Protein AF-A0A3M1TAV1-F1 (afdb_monomer)

Foldseek 3Di:
DDDDDPWDQDQDPDDDDDPPCPVVLVVLLVLLVVLVVLLCLQCPPQFLVQQLDFLDLVAGGVLLLLLLLLLLLCVQQPCRQPNHCVLHVVCCCQHPPVNDDRVCNSVSGDGVVVSVVSSVVSSVVSNVCVVSGDSLSSLVSSQSSLVSLQSSQLRLLSVAQATPHDADDFFDADDFFDWFWDAWDFDFFFDDPVCSNGALQSDDTDTDGGHIWIWGLWFQWQLNVVVVVVVVADAAPQADPVGWGGGNHHTDHDDRQAFDALDFLVSQQVSQVVVVFGFAALRRLLCCQQPPVNAQGSLHPDWQPPDPPDHGQAQEQCRRRAAHGMRSRVSRHHPSNRGQQAARAWAWHPDQRAGDVVGDHPSICPPRPVRNPRQKTWTAHHYSHGDTSCNTSSHTDIDGRRGRSHGYGHITMD

Mean predicted aligned error: 4.99 Å

Solvent-accessible surface area (backbone atoms only — not comparable to full-atom values): 21868 Å² total; per-residue (Å²): 134,85,84,78,80,88,69,81,60,72,75,78,79,87,78,87,79,75,100,75,52,72,67,61,49,53,51,53,50,52,50,48,54,52,50,52,54,50,50,54,46,55,56,40,90,61,50,58,72,68,24,32,43,58,72,43,95,91,48,71,14,46,42,38,48,55,35,23,43,30,31,50,41,21,41,48,64,30,22,63,66,68,69,44,45,88,68,21,62,86,45,28,64,53,36,31,87,87,62,21,55,72,94,47,35,43,77,58,43,70,58,56,69,60,36,52,51,50,37,50,54,40,50,54,56,46,68,76,48,48,90,77,49,61,66,50,59,54,34,52,46,53,50,48,43,34,53,44,50,27,48,41,41,36,46,26,32,63,62,64,14,67,39,65,54,78,60,48,85,64,53,72,45,47,97,64,76,62,65,35,82,43,84,44,44,80,39,73,45,50,34,53,88,89,42,57,66,58,56,31,74,25,19,45,52,42,81,43,82,40,74,64,36,33,35,38,22,34,58,45,27,34,42,62,49,45,55,41,31,77,72,72,46,78,78,42,66,29,56,45,99,87,59,28,35,56,22,27,48,22,72,40,78,66,55,48,54,25,54,34,40,14,38,20,45,65,55,42,46,51,53,20,50,74,69,78,36,32,48,31,42,59,65,57,49,32,42,66,28,21,45,95,80,56,28,52,24,38,59,28,82,74,65,57,63,49,57,92,95,48,76,41,30,38,40,33,58,33,47,47,36,40,68,44,27,40,54,42,33,70,81,22,23,21,96,83,62,39,32,60,59,29,10,42,36,20,26,42,30,70,29,64,36,61,74,41,85,82,47,58,74,51,86,36,52,82,78,55,60,77,50,54,70,74,61,20,29,26,28,36,19,27,18,13,46,33,38,81,84,54,35,22,37,52,44,78,44,72,43,47,45,79,56,26,77,48,60,22,22,37,40,44,20,88

Secondary structure (DSSP, 8-state):
-----S-PPPPPP--------HHHHHHHHHHHHHHHHHHHHHTTT--HHHHH--SSTTS--HHHHHHHHHHHHIIIIIIIHH---TTTGGGHHHH-TTTS-GGGHHHHSPPHHHHHHHHHHHHHHHHHHGGGS-HHHHHHHHHHHHHHHHHHHHHHHHTTS---PPPPPPPP-----SEEEEPPEEEEES--TT-TT--GGG-S-EEEEEPPEEEESSPPBHHHHHHHHHTTPPPPTTB-TTSPEEETTEEE---TTSBP-S--HHHHHHHHHHTT-BPPPHHHHHHHHHTTTT-SBTTBSS-TT-STTSPPSSS-TTTTSSPPPTT--GGG--TTS---SSSSSEEEEEEE--PPTT----S-TTTTGGG-SS--EEEES--TT--GGGGSTT--EEE-TT--SSSEE---B-

pLDDT: mean 93.1, std 13.6, range [26.05, 98.94]

Sequence (414 aa):
MERRSPGAARRPPSHRGRRGGGTAVTDLRARLEAARRRTLEILRGIDDEAAHRAPHPDFSPIAWHAGHIAYTEARWLLEYAQGQEDLSEPFAERFSQERSIKARRGELCPPMTEILEYMAQVRCRVLASLDRIEARLVWVVLQHEYQHCETVAVVAYLAGGILAVPKREAPRGRALSGFVSIEGGRARLGSDARAPWAYDNERPERCVDVAPFELARAPVTAGEWRAFVEAGGTAPRSWLPDGRILTPCGPIPFDPDLPVFGVSQAQAEAYARACGARLPTEEEWEWAARGAARRTYPWGEADPAGAPGSPPRCDYDLHYGGPAPVGAHPVGDTPEGVADLAGGVWEWTQSTFRPHPGFEPWPYRGYSVPYFDGKHAVLRGGSFATRGTIVRAAFRNWYPPAVREIFSGVRLAR

Nearest PDB structures (foldseek):
  4x8e-assembly2_B  TM=9.068E-01  e=1.075E-32  Mycolicibacterium thermoresistibile ATCC 19527
  8k5j-assembly1_A  TM=8.073E-01  e=1.403E-23  Variovorax paradoxus
  6o6m-assembly1_C  TM=7.526E-01  e=5.823E-25  Chloracidobacterium thermophilum B
  6o6m-assembly1_B  TM=7.605E-01  e=1.989E-24  Chloracidobacterium thermophilum B
  8ryz-assembly1_A  TM=7.809E-01  e=4.791E-23  Variovorax paradoxus

Radius of gyration: 20.97 Å; Cα contacts (8 Å, |Δi|>4): 837; chains: 1; bounding box: 54×51×55 Å

Structure (mmCIF, N/CA/C/O backbone):
data_AF-A0A3M1TAV1-F1
#
_entry.id   AF-A0A3M1TAV1-F1
#
loop_
_atom_site.group_PDB
_atom_site.id
_atom_site.type_symbol
_atom_site.label_atom_id
_atom_site.label_alt_id
_atom_site.label_comp_id
_atom_site.label_asym_id
_atom_site.label_entity_id
_atom_site.label_seq_id
_atom_site.pdbx_PDB_ins_code
_atom_site.Cartn_x
_atom_site.Cartn_y
_atom_site.Cartn_z
_atom_site.occupancy
_atom_site.B_iso_or_equiv
_atom_site.auth_seq_id
_atom_site.auth_comp_id
_atom_site.auth_asym_id
_atom_site.auth_atom_id
_atom_site.pdbx_PDB_model_num
ATOM 1 N N . MET A 1 1 ? -30.309 29.227 4.312 1.00 33.62 1 MET A N 1
ATOM 2 C CA . MET A 1 1 ? -30.223 28.094 3.366 1.00 33.62 1 MET A CA 1
ATOM 3 C C . MET A 1 1 ? -29.194 27.127 3.937 1.00 33.62 1 MET A C 1
ATOM 5 O O . MET A 1 1 ? -27.998 27.363 3.820 1.00 33.62 1 MET A O 1
ATOM 9 N N . GLU A 1 2 ? -29.664 26.165 4.729 1.00 26.73 2 GLU A N 1
ATOM 10 C CA . GLU A 1 2 ? -28.834 25.273 5.550 1.00 26.73 2 GLU A CA 1
ATOM 11 C C . GLU A 1 2 ? -27.960 24.367 4.677 1.00 26.73 2 GLU A C 1
ATOM 13 O O . GLU A 1 2 ? -28.457 23.621 3.831 1.00 26.73 2 GLU A O 1
ATOM 18 N N . ARG A 1 3 ? -26.641 24.422 4.889 1.00 26.05 3 ARG A N 1
ATOM 19 C CA . ARG A 1 3 ? -25.697 23.465 4.309 1.00 26.05 3 ARG A CA 1
ATOM 20 C C . ARG A 1 3 ? -25.809 22.169 5.109 1.00 26.05 3 ARG A C 1
ATOM 22 O O . ARG A 1 3 ? -25.337 22.093 6.236 1.00 26.05 3 ARG A O 1
ATOM 29 N N . ARG A 1 4 ? -26.475 21.164 4.541 1.00 27.41 4 ARG A N 1
ATOM 30 C CA . ARG A 1 4 ? -26.526 19.807 5.100 1.00 27.41 4 ARG A CA 1
ATOM 31 C C . ARG A 1 4 ? -25.137 19.164 5.010 1.00 27.41 4 ARG A C 1
ATOM 33 O O . ARG A 1 4 ? -24.600 19.041 3.912 1.00 27.41 4 ARG A O 1
ATOM 40 N N . SER A 1 5 ? -24.589 18.743 6.151 1.00 29.69 5 SER A N 1
ATOM 41 C CA . SER A 1 5 ? -23.373 17.924 6.235 1.00 29.69 5 SER A CA 1
ATOM 42 C C . SER A 1 5 ? -23.525 16.625 5.432 1.00 29.69 5 SER A C 1
ATOM 44 O O . SER A 1 5 ? -24.556 15.952 5.559 1.00 29.69 5 SER A O 1
ATOM 46 N N . PRO A 1 6 ? -22.529 16.222 4.628 1.00 35.75 6 PRO A N 1
ATOM 47 C CA . PRO A 1 6 ? -22.572 14.947 3.937 1.00 35.75 6 PRO A CA 1
ATOM 48 C C . PRO A 1 6 ? -22.217 13.803 4.901 1.00 35.75 6 PRO A C 1
ATOM 50 O O . PRO A 1 6 ? -21.091 13.692 5.359 1.00 35.75 6 PRO A O 1
ATOM 53 N N . GLY A 1 7 ? -23.184 12.918 5.162 1.00 39.47 7 GLY A N 1
ATOM 54 C CA . GLY A 1 7 ? -22.921 11.498 5.428 1.00 39.47 7 GLY A CA 1
ATOM 55 C C . GLY A 1 7 ? -22.442 11.088 6.825 1.00 39.47 7 GLY A C 1
ATOM 56 O O . GLY A 1 7 ? -21.463 10.356 6.926 1.00 39.47 7 GLY A O 1
ATOM 57 N N . ALA A 1 8 ? -23.171 11.438 7.889 1.00 43.94 8 ALA A N 1
ATOM 58 C CA . ALA A 1 8 ? -22.985 10.773 9.182 1.00 43.94 8 ALA A CA 1
ATOM 59 C C . ALA A 1 8 ? -23.247 9.257 9.047 1.00 43.94 8 ALA A C 1
ATOM 61 O O . ALA A 1 8 ? -24.304 8.842 8.557 1.00 43.94 8 ALA A O 1
ATOM 62 N N . ALA A 1 9 ? -22.285 8.429 9.463 1.00 54.03 9 ALA A N 1
ATOM 63 C CA . ALA A 1 9 ? -22.435 6.977 9.501 1.00 54.03 9 ALA A CA 1
ATOM 64 C C . ALA A 1 9 ? -23.624 6.604 10.404 1.00 54.03 9 ALA A C 1
ATOM 66 O O . ALA A 1 9 ? -23.696 7.022 11.561 1.00 54.03 9 ALA A O 1
ATOM 67 N N . ARG A 1 10 ? -24.592 5.845 9.877 1.00 47.91 10 ARG A N 1
ATOM 68 C CA . ARG A 1 10 ? -25.734 5.373 10.671 1.00 47.91 10 ARG A CA 1
ATOM 69 C C . ARG A 1 10 ? -25.269 4.231 11.570 1.00 47.91 10 ARG A C 1
ATOM 71 O O . ARG A 1 10 ? -24.835 3.209 11.054 1.00 47.91 10 ARG A O 1
ATOM 78 N N . ARG A 1 11 ? -25.407 4.397 12.892 1.00 50.31 11 ARG A N 1
ATOM 79 C CA . ARG A 1 11 ? -25.162 3.337 13.888 1.00 50.31 11 ARG A CA 1
ATOM 80 C C . ARG A 1 11 ? -25.860 2.028 13.476 1.00 50.31 11 ARG A C 1
ATOM 82 O O . ARG A 1 11 ? -27.039 2.083 13.114 1.00 50.31 11 ARG A O 1
ATOM 89 N N . PRO A 1 12 ? -25.196 0.863 13.569 1.00 40.16 12 PRO A N 1
ATOM 90 C CA . PRO A 1 12 ? -25.869 -0.407 13.357 1.00 40.16 12 PRO A CA 1
ATOM 91 C C . PRO A 1 12 ? -26.831 -0.695 14.528 1.00 40.16 12 PRO A C 1
ATOM 93 O O . PRO A 1 12 ? -26.581 -0.252 15.654 1.00 40.16 12 PRO A O 1
ATOM 96 N N . PRO A 1 13 ? -27.946 -1.414 14.295 1.00 36.09 13 PRO A N 1
ATOM 97 C CA . PRO A 1 13 ? -28.847 -1.839 15.362 1.00 36.09 13 PRO A CA 1
ATOM 98 C C . PRO A 1 13 ? -28.126 -2.763 16.355 1.00 36.09 13 PRO A C 1
ATOM 100 O O . PRO A 1 13 ? -27.241 -3.535 15.987 1.00 36.09 13 PRO A O 1
ATOM 103 N N . SER A 1 14 ? -28.513 -2.695 17.631 1.00 37.44 14 SER A N 1
ATOM 104 C CA . SER A 1 14 ? -27.925 -3.496 18.706 1.00 37.44 14 SER A CA 1
ATOM 105 C C . SER A 1 14 ? -28.275 -4.982 18.554 1.00 37.44 14 SER A C 1
ATOM 107 O O . SER A 1 14 ? -29.284 -5.469 19.060 1.00 37.44 14 SER A O 1
ATOM 109 N N . HIS A 1 15 ? -27.420 -5.751 17.878 1.00 37.97 15 HIS A N 1
ATOM 110 C CA . HIS A 1 15 ? -27.542 -7.206 17.876 1.00 37.97 15 HIS A CA 1
ATOM 111 C C . HIS A 1 15 ? -27.076 -7.785 19.220 1.00 37.97 15 HIS A C 1
ATOM 113 O O . HIS A 1 15 ? -25.887 -7.952 19.483 1.00 37.97 15 HIS A O 1
ATOM 119 N N . ARG A 1 16 ? -28.037 -8.123 20.089 1.00 43.06 16 ARG A N 1
ATOM 120 C CA . ARG A 1 16 ? -27.809 -9.050 21.207 1.00 43.06 16 ARG A CA 1
ATOM 121 C C . ARG A 1 16 ? -27.833 -10.494 20.683 1.00 43.06 16 ARG A C 1
ATOM 123 O O . ARG A 1 16 ? -28.884 -10.988 20.295 1.00 43.06 16 ARG A O 1
ATOM 130 N N . GLY A 1 17 ? -26.681 -11.168 20.733 1.00 34.06 17 GLY A N 1
ATOM 131 C CA . GLY A 1 17 ? -26.491 -12.609 20.477 1.00 34.06 17 GLY A CA 1
ATOM 132 C C . GLY A 1 17 ? -25.276 -12.838 19.569 1.00 34.06 17 GLY A C 1
ATOM 133 O O . GLY A 1 17 ? -25.168 -12.184 18.547 1.00 34.06 17 GLY A O 1
ATOM 134 N N . ARG A 1 18 ? -24.288 -13.695 19.850 1.00 37.44 18 ARG A N 1
ATOM 135 C CA . ARG A 1 18 ? -24.227 -14.958 20.606 1.00 37.44 18 ARG A CA 1
ATOM 136 C C . ARG A 1 18 ? -22.804 -15.094 21.190 1.00 37.44 18 ARG A C 1
ATOM 138 O O . ARG A 1 18 ? -21.834 -14.745 20.522 1.00 37.44 18 ARG A O 1
ATOM 145 N N . ARG A 1 19 ? -22.663 -15.615 22.416 1.00 41.75 19 ARG A N 1
ATOM 146 C CA . ARG A 1 19 ? -21.364 -15.895 23.063 1.00 41.75 19 ARG A CA 1
ATOM 147 C C . ARG A 1 19 ? -20.631 -17.031 22.330 1.00 41.75 19 ARG A C 1
ATOM 149 O O . ARG A 1 19 ? -20.788 -18.191 22.682 1.00 41.75 19 ARG A O 1
ATOM 156 N N . GLY A 1 20 ? -19.854 -16.680 21.309 1.00 36.41 20 GLY A N 1
ATOM 157 C CA . GLY A 1 20 ? -18.855 -17.543 20.659 1.00 36.41 20 GLY A CA 1
ATOM 158 C C . GLY A 1 20 ? -17.484 -16.864 20.507 1.00 36.41 20 GLY A C 1
ATOM 159 O O . GLY A 1 20 ? -16.633 -17.358 19.783 1.00 36.41 20 GLY A O 1
ATOM 160 N N . GLY A 1 21 ? -17.282 -15.704 21.149 1.00 44.81 21 GLY A N 1
ATOM 161 C CA . GLY A 1 21 ? -16.259 -14.718 20.771 1.00 44.81 21 GLY A CA 1
ATOM 162 C C . GLY A 1 21 ? -14.917 -14.760 21.506 1.00 44.81 21 GLY A C 1
ATOM 163 O O . GLY A 1 21 ? -14.073 -13.924 21.211 1.00 44.81 21 GLY A O 1
ATOM 164 N N . GLY A 1 22 ? -14.683 -15.685 22.443 1.00 51.84 22 GLY A N 1
ATOM 165 C CA . GLY A 1 22 ? -13.461 -15.673 23.265 1.00 51.84 22 GLY A CA 1
ATOM 166 C C . GLY A 1 22 ? -12.165 -15.766 22.447 1.00 51.84 22 GLY A C 1
ATOM 167 O O . GLY A 1 22 ? -11.258 -14.964 22.632 1.00 51.84 22 GLY A O 1
ATOM 168 N N . THR A 1 23 ? -12.097 -16.693 21.489 1.00 56.69 23 THR A N 1
ATOM 169 C CA . THR A 1 23 ? -10.906 -16.919 20.651 1.00 56.69 23 THR A CA 1
ATOM 170 C C . THR A 1 23 ? -10.717 -15.841 19.579 1.00 56.69 23 THR A C 1
ATOM 172 O O . THR A 1 23 ? -9.597 -15.389 19.359 1.00 56.69 23 THR A O 1
ATOM 175 N N . ALA A 1 24 ? -11.805 -15.373 18.959 1.00 69.31 24 ALA A N 1
ATOM 176 C CA . ALA A 1 24 ? -11.772 -14.314 17.947 1.00 69.31 24 ALA A CA 1
ATOM 177 C C . ALA A 1 24 ? -11.380 -12.942 18.531 1.00 69.31 24 ALA A C 1
ATOM 179 O O . ALA A 1 24 ? -10.643 -12.188 17.898 1.00 69.31 24 ALA A O 1
ATOM 180 N N . VAL A 1 25 ? -11.829 -12.621 19.751 1.00 68.31 25 VAL A N 1
ATOM 181 C CA . VAL A 1 25 ? -11.440 -11.382 20.447 1.00 68.31 25 VAL A CA 1
ATOM 182 C C . VAL A 1 25 ? -9.971 -11.433 20.881 1.00 68.31 25 VAL A C 1
ATOM 184 O O . VAL A 1 25 ? -9.273 -10.426 20.763 1.00 68.31 25 VAL A O 1
ATOM 187 N N . THR A 1 26 ? -9.472 -12.592 21.330 1.00 71.31 26 THR A N 1
ATOM 188 C CA . THR A 1 26 ? -8.047 -12.767 21.666 1.00 71.31 26 THR A CA 1
ATOM 189 C C . THR A 1 26 ? -7.136 -12.599 20.444 1.00 71.31 26 THR A C 1
ATOM 191 O O . THR A 1 26 ? -6.109 -11.933 20.560 1.00 71.31 26 THR A O 1
ATOM 194 N N . ASP A 1 27 ? -7.523 -13.111 19.269 1.00 88.81 27 ASP A N 1
ATOM 195 C CA . ASP A 1 27 ? -6.767 -12.903 18.020 1.00 88.81 27 ASP A CA 1
ATOM 196 C C . ASP A 1 27 ? -6.729 -11.418 17.609 1.00 88.81 27 ASP A C 1
ATOM 198 O O . ASP A 1 27 ? -5.660 -10.856 17.372 1.00 88.81 27 ASP A O 1
ATOM 202 N N . LEU A 1 28 ? -7.878 -10.731 17.615 1.00 93.81 28 LEU A N 1
ATOM 203 C CA . LEU A 1 28 ? -7.947 -9.306 17.267 1.00 93.81 28 LEU A CA 1
ATOM 204 C C . LEU A 1 28 ? -7.162 -8.409 18.230 1.00 93.81 28 LEU A C 1
ATOM 206 O O . LEU A 1 28 ? -6.516 -7.458 17.785 1.00 93.81 28 LEU A O 1
ATOM 210 N N . ARG A 1 29 ? -7.170 -8.717 19.533 1.00 96.94 29 ARG A N 1
ATOM 211 C CA . ARG A 1 29 ? -6.328 -8.033 20.526 1.00 96.94 29 ARG A CA 1
ATOM 212 C C . ARG A 1 29 ? -4.853 -8.132 20.145 1.00 96.94 29 ARG A C 1
ATOM 214 O O . ARG A 1 29 ? -4.191 -7.102 20.037 1.00 96.94 29 ARG A O 1
ATOM 221 N N . ALA A 1 30 ? -4.367 -9.350 19.904 1.00 95.31 30 ALA A N 1
ATOM 222 C CA . ALA A 1 30 ? -2.969 -9.588 19.557 1.00 95.31 30 ALA A CA 1
ATOM 223 C C . ALA A 1 30 ? -2.580 -8.871 18.254 1.00 95.31 30 ALA A C 1
ATOM 225 O O . ALA A 1 30 ? -1.507 -8.273 18.171 1.00 95.31 30 ALA A O 1
ATOM 226 N N . ARG A 1 31 ? -3.473 -8.859 17.255 1.00 95.38 31 ARG A N 1
ATOM 227 C CA . ARG A 1 31 ? -3.258 -8.152 15.983 1.00 95.38 31 ARG A CA 1
ATOM 228 C C . ARG A 1 31 ? -3.194 -6.639 16.146 1.00 95.38 31 ARG A C 1
ATOM 230 O O . ARG A 1 31 ? -2.299 -6.024 15.571 1.00 95.38 31 ARG A O 1
ATOM 237 N N . LEU A 1 32 ? -4.086 -6.042 16.941 1.00 97.69 32 LEU A N 1
ATOM 238 C CA . LEU A 1 32 ? -4.014 -4.617 17.272 1.00 97.69 32 LEU A CA 1
ATOM 239 C C . LEU A 1 32 ? -2.676 -4.313 17.953 1.00 97.69 32 LEU A C 1
ATOM 241 O O . LEU A 1 32 ? -1.924 -3.456 17.487 1.00 97.69 32 LEU A O 1
ATOM 245 N N . GLU A 1 33 ? -2.344 -5.025 19.030 1.00 98.06 33 GLU A N 1
ATOM 246 C CA . GLU A 1 33 ? -1.094 -4.834 19.777 1.00 98.06 33 GLU A CA 1
ATOM 247 C C . GLU A 1 33 ? 0.147 -4.957 18.879 1.00 98.06 33 GLU A C 1
ATOM 249 O O . GLU A 1 33 ? 1.032 -4.099 18.934 1.00 98.06 33 GLU A O 1
ATOM 254 N N . ALA A 1 34 ? 0.197 -5.971 18.010 1.00 96.50 34 ALA A N 1
ATOM 255 C CA . ALA A 1 34 ? 1.271 -6.150 17.037 1.00 96.50 34 ALA A CA 1
ATOM 256 C C . ALA A 1 34 ? 1.322 -5.012 16.005 1.00 96.50 34 ALA A C 1
ATOM 258 O O . ALA A 1 34 ? 2.405 -4.507 15.697 1.00 96.50 34 ALA A O 1
ATOM 259 N N . ALA A 1 35 ? 0.166 -4.559 15.508 1.00 97.56 35 ALA A N 1
ATOM 260 C CA . ALA A 1 35 ? 0.080 -3.444 14.571 1.00 97.56 35 ALA A CA 1
ATOM 261 C C . ALA A 1 35 ? 0.706 -2.178 15.149 1.00 97.56 35 ALA A C 1
ATOM 263 O O . ALA A 1 35 ? 1.617 -1.633 14.528 1.00 97.56 35 ALA A O 1
ATOM 264 N N . ARG A 1 36 ? 0.297 -1.788 16.364 1.00 98.44 36 ARG A N 1
ATOM 265 C CA . ARG A 1 36 ? 0.789 -0.573 17.029 1.00 98.44 36 ARG A CA 1
ATOM 266 C C . ARG A 1 36 ? 2.246 -0.673 17.419 1.00 98.44 36 ARG A C 1
ATOM 268 O O . ARG A 1 36 ? 2.971 0.297 17.240 1.00 98.44 36 ARG A O 1
ATOM 275 N N . ARG A 1 37 ? 2.702 -1.828 17.908 1.00 98.06 37 ARG A N 1
ATOM 276 C CA . ARG A 1 37 ? 4.126 -2.033 18.207 1.00 98.06 37 ARG A CA 1
ATOM 277 C C . ARG A 1 37 ? 4.985 -1.751 16.979 1.00 98.06 37 ARG A C 1
ATOM 279 O O . ARG A 1 37 ? 5.954 -1.007 17.072 1.00 98.06 37 ARG A O 1
ATOM 286 N N . ARG A 1 38 ? 4.577 -2.274 15.823 1.00 97.06 38 ARG A N 1
ATOM 287 C CA . ARG A 1 38 ? 5.272 -2.030 14.560 1.00 97.06 38 ARG A CA 1
ATOM 288 C C . ARG A 1 38 ? 5.126 -0.587 14.072 1.00 97.06 38 ARG A C 1
ATOM 290 O O . ARG A 1 38 ? 6.106 -0.028 13.599 1.00 97.06 38 ARG A O 1
ATOM 297 N N . THR A 1 39 ? 3.966 0.052 14.239 1.00 98.50 39 THR A N 1
ATOM 298 C CA . THR A 1 39 ? 3.803 1.493 13.963 1.00 98.50 39 THR A CA 1
ATOM 299 C C . THR A 1 39 ? 4.814 2.319 14.763 1.00 98.50 39 THR A C 1
ATOM 301 O O . THR A 1 39 ? 5.496 3.168 14.203 1.00 98.50 39 THR A O 1
ATOM 304 N N . LEU A 1 40 ? 4.980 2.022 16.055 1.00 98.38 40 LEU A N 1
ATOM 305 C CA . LEU A 1 40 ? 5.954 2.693 16.921 1.00 98.38 40 LEU A CA 1
ATOM 306 C C . LEU A 1 40 ? 7.410 2.399 16.522 1.00 98.38 40 LEU A C 1
ATOM 308 O O . LEU A 1 40 ? 8.267 3.260 16.682 1.00 98.38 40 LEU A O 1
ATOM 312 N N . GLU A 1 41 ? 7.709 1.210 15.993 1.00 97.62 41 GLU A N 1
ATOM 313 C CA . GLU A 1 41 ? 9.027 0.908 15.415 1.00 97.62 41 GLU A CA 1
ATOM 314 C C . GLU A 1 41 ? 9.303 1.706 14.139 1.00 97.62 41 GLU A C 1
ATOM 316 O O . GLU A 1 41 ? 10.423 2.177 13.967 1.00 97.62 41 GLU A O 1
ATOM 321 N N . ILE A 1 42 ? 8.304 1.870 13.266 1.00 98.00 42 ILE A N 1
ATOM 322 C CA . ILE A 1 42 ? 8.416 2.668 12.035 1.00 98.00 42 ILE A CA 1
ATOM 323 C C . ILE A 1 42 ? 8.653 4.144 12.366 1.00 98.00 42 ILE A C 1
ATOM 325 O O . ILE A 1 42 ? 9.472 4.790 11.722 1.00 98.00 42 ILE A O 1
ATOM 329 N N . LEU A 1 43 ? 7.973 4.666 13.389 1.00 98.12 43 LEU A N 1
ATOM 330 C CA . LEU A 1 43 ? 8.112 6.056 13.833 1.00 98.12 43 LEU A CA 1
ATOM 331 C C . LEU A 1 43 ? 9.393 6.316 14.647 1.00 98.12 43 LEU A C 1
ATOM 333 O O . LEU A 1 43 ? 9.710 7.465 14.950 1.00 98.12 43 LEU A O 1
ATOM 337 N N . ARG A 1 44 ? 10.129 5.270 15.040 1.00 96.38 44 ARG A N 1
ATOM 338 C CA . ARG A 1 44 ? 11.295 5.401 15.918 1.00 96.38 44 ARG A CA 1
ATOM 339 C C . ARG A 1 44 ? 12.420 6.173 15.227 1.00 96.38 44 ARG A C 1
ATOM 341 O O . ARG A 1 44 ? 12.840 5.821 14.130 1.00 96.38 44 ARG A O 1
ATOM 348 N N . GLY A 1 45 ? 12.974 7.156 15.935 1.00 93.00 45 GLY A N 1
ATOM 349 C CA . GLY A 1 45 ? 14.136 7.926 15.481 1.00 93.00 45 GLY A CA 1
ATOM 350 C C . GLY A 1 45 ? 13.806 9.074 14.526 1.00 93.00 45 GLY A C 1
ATOM 351 O O . GLY A 1 45 ? 14.723 9.766 14.103 1.00 93.00 45 GLY A O 1
ATOM 352 N N . ILE A 1 46 ? 12.526 9.295 14.214 1.00 96.31 46 ILE A N 1
ATOM 353 C CA . ILE A 1 46 ? 12.071 10.478 13.482 1.00 96.31 46 ILE A CA 1
ATOM 354 C C . ILE A 1 46 ? 11.938 11.621 14.491 1.00 96.31 46 ILE A C 1
ATOM 356 O O . ILE A 1 46 ? 11.160 11.513 15.439 1.00 96.31 46 ILE A O 1
ATOM 360 N N . ASP A 1 47 ? 12.717 12.687 14.312 1.00 95.06 47 ASP A N 1
ATOM 361 C CA . ASP A 1 47 ? 12.598 13.891 15.134 1.00 95.06 47 ASP A CA 1
ATOM 362 C C . ASP A 1 47 ? 11.360 14.727 14.763 1.00 95.06 47 ASP A C 1
ATOM 364 O O . ASP A 1 47 ? 10.721 14.519 13.727 1.00 95.06 47 ASP A O 1
ATOM 368 N N . ASP A 1 48 ? 11.001 15.674 15.632 1.00 96.62 48 ASP A N 1
ATOM 369 C CA . ASP A 1 48 ? 9.826 16.522 15.427 1.00 96.62 48 ASP A CA 1
ATOM 370 C C . ASP A 1 48 ? 9.932 17.359 14.147 1.00 96.62 48 ASP A C 1
ATOM 372 O O . ASP A 1 48 ? 8.939 17.494 13.432 1.00 96.62 48 ASP A O 1
ATOM 376 N N . GLU A 1 49 ? 11.109 17.887 13.804 1.00 96.75 49 GLU A N 1
ATOM 377 C CA . GLU A 1 49 ? 11.272 18.702 12.595 1.00 96.75 49 GLU A CA 1
ATOM 378 C C . GLU A 1 49 ? 10.927 17.890 11.338 1.00 96.75 49 GLU A C 1
ATOM 380 O O . GLU A 1 49 ? 10.120 18.319 10.503 1.00 96.75 49 GLU A O 1
ATOM 385 N N . ALA A 1 50 ? 11.488 16.686 11.224 1.00 97.06 50 ALA A N 1
ATOM 386 C CA . ALA A 1 50 ? 11.214 15.767 10.134 1.00 97.06 50 ALA A CA 1
ATOM 387 C C . ALA A 1 50 ? 9.755 15.291 10.148 1.00 97.06 50 ALA A C 1
ATOM 389 O O . ALA A 1 50 ? 9.128 15.207 9.089 1.00 97.06 50 ALA A O 1
ATOM 390 N N . ALA A 1 51 ? 9.184 15.025 11.328 1.00 98.00 51 ALA A N 1
ATOM 391 C CA . ALA A 1 51 ? 7.813 14.542 11.458 1.00 98.00 51 ALA A CA 1
ATOM 392 C C . ALA A 1 51 ? 6.761 15.574 11.014 1.00 98.00 51 ALA A C 1
ATOM 394 O O . ALA A 1 51 ? 5.717 15.187 10.479 1.00 98.00 51 ALA A O 1
ATOM 395 N N . HIS A 1 52 ? 7.027 16.869 11.211 1.00 98.00 52 HIS A N 1
ATOM 396 C CA . HIS A 1 52 ? 6.105 17.963 10.879 1.00 98.00 52 HIS A CA 1
ATOM 397 C C . HIS A 1 52 ? 6.281 18.496 9.448 1.00 98.00 52 HIS A C 1
ATOM 399 O O . HIS A 1 52 ? 5.401 19.193 8.931 1.00 98.00 52 HIS A O 1
ATOM 405 N N . ARG A 1 53 ? 7.372 18.135 8.761 1.00 95.94 53 ARG A N 1
ATOM 406 C CA . ARG A 1 53 ? 7.613 18.525 7.367 1.00 95.94 53 ARG A CA 1
ATOM 407 C C . ARG A 1 53 ? 6.682 17.771 6.407 1.00 95.94 53 ARG A C 1
ATOM 409 O O . ARG A 1 53 ? 6.554 16.552 6.461 1.00 95.94 53 ARG A O 1
ATOM 416 N N . ALA A 1 54 ? 6.073 18.502 5.471 1.00 93.69 54 ALA A N 1
ATOM 417 C CA . ALA A 1 54 ? 5.354 17.937 4.328 1.00 93.69 54 ALA A CA 1
ATOM 418 C C . ALA A 1 54 ? 6.260 17.971 3.080 1.00 93.69 54 ALA A C 1
ATOM 420 O O . ALA A 1 54 ? 6.383 19.028 2.459 1.00 93.69 54 ALA A O 1
ATOM 421 N N . PRO A 1 55 ? 6.910 16.858 2.689 1.00 94.12 55 PRO A N 1
ATOM 422 C CA . PRO A 1 55 ? 7.837 16.846 1.552 1.00 94.12 55 PRO A CA 1
ATOM 423 C C . PRO A 1 55 ? 7.135 16.933 0.186 1.00 94.12 55 PRO A C 1
ATOM 425 O O . PRO A 1 55 ? 7.796 17.111 -0.834 1.00 94.12 55 PRO A O 1
ATOM 428 N N . HIS A 1 56 ? 5.807 16.788 0.140 1.00 94.69 56 HIS A N 1
ATOM 429 C CA . HIS A 1 56 ? 5.023 16.818 -1.092 1.00 94.69 56 HIS A CA 1
ATOM 430 C C . HIS A 1 56 ? 3.588 17.308 -0.819 1.00 94.69 56 HIS A C 1
ATOM 432 O O . HIS A 1 56 ? 2.995 16.861 0.163 1.00 94.69 56 HIS A O 1
ATOM 438 N N . PRO A 1 57 ? 2.988 18.165 -1.672 1.00 91.81 57 PRO A N 1
ATOM 439 C CA . PRO A 1 57 ? 1.666 18.767 -1.429 1.00 91.81 57 PRO A CA 1
ATOM 440 C C . PRO A 1 57 ? 0.520 17.749 -1.317 1.00 91.81 57 PRO A C 1
ATOM 442 O O . PRO A 1 57 ? -0.484 17.992 -0.638 1.00 91.81 57 PRO A O 1
ATOM 445 N N . ASP A 1 58 ? 0.663 16.588 -1.956 1.00 92.00 58 ASP A N 1
ATOM 446 C CA . ASP A 1 58 ? -0.365 15.547 -1.906 1.00 92.00 58 ASP A CA 1
ATOM 447 C C . ASP A 1 58 ? -0.343 14.706 -0.628 1.00 92.00 58 ASP A C 1
ATOM 449 O O . ASP A 1 58 ? -1.367 14.103 -0.296 1.00 92.00 58 ASP A O 1
ATOM 453 N N . PHE A 1 59 ? 0.742 14.737 0.146 1.00 95.06 59 PHE A N 1
ATOM 454 C CA . PHE A 1 59 ? 0.898 13.915 1.343 1.00 95.06 59 PHE A CA 1
ATOM 455 C C . PHE A 1 59 ? 0.937 14.769 2.610 1.00 95.06 59 PHE A C 1
ATOM 457 O O . PHE A 1 59 ? 1.436 15.891 2.616 1.00 95.06 59 PHE A O 1
ATOM 464 N N . SER A 1 60 ? 0.359 14.249 3.694 1.00 97.56 60 SER A N 1
ATOM 465 C CA . SER A 1 60 ? 0.416 14.933 4.991 1.00 97.56 60 SER A CA 1
ATOM 466 C C . SER A 1 60 ? 1.734 14.605 5.703 1.00 97.56 60 SER A C 1
ATOM 468 O O . SER A 1 60 ? 2.352 13.588 5.386 1.00 97.56 60 SER A O 1
ATOM 470 N N . PRO A 1 61 ? 2.174 15.430 6.666 1.00 98.06 61 PRO A N 1
ATOM 471 C CA . PRO A 1 61 ? 3.338 15.113 7.488 1.00 98.06 61 PRO A CA 1
ATOM 472 C C . PRO A 1 61 ? 3.176 13.792 8.249 1.00 98.06 61 PRO A C 1
ATOM 474 O O . PRO A 1 61 ? 2.055 13.355 8.535 1.00 98.06 61 PRO A O 1
ATOM 477 N N . ILE A 1 62 ? 4.297 13.184 8.638 1.00 98.62 62 ILE A N 1
ATOM 478 C CA . ILE A 1 62 ? 4.317 11.938 9.421 1.00 98.62 62 ILE A CA 1
ATOM 479 C C . ILE A 1 62 ? 3.597 12.124 10.762 1.00 98.62 62 ILE A C 1
ATOM 481 O O . ILE A 1 62 ? 2.816 11.253 11.149 1.00 98.62 62 ILE A O 1
ATOM 485 N N . ALA A 1 63 ? 3.772 13.277 11.417 1.00 98.50 63 ALA A N 1
ATOM 486 C CA . ALA A 1 63 ? 3.069 13.631 12.650 1.00 98.50 63 ALA A CA 1
ATOM 487 C C . ALA A 1 63 ? 1.544 13.546 12.475 1.00 98.50 63 ALA A C 1
ATOM 489 O O . ALA A 1 63 ? 0.845 12.919 13.274 1.00 98.50 63 ALA A O 1
ATOM 490 N N . TRP A 1 64 ? 1.021 14.074 11.363 1.00 98.62 64 TRP A N 1
ATOM 491 C CA . TRP A 1 64 ? -0.409 13.993 11.076 1.00 98.62 64 TRP A CA 1
ATOM 492 C C . TRP A 1 64 ? -0.870 12.548 10.900 1.00 98.62 64 TRP A C 1
ATOM 494 O O . TRP A 1 64 ? -1.906 12.177 11.439 1.00 98.62 64 TRP A O 1
ATOM 504 N N . HIS A 1 65 ? -0.109 11.719 10.180 1.00 98.69 65 HIS A N 1
ATOM 505 C CA . HIS A 1 65 ? -0.455 10.310 9.994 1.00 98.69 65 HIS A CA 1
ATOM 506 C C . HIS A 1 65 ? -0.450 9.527 11.315 1.00 98.69 65 HIS A C 1
ATOM 508 O O . HIS A 1 65 ? -1.380 8.758 11.556 1.00 98.69 65 HIS A O 1
ATOM 514 N N . ALA A 1 66 ? 0.526 9.761 12.196 1.00 98.62 66 ALA A N 1
ATOM 515 C CA . ALA A 1 66 ? 0.582 9.135 13.517 1.00 98.62 66 ALA A CA 1
ATOM 516 C C . ALA A 1 66 ? -0.636 9.507 14.385 1.00 98.62 66 ALA A C 1
ATOM 518 O O . ALA A 1 66 ? -1.315 8.626 14.918 1.00 98.62 66 ALA A O 1
ATOM 519 N N . GLY A 1 67 ? -0.979 10.797 14.456 1.00 98.69 67 GLY A N 1
ATOM 520 C CA . GLY A 1 67 ? -2.172 11.256 15.171 1.00 98.69 67 GLY A CA 1
ATOM 521 C C . GLY A 1 67 ? -3.478 10.791 14.522 1.00 98.69 67 GLY A C 1
ATOM 522 O O . GLY A 1 67 ? -4.415 10.406 15.219 1.00 98.69 67 GLY A O 1
ATOM 523 N N . HIS A 1 68 ? -3.535 10.741 13.190 1.00 98.75 68 HIS A N 1
ATOM 524 C CA . HIS A 1 68 ? -4.697 10.279 12.431 1.00 98.75 68 HIS A CA 1
ATOM 525 C C . HIS A 1 68 ? -5.004 8.792 12.636 1.00 98.75 68 HIS A C 1
ATOM 527 O O . HIS A 1 68 ? -6.179 8.417 12.675 1.00 98.75 68 HIS A O 1
ATOM 533 N N . ILE A 1 69 ? -3.983 7.951 12.820 1.00 98.81 69 ILE A N 1
ATOM 534 C CA . ILE A 1 69 ? -4.160 6.545 13.211 1.00 98.81 69 ILE A CA 1
ATOM 535 C C . ILE A 1 69 ? -4.927 6.463 14.540 1.00 98.81 69 ILE A C 1
ATOM 537 O O . ILE A 1 69 ? -5.953 5.786 14.621 1.00 98.81 69 ILE A 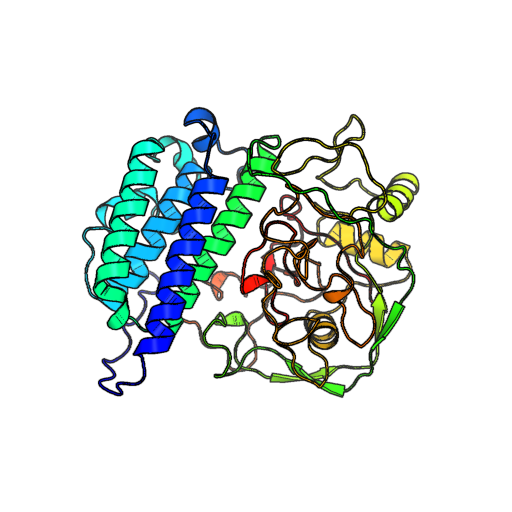O 1
ATOM 541 N N . ALA A 1 70 ? -4.476 7.189 15.569 1.00 98.75 70 ALA A N 1
ATOM 542 C CA . ALA A 1 70 ? -5.149 7.208 16.869 1.00 98.75 70 ALA A CA 1
ATOM 543 C C . ALA A 1 70 ? -6.548 7.827 16.797 1.00 98.75 70 ALA A C 1
ATOM 545 O O . ALA A 1 70 ? -7.494 7.264 17.343 1.00 98.75 70 ALA A O 1
ATOM 546 N N . TYR A 1 71 ? -6.696 8.935 16.071 1.00 98.69 71 TYR A N 1
ATOM 547 C CA . TYR A 1 71 ? -7.985 9.590 15.872 1.00 98.69 71 TYR A CA 1
ATOM 548 C C . TYR A 1 71 ? -9.000 8.665 15.210 1.00 98.69 71 TYR A C 1
ATOM 550 O O . TYR A 1 71 ? -10.130 8.562 15.678 1.00 98.69 71 TYR A O 1
ATOM 558 N N . THR A 1 72 ? -8.606 7.956 14.155 1.00 98.44 72 THR A N 1
ATOM 559 C CA . THR A 1 72 ? -9.497 7.030 13.447 1.00 98.44 72 THR A CA 1
ATOM 560 C C . THR A 1 72 ? -9.883 5.854 14.340 1.00 98.44 72 THR A C 1
ATOM 562 O O . THR A 1 72 ? -11.054 5.475 14.391 1.00 98.44 72 THR A O 1
ATOM 565 N N . GLU A 1 73 ? -8.934 5.321 15.110 1.00 98.69 73 GLU A N 1
ATOM 566 C CA . GLU A 1 73 ? -9.210 4.279 16.095 1.00 98.69 73 GLU A CA 1
ATOM 567 C C . GLU A 1 73 ? -10.211 4.750 17.166 1.00 98.69 73 GLU A C 1
ATOM 569 O O . GLU A 1 73 ? -11.218 4.076 17.393 1.00 98.69 73 GLU A O 1
ATOM 574 N N . ALA A 1 74 ? -10.010 5.932 17.757 1.00 98.62 74 ALA A N 1
ATOM 575 C CA . ALA A 1 74 ? -10.938 6.514 18.727 1.00 98.62 74 ALA A CA 1
ATOM 576 C C . ALA A 1 74 ? -12.321 6.780 18.107 1.00 98.62 74 ALA A C 1
ATOM 578 O O . ALA A 1 74 ? -13.349 6.364 18.643 1.00 98.62 74 ALA A O 1
ATOM 579 N N . ARG A 1 75 ? -12.353 7.409 16.929 1.00 97.75 75 ARG A N 1
ATOM 580 C CA . ARG A 1 75 ? -13.576 7.800 16.220 1.00 97.75 75 ARG A CA 1
ATOM 581 C C . ARG A 1 75 ? -14.488 6.616 15.910 1.00 97.75 75 ARG A C 1
ATOM 583 O O . ARG A 1 75 ? -15.712 6.741 16.007 1.00 97.75 75 ARG A O 1
ATOM 590 N N . TRP A 1 76 ? -13.920 5.482 15.508 1.00 97.75 76 TRP A N 1
ATOM 591 C CA . TRP A 1 76 ? -14.709 4.316 15.114 1.00 97.75 76 TRP A CA 1
ATOM 592 C C . TRP A 1 76 ? -14.938 3.338 16.265 1.00 97.75 76 TRP A C 1
ATOM 594 O O . TRP A 1 76 ? -16.062 2.873 16.459 1.00 97.75 76 TRP A O 1
ATOM 604 N N . LEU A 1 77 ? -13.903 3.025 17.044 1.00 98.19 77 LEU A N 1
ATOM 605 C CA . LEU A 1 77 ? -13.979 1.965 18.052 1.00 98.19 77 LEU A CA 1
ATOM 606 C C . LEU A 1 77 ? -14.494 2.462 19.410 1.00 98.19 77 LEU A C 1
ATOM 608 O O . LEU A 1 77 ? -15.081 1.677 20.156 1.00 98.19 77 LEU A O 1
ATOM 612 N N . LEU A 1 78 ? -14.328 3.749 19.727 1.00 98.12 78 LEU A N 1
ATOM 613 C CA . LEU A 1 78 ? -14.820 4.349 20.973 1.00 98.12 78 LEU A CA 1
ATOM 614 C C . LEU A 1 78 ? -16.084 5.178 20.721 1.00 98.12 78 LEU A C 1
ATOM 616 O O . LEU A 1 78 ? -17.137 4.896 21.295 1.00 98.12 78 LEU A O 1
ATOM 620 N N . GLU A 1 79 ? -16.037 6.141 19.803 1.00 97.31 79 GLU A N 1
ATOM 621 C CA . GLU A 1 79 ? -17.166 7.048 19.579 1.00 97.31 79 GLU A CA 1
ATOM 622 C C . GLU A 1 79 ? -18.306 6.370 18.807 1.00 97.31 79 GLU A C 1
ATOM 624 O O . GLU A 1 79 ? -19.422 6.248 19.313 1.00 97.31 79 GLU A O 1
ATOM 629 N N . TYR A 1 80 ? -18.054 5.882 17.591 1.00 95.94 80 TYR A N 1
ATOM 630 C CA . TYR A 1 80 ? -19.112 5.294 16.765 1.00 95.94 80 TYR A CA 1
ATOM 631 C C . TYR A 1 80 ? -19.714 4.033 17.405 1.00 95.94 80 TYR A C 1
ATOM 633 O O . TYR A 1 80 ? -20.937 3.932 17.554 1.00 95.94 80 TYR A O 1
ATOM 641 N N . ALA A 1 81 ? -18.858 3.094 17.824 1.00 96.31 81 ALA A N 1
ATOM 642 C CA . ALA A 1 81 ? -19.292 1.818 18.385 1.00 96.31 81 ALA A CA 1
ATOM 643 C C . ALA A 1 81 ? -19.864 1.930 19.809 1.00 96.31 81 ALA A C 1
ATOM 645 O O . ALA A 1 81 ? -20.766 1.169 20.154 1.00 96.31 81 ALA A O 1
ATOM 646 N N . GLN A 1 82 ? -19.364 2.857 20.637 1.00 96.19 82 GLN A N 1
ATOM 647 C CA . GLN A 1 82 ? -19.674 2.877 22.076 1.00 96.19 82 GLN A CA 1
ATOM 648 C C . GLN A 1 82 ? -20.173 4.230 22.607 1.00 96.19 82 GLN A C 1
ATOM 650 O O . GLN A 1 82 ? -20.638 4.294 23.741 1.00 96.19 82 GLN A O 1
ATOM 655 N N . GLY A 1 83 ? -20.147 5.298 21.804 1.00 96.50 83 GLY A N 1
ATOM 656 C CA . GLY A 1 83 ? -20.574 6.644 22.202 1.00 96.50 83 GLY A CA 1
ATOM 657 C C . GLY A 1 83 ? -19.574 7.404 23.077 1.00 96.50 83 GLY A C 1
ATOM 658 O O . GLY A 1 83 ? -19.989 8.323 23.770 1.00 96.50 83 GLY A O 1
ATOM 659 N N . GLN A 1 84 ? -18.296 7.010 23.093 1.00 96.69 84 GLN A N 1
ATOM 660 C CA . GLN A 1 84 ? -17.233 7.679 23.857 1.00 96.69 84 GLN A CA 1
ATOM 661 C C . GLN A 1 84 ? -16.448 8.637 22.948 1.00 96.69 84 GLN A C 1
ATOM 663 O O . GLN A 1 84 ? -15.631 8.188 22.148 1.00 96.69 84 GLN A O 1
ATOM 668 N N . GLU A 1 85 ? -16.725 9.939 23.039 1.00 96.44 85 GLU A N 1
ATOM 669 C CA . GLU A 1 85 ? -16.174 10.974 22.141 1.00 96.44 85 GLU A CA 1
ATOM 670 C C . GLU A 1 85 ? -14.980 11.759 22.716 1.00 96.44 85 GLU A C 1
ATOM 672 O O . GLU A 1 85 ? -14.339 12.530 22.003 1.00 96.44 85 GLU A O 1
ATOM 677 N N . ASP A 1 86 ? -14.640 11.544 23.989 1.00 97.25 86 ASP A N 1
ATOM 678 C CA . ASP A 1 86 ? -13.622 12.287 24.748 1.00 97.25 86 ASP A CA 1
ATOM 679 C C . ASP A 1 86 ? -12.205 12.175 24.166 1.00 97.25 86 ASP A C 1
ATOM 681 O O . ASP A 1 86 ? -11.377 13.059 24.374 1.00 97.25 86 ASP A O 1
ATOM 685 N N . LEU A 1 87 ? -11.937 11.118 23.394 1.00 97.06 87 LEU A N 1
ATOM 686 C CA . LEU A 1 87 ? -10.661 10.896 22.712 1.00 97.06 87 LEU A CA 1
ATOM 687 C C . LEU A 1 87 ? -10.714 11.127 21.197 1.00 97.06 87 LEU A C 1
ATOM 689 O O . LEU A 1 87 ? -9.682 10.999 20.548 1.00 97.06 87 LEU A O 1
ATOM 693 N N . SER A 1 88 ? -11.860 11.459 20.601 1.00 96.50 88 SER A N 1
ATOM 694 C CA . SER A 1 88 ? -11.958 11.787 19.170 1.00 96.50 88 SER A CA 1
ATOM 695 C C . SER A 1 88 ? -12.216 13.277 18.959 1.00 96.50 88 SER A C 1
ATOM 697 O O . SER A 1 88 ? -11.421 13.945 18.297 1.00 96.50 88 SER A O 1
ATOM 699 N N . GLU A 1 89 ? -13.278 13.827 19.546 1.00 96.38 89 GLU A N 1
ATOM 700 C CA . GLU A 1 89 ? -13.740 15.191 19.268 1.00 96.38 89 GLU A CA 1
ATOM 701 C C . GLU A 1 89 ? -12.681 16.277 19.556 1.00 96.38 89 GLU A C 1
ATOM 703 O O . GLU A 1 89 ? -12.432 17.095 18.664 1.00 96.38 89 GLU A O 1
ATOM 708 N N . PRO A 1 90 ? -11.943 16.262 20.690 1.00 96.31 90 PRO A N 1
ATOM 709 C CA . PRO A 1 90 ? -10.911 17.275 20.968 1.00 96.31 90 PRO A CA 1
ATOM 710 C C . PRO A 1 90 ? -9.750 17.297 19.960 1.00 96.31 90 PRO A C 1
ATOM 712 O O . PRO A 1 90 ? -9.019 18.286 19.854 1.00 96.31 90 PRO A O 1
ATOM 715 N N . PHE A 1 91 ? -9.566 16.205 19.216 1.00 96.38 91 PHE A N 1
ATOM 716 C CA . PHE A 1 91 ? -8.495 16.032 18.239 1.00 96.38 91 PHE A CA 1
ATOM 717 C C . PHE A 1 91 ? -8.974 16.166 16.789 1.00 96.38 91 PHE A C 1
ATOM 719 O O . PHE A 1 91 ? -8.162 16.119 15.862 1.00 96.38 91 PHE A O 1
ATOM 726 N N . ALA A 1 92 ? -10.273 16.376 16.564 1.00 95.88 92 ALA A N 1
ATOM 727 C CA . ALA A 1 92 ? -10.865 16.353 15.235 1.00 95.88 92 ALA A CA 1
ATOM 728 C C . ALA A 1 92 ? -10.331 17.461 14.311 1.00 95.88 92 ALA A C 1
ATOM 730 O O . ALA A 1 92 ? -9.998 17.175 13.163 1.00 95.88 92 ALA A O 1
ATOM 731 N N . GLU A 1 93 ? -10.150 18.690 14.803 1.00 95.50 93 GLU A N 1
ATOM 732 C CA . GLU A 1 93 ? -9.560 19.792 14.015 1.00 95.50 93 GLU A CA 1
ATOM 733 C C . GLU A 1 93 ? -8.100 19.527 13.606 1.00 95.50 93 GLU A C 1
ATOM 735 O O . GLU A 1 93 ? -7.606 20.084 12.627 1.00 95.50 93 GLU A O 1
ATOM 740 N N . ARG A 1 94 ? -7.398 18.643 14.327 1.00 95.75 94 ARG A N 1
ATOM 741 C CA . ARG A 1 94 ? -6.003 18.288 14.037 1.00 95.75 94 ARG A CA 1
ATOM 742 C C . ARG A 1 94 ? -5.914 17.094 13.097 1.00 95.75 94 ARG A C 1
ATOM 744 O O . ARG A 1 94 ? -5.204 17.158 12.094 1.00 95.75 94 ARG A O 1
ATOM 751 N N . PHE A 1 95 ? -6.668 16.034 13.382 1.00 97.88 95 PHE A N 1
ATOM 752 C CA . PHE A 1 95 ? -6.450 14.714 12.788 1.00 97.88 95 PHE A CA 1
ATOM 753 C C . PHE A 1 95 ? -7.622 14.170 11.968 1.00 97.88 95 PHE A C 1
ATOM 755 O O . PHE A 1 95 ? -7.450 13.164 11.287 1.00 97.88 95 PHE A O 1
ATOM 762 N N . SER A 1 96 ? -8.794 14.810 11.945 1.00 95.50 96 SER A N 1
ATOM 763 C CA . SER A 1 96 ? -9.865 14.394 11.030 1.00 95.50 96 SER A CA 1
ATOM 764 C C . SER A 1 96 ? -9.488 14.692 9.585 1.00 95.50 96 SER A C 1
ATOM 766 O O . SER A 1 96 ? -9.039 15.793 9.275 1.00 95.50 96 SER A O 1
ATOM 768 N N . GLN A 1 97 ? -9.737 13.757 8.669 1.00 89.12 97 GLN A N 1
ATOM 769 C CA . GLN A 1 97 ? -9.527 14.013 7.244 1.00 89.12 97 GLN A CA 1
ATOM 770 C C . GLN A 1 97 ? -10.426 15.138 6.709 1.00 89.12 97 GLN A C 1
ATOM 772 O O . GLN A 1 97 ? -10.013 15.852 5.798 1.00 89.12 97 GLN A O 1
ATOM 777 N N . GLU A 1 98 ? -11.616 15.304 7.290 1.00 89.50 98 GLU A N 1
ATOM 778 C CA . GLU A 1 98 ? -12.624 16.273 6.852 1.00 89.50 98 GLU A CA 1
ATOM 779 C C . GLU A 1 98 ? -12.438 17.651 7.498 1.00 89.50 98 GLU A C 1
ATOM 781 O O . GLU A 1 98 ? -12.623 18.665 6.829 1.00 89.50 98 GLU A O 1
ATOM 786 N N . ARG A 1 99 ? -12.069 17.699 8.786 1.00 93.25 99 ARG A N 1
ATOM 787 C CA . ARG A 1 99 ? -11.949 18.963 9.543 1.00 93.25 99 ARG A CA 1
ATOM 788 C C . ARG A 1 99 ? -10.537 19.547 9.517 1.00 93.25 99 ARG A C 1
ATOM 790 O O . ARG A 1 99 ? -10.377 20.760 9.475 1.00 93.25 99 ARG A O 1
ATOM 797 N N . SER A 1 100 ? -9.507 18.701 9.464 1.00 93.12 100 SER A N 1
ATOM 798 C CA . SER A 1 100 ? -8.119 19.164 9.429 1.00 93.12 100 SER A CA 1
ATOM 799 C C . SER A 1 100 ? -7.766 19.827 8.098 1.00 93.12 100 SER A C 1
ATOM 801 O O . SER A 1 100 ? -7.802 19.191 7.037 1.00 93.12 100 SER A O 1
ATOM 803 N N . ILE A 1 101 ? -7.326 21.085 8.165 1.00 92.62 101 ILE A N 1
ATOM 804 C CA . ILE A 1 101 ? -6.893 21.879 7.009 1.00 92.62 101 ILE A CA 1
ATOM 805 C C . ILE A 1 101 ? -5.557 21.339 6.483 1.00 92.62 101 ILE A C 1
ATOM 807 O O . ILE A 1 101 ? -4.505 21.600 7.066 1.00 92.62 101 ILE A O 1
ATOM 811 N N . LYS A 1 102 ? -5.584 20.627 5.344 1.00 90.44 102 LYS A N 1
ATOM 812 C CA . LYS A 1 102 ? -4.418 19.916 4.776 1.00 90.44 102 LYS A CA 1
ATOM 813 C C . LYS A 1 102 ? -3.146 20.764 4.704 1.00 90.44 102 LYS A C 1
ATOM 815 O O . LYS A 1 102 ? -2.103 20.319 5.170 1.00 90.44 102 LYS A O 1
ATOM 820 N N . ALA A 1 103 ? -3.254 21.990 4.190 1.00 91.38 103 ALA A N 1
ATOM 821 C CA . ALA A 1 103 ? -2.122 22.904 4.020 1.00 91.38 103 ALA A CA 1
ATOM 822 C C . ALA A 1 103 ? -1.454 23.327 5.342 1.00 91.38 103 ALA A C 1
ATOM 824 O O . ALA A 1 103 ? -0.297 23.724 5.335 1.00 91.38 103 ALA A O 1
ATOM 825 N N . ARG A 1 104 ? -2.168 23.227 6.470 1.00 93.25 104 ARG A N 1
ATOM 826 C CA . ARG A 1 104 ? -1.688 23.641 7.795 1.00 93.25 104 ARG A CA 1
ATOM 827 C C . ARG A 1 104 ? -1.385 22.466 8.719 1.00 93.25 104 ARG A C 1
ATOM 829 O O . ARG A 1 104 ? -1.062 22.676 9.880 1.00 93.25 104 ARG A O 1
ATOM 836 N N . ARG A 1 105 ? -1.469 21.221 8.234 1.00 94.69 105 ARG A N 1
ATOM 837 C CA . ARG A 1 105 ? -1.271 20.023 9.070 1.00 94.69 105 ARG A CA 1
ATOM 838 C C . ARG A 1 105 ? 0.078 20.010 9.781 1.00 94.69 105 ARG A C 1
ATOM 840 O O . ARG A 1 105 ? 0.112 19.619 10.937 1.00 94.69 105 ARG A O 1
ATOM 847 N N . GLY A 1 106 ? 1.145 20.480 9.134 1.00 91.25 106 GLY A N 1
ATOM 848 C CA . GLY A 1 106 ? 2.465 20.587 9.767 1.00 91.25 106 GLY A CA 1
ATOM 849 C C . GLY A 1 106 ? 2.502 21.569 10.939 1.00 91.25 106 GLY A C 1
ATOM 850 O O . GLY A 1 106 ? 3.178 21.306 11.917 1.00 91.25 106 GLY A O 1
ATOM 851 N N . GLU A 1 107 ? 1.736 22.660 10.883 1.00 92.62 107 GLU A N 1
ATOM 852 C CA . GLU A 1 107 ? 1.658 23.658 11.963 1.00 92.62 107 GLU A CA 1
ATOM 853 C C . GLU A 1 107 ? 0.707 23.236 13.091 1.00 92.62 107 GLU A C 1
ATOM 855 O O . GLU A 1 107 ? 0.882 23.627 14.239 1.00 92.62 107 GLU A O 1
ATOM 860 N N . LEU A 1 108 ? -0.357 22.504 12.746 1.00 93.69 108 LEU A N 1
ATOM 861 C CA . LEU A 1 108 ? -1.447 22.162 13.665 1.00 93.69 108 LEU A CA 1
ATOM 862 C C . LEU A 1 108 ? -1.189 20.881 14.468 1.00 93.69 108 LEU A C 1
ATOM 864 O O . LEU A 1 108 ? -1.894 20.634 15.451 1.00 93.69 108 LEU A O 1
ATOM 868 N N . CYS A 1 109 ? -0.246 20.042 14.031 1.00 96.06 109 CYS A N 1
ATOM 869 C CA . CYS A 1 109 ? 0.129 18.850 14.782 1.00 96.06 109 CYS A CA 1
ATOM 870 C C . CYS A 1 109 ? 0.858 19.246 16.077 1.00 96.06 109 CYS A C 1
ATOM 872 O O . CYS A 1 109 ? 1.682 20.159 16.052 1.00 96.06 109 CYS A O 1
ATOM 874 N N . PRO A 1 110 ? 0.551 18.587 17.206 1.00 96.31 110 PRO A N 1
ATOM 875 C CA . PRO A 1 110 ? 1.343 18.721 18.416 1.00 96.31 110 PRO A CA 1
ATOM 876 C C . PRO A 1 110 ? 2.672 17.952 18.280 1.00 96.31 110 PRO A C 1
ATOM 878 O O . PRO A 1 110 ? 2.797 17.115 17.381 1.00 96.31 110 PRO A O 1
ATOM 881 N N . PRO A 1 111 ? 3.638 18.179 19.192 1.00 97.25 111 PRO A N 1
ATOM 882 C CA . PRO A 1 111 ? 4.891 17.424 19.250 1.00 97.25 111 PRO A CA 1
ATOM 883 C C . PRO A 1 111 ? 4.673 15.908 19.221 1.00 97.25 111 PRO A C 1
ATOM 885 O O . PRO A 1 111 ? 3.675 15.404 19.752 1.00 97.25 111 PRO A O 1
ATOM 888 N N . MET A 1 112 ? 5.624 15.148 18.668 1.00 97.88 112 MET A N 1
ATOM 889 C CA . MET A 1 112 ? 5.480 13.693 18.551 1.00 97.88 112 MET A CA 1
ATOM 890 C C . MET A 1 112 ? 5.281 13.017 19.907 1.00 97.88 112 MET A C 1
ATOM 892 O O . MET A 1 112 ? 4.569 12.021 19.982 1.00 97.88 112 MET A O 1
ATOM 896 N N . THR A 1 113 ? 5.848 13.553 20.988 1.00 97.81 113 THR A N 1
ATOM 897 C CA . THR A 1 113 ? 5.637 13.030 22.346 1.00 97.81 113 THR A CA 1
ATOM 898 C C . THR A 1 113 ? 4.156 13.004 22.734 1.00 97.81 113 THR A C 1
ATOM 900 O O . THR A 1 113 ? 3.658 11.956 23.142 1.00 97.81 113 THR A O 1
ATOM 903 N N . GLU A 1 114 ? 3.424 14.098 22.512 1.00 98.19 114 GLU A N 1
ATOM 904 C CA . GLU A 1 114 ? 1.984 14.193 22.787 1.00 98.19 114 GLU A CA 1
ATOM 905 C C . GLU A 1 114 ? 1.176 13.259 21.871 1.00 98.19 114 GLU A C 1
ATOM 907 O O . GLU A 1 114 ? 0.238 12.592 22.311 1.00 98.19 114 GLU A O 1
ATOM 912 N N . ILE A 1 115 ? 1.570 13.143 20.597 1.00 98.56 115 ILE A N 1
ATOM 913 C CA . ILE A 1 115 ? 0.931 12.218 19.649 1.00 98.56 115 ILE A CA 1
ATOM 914 C C . ILE A 1 115 ? 1.087 10.769 20.117 1.00 98.56 115 ILE A C 1
ATOM 916 O O . ILE A 1 115 ? 0.124 10.001 20.097 1.00 98.56 115 ILE A O 1
ATOM 920 N N . LEU A 1 116 ? 2.285 10.380 20.552 1.00 98.56 116 LEU A N 1
ATOM 921 C CA . LEU A 1 116 ? 2.570 9.028 21.027 1.00 98.56 116 LEU A CA 1
ATOM 922 C C . LEU A 1 116 ? 1.815 8.712 22.328 1.00 98.56 116 LEU A C 1
ATOM 924 O O . LEU A 1 116 ? 1.293 7.603 22.477 1.00 98.56 116 LEU A O 1
ATOM 928 N N . GLU A 1 117 ? 1.692 9.682 23.237 1.00 98.56 117 GLU A N 1
ATOM 929 C CA . GLU A 1 117 ? 0.849 9.570 24.433 1.00 98.56 117 GLU A CA 1
ATOM 930 C C . GLU A 1 117 ? -0.626 9.380 24.064 1.00 98.56 117 GLU A C 1
ATOM 932 O O . GLU A 1 117 ? -1.278 8.461 24.567 1.00 98.56 117 GLU A O 1
ATOM 937 N N . TYR A 1 118 ? -1.140 10.177 23.125 1.00 98.75 118 TYR A N 1
ATOM 938 C CA . TYR A 1 118 ? -2.503 10.046 22.614 1.00 98.75 118 TYR A CA 1
ATOM 939 C C . TYR A 1 118 ? -2.752 8.666 21.983 1.00 98.75 118 TYR A C 1
ATOM 941 O O . TYR A 1 118 ? -3.730 7.989 22.317 1.00 98.75 118 TYR A O 1
ATOM 949 N N . MET A 1 119 ? -1.827 8.180 21.146 1.00 98.81 119 MET A N 1
ATOM 950 C CA . MET A 1 119 ? -1.885 6.830 20.576 1.00 98.81 119 MET A CA 1
ATOM 951 C C . MET A 1 119 ? -1.970 5.750 21.663 1.00 98.81 119 MET A C 1
ATOM 953 O O . MET A 1 119 ? -2.742 4.794 21.520 1.00 98.81 119 MET A O 1
ATOM 957 N N . ALA A 1 120 ? -1.188 5.877 22.738 1.00 98.75 120 ALA A N 1
ATOM 958 C CA . ALA A 1 120 ? -1.195 4.929 23.848 1.00 98.75 120 ALA A CA 1
ATOM 959 C C . ALA A 1 120 ? -2.522 4.961 24.626 1.00 98.75 120 ALA A C 1
ATOM 961 O O . ALA A 1 120 ? -3.088 3.901 24.911 1.00 98.75 120 ALA A O 1
ATOM 962 N N . GLN A 1 121 ? -3.054 6.154 24.914 1.00 98.62 121 GLN A N 1
ATOM 963 C CA . GLN A 1 121 ? -4.331 6.335 25.613 1.00 98.62 121 GLN A CA 1
ATOM 964 C C . GLN A 1 121 ? -5.498 5.705 24.843 1.00 98.62 121 GLN A C 1
ATOM 966 O O . GLN A 1 121 ? -6.253 4.908 25.412 1.00 98.62 121 GLN A O 1
ATOM 971 N N . VAL A 1 122 ? -5.608 5.993 23.540 1.00 98.81 122 VAL A N 1
ATOM 972 C CA . VAL A 1 122 ? -6.645 5.412 22.672 1.00 98.81 122 VAL A CA 1
ATOM 973 C C . VAL A 1 122 ? -6.550 3.891 22.666 1.00 98.81 122 VAL A C 1
ATOM 975 O O . VAL A 1 122 ? -7.548 3.213 22.927 1.00 98.81 122 VAL A O 1
ATOM 978 N N . ARG A 1 123 ? -5.348 3.339 22.445 1.00 98.69 123 ARG A N 1
ATOM 979 C CA . ARG A 1 123 ? -5.173 1.884 22.379 1.00 98.69 123 ARG A CA 1
ATOM 980 C C . ARG A 1 123 ? -5.533 1.205 23.694 1.00 98.69 123 ARG A C 1
ATOM 982 O O . ARG A 1 123 ? -6.210 0.180 23.681 1.00 98.69 123 ARG A O 1
ATOM 989 N N . CYS A 1 124 ? -5.114 1.771 24.824 1.00 98.56 124 CYS A N 1
ATOM 990 C CA . CYS A 1 124 ? -5.458 1.250 26.144 1.00 98.56 124 CYS A CA 1
ATOM 991 C C . CYS A 1 124 ? -6.985 1.165 26.324 1.00 98.56 124 CYS A C 1
ATOM 993 O O . CYS A 1 124 ? -7.512 0.115 26.703 1.00 98.56 124 CYS A O 1
ATOM 995 N N . ARG A 1 125 ? -7.715 2.229 25.961 1.00 98.25 125 ARG A N 1
ATOM 996 C CA . ARG A 1 125 ? -9.180 2.278 26.084 1.00 98.25 125 ARG A CA 1
ATOM 997 C C . ARG A 1 125 ? -9.894 1.298 25.149 1.00 98.25 125 ARG A C 1
ATOM 999 O O . ARG A 1 125 ? -10.836 0.625 25.577 1.00 98.25 125 ARG A O 1
ATOM 1006 N N . VAL A 1 126 ? -9.442 1.180 23.900 1.00 98.38 126 VAL A N 1
ATOM 1007 C CA . VAL A 1 126 ? -9.985 0.204 22.940 1.00 98.38 126 VAL A CA 1
ATOM 1008 C C . VAL A 1 126 ? -9.783 -1.214 23.453 1.00 98.38 126 VAL A C 1
ATOM 1010 O O . VAL A 1 126 ? -10.730 -1.993 23.517 1.00 98.38 126 VAL A O 1
ATOM 1013 N N . LEU A 1 127 ? -8.571 -1.545 23.896 1.00 98.06 127 LEU A N 1
ATOM 1014 C CA . LEU A 1 127 ? -8.259 -2.872 24.416 1.00 98.06 127 LEU A CA 1
ATOM 1015 C C . LEU A 1 127 ? -9.063 -3.221 25.676 1.00 98.06 127 LEU A C 1
ATOM 1017 O O . LEU A 1 127 ? -9.385 -4.392 25.870 1.00 98.06 127 LEU A O 1
ATOM 1021 N N . ALA A 1 128 ? -9.424 -2.248 26.511 1.00 97.25 128 ALA A N 1
ATOM 1022 C CA . ALA A 1 128 ? -10.260 -2.470 27.694 1.00 97.25 128 ALA A CA 1
ATOM 1023 C C . ALA A 1 128 ? -11.737 -2.780 27.371 1.00 97.25 128 ALA A C 1
ATOM 1025 O O . ALA A 1 128 ? -12.456 -3.271 28.238 1.00 97.25 128 ALA A O 1
ATOM 1026 N N . SER A 1 129 ? -12.196 -2.496 26.147 1.00 95.75 129 SER A N 1
ATOM 1027 C CA . SER A 1 129 ? -13.606 -2.617 25.737 1.00 95.75 129 SER A CA 1
ATOM 1028 C C . SER A 1 129 ? -13.822 -3.406 24.439 1.00 95.75 129 SER A C 1
ATOM 1030 O O . SER A 1 129 ? -14.928 -3.432 23.900 1.00 95.75 129 SER A O 1
ATOM 1032 N N . LEU A 1 130 ? -12.771 -4.064 23.936 1.00 95.94 130 LEU A N 1
ATOM 1033 C CA . LEU A 1 130 ? -12.744 -4.719 22.626 1.00 95.94 130 LEU A CA 1
ATOM 1034 C C . LEU A 1 130 ? -13.835 -5.789 22.450 1.00 95.94 130 LEU A C 1
ATOM 1036 O O . LEU A 1 130 ? -14.336 -5.981 21.347 1.00 95.94 130 LEU A O 1
ATOM 1040 N N . ASP A 1 131 ? -14.229 -6.462 23.530 1.00 94.69 131 ASP A N 1
ATOM 1041 C CA . ASP A 1 131 ? -15.270 -7.497 23.547 1.00 94.69 131 ASP A CA 1
ATOM 1042 C C . ASP A 1 131 ? -16.674 -6.971 23.195 1.00 94.69 131 ASP A C 1
ATOM 1044 O O . ASP A 1 131 ? -17.565 -7.757 22.869 1.00 94.69 131 ASP A O 1
ATOM 1048 N N . ARG A 1 132 ? -16.872 -5.648 23.238 1.00 94.12 132 ARG A N 1
ATOM 1049 C CA . ARG A 1 132 ? -18.142 -4.968 22.939 1.00 94.12 132 ARG A CA 1
ATOM 1050 C C . ARG A 1 132 ? -18.226 -4.441 21.508 1.00 94.12 132 ARG A C 1
ATOM 1052 O O . ARG A 1 132 ? -19.236 -3.842 21.145 1.00 94.12 132 ARG A O 1
ATOM 1059 N N . ILE A 1 133 ? -17.176 -4.626 20.713 1.00 94.69 133 ILE A N 1
ATOM 1060 C CA . ILE A 1 133 ? -17.025 -4.013 19.394 1.00 94.69 133 ILE A CA 1
ATOM 1061 C C . ILE A 1 133 ? -17.189 -5.078 18.308 1.00 94.69 133 ILE A C 1
ATOM 1063 O O . ILE A 1 133 ? -16.659 -6.183 18.411 1.00 94.69 133 ILE A O 1
ATOM 1067 N N . GLU A 1 134 ? -17.917 -4.748 17.240 1.00 93.00 134 GLU A N 1
ATOM 1068 C CA . GLU A 1 134 ? -18.060 -5.637 16.087 1.00 93.00 134 GLU A CA 1
ATOM 1069 C C . GLU A 1 134 ? -16.692 -5.916 15.441 1.00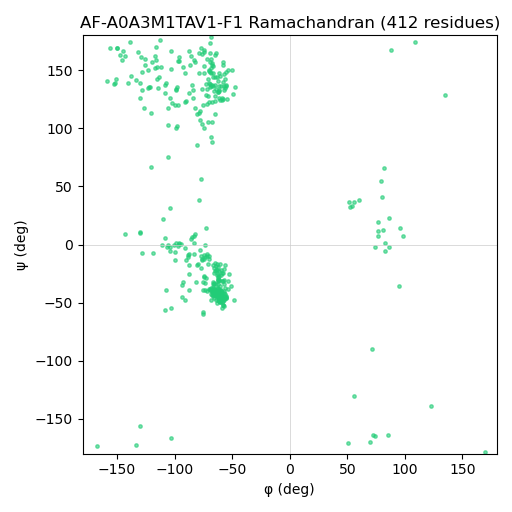 93.00 134 GLU A C 1
ATOM 1071 O O . GLU A 1 134 ? -15.993 -4.998 15.008 1.00 93.00 134 GLU A O 1
ATOM 1076 N N . ALA A 1 135 ? -16.333 -7.196 15.309 1.00 93.00 135 ALA A N 1
ATOM 1077 C CA . ALA A 1 135 ? -15.049 -7.637 14.760 1.00 93.00 135 ALA A CA 1
ATOM 1078 C C . ALA A 1 135 ? -14.727 -7.038 13.378 1.00 93.00 135 ALA A C 1
ATOM 1080 O O . ALA A 1 135 ? -13.581 -6.679 13.111 1.00 93.00 135 ALA A O 1
ATOM 1081 N N . ARG A 1 136 ? -15.729 -6.891 12.500 1.00 92.06 136 ARG A N 1
ATOM 1082 C CA . ARG A 1 136 ? -15.554 -6.293 11.167 1.00 92.06 136 ARG A CA 1
ATOM 1083 C C . ARG A 1 136 ? -15.062 -4.844 11.256 1.00 92.06 136 ARG A C 1
ATOM 1085 O O . ARG A 1 136 ? -14.260 -4.413 10.431 1.00 92.06 136 ARG A O 1
ATOM 1092 N N . LEU A 1 137 ? -15.516 -4.093 12.264 1.00 95.62 137 LEU A N 1
ATOM 1093 C CA . LEU A 1 137 ? -15.130 -2.692 12.445 1.00 95.62 137 LEU A CA 1
ATOM 1094 C C . LEU A 1 137 ? -13.694 -2.597 12.958 1.00 95.62 137 LEU A C 1
ATOM 1096 O O . LEU A 1 137 ? -12.923 -1.769 12.478 1.00 95.62 137 LEU A O 1
ATOM 1100 N N . VAL A 1 138 ? -13.314 -3.507 13.859 1.00 97.25 138 VAL A N 1
ATOM 1101 C CA . VAL A 1 138 ? -11.927 -3.652 14.317 1.00 97.25 138 VAL A CA 1
ATOM 1102 C C . VAL A 1 138 ? -10.997 -3.948 13.139 1.00 97.25 138 VAL A C 1
ATOM 1104 O O . VAL A 1 138 ? -9.948 -3.322 13.028 1.00 97.25 138 VAL A O 1
ATOM 1107 N N . TRP A 1 139 ? -11.390 -4.836 12.219 1.00 95.44 139 TRP A N 1
ATOM 1108 C CA . TRP A 1 139 ? -10.605 -5.129 11.015 1.00 95.44 139 TRP A CA 1
ATOM 1109 C C . TRP A 1 139 ? -10.417 -3.925 10.089 1.00 95.44 139 TRP A C 1
ATOM 1111 O O . TRP A 1 139 ? -9.337 -3.770 9.517 1.00 95.44 139 TRP A O 1
ATOM 1121 N N . VAL A 1 140 ? -11.438 -3.079 9.925 1.00 95.12 140 VAL A N 1
ATOM 1122 C CA . VAL A 1 140 ? -11.318 -1.848 9.124 1.00 95.12 140 VAL A CA 1
ATOM 1123 C C . VAL A 1 140 ? -10.320 -0.881 9.750 1.00 95.12 140 VAL A C 1
ATOM 1125 O O . VAL A 1 140 ? -9.468 -0.351 9.042 1.00 95.12 140 VAL A O 1
ATOM 1128 N N . VAL A 1 141 ? -10.378 -0.689 11.068 1.00 97.62 141 VAL A N 1
ATOM 1129 C CA . VAL A 1 141 ? -9.453 0.205 11.782 1.00 97.62 141 VAL A CA 1
ATOM 1130 C C . VAL A 1 141 ? -8.029 -0.351 11.804 1.00 97.62 141 VAL A C 1
ATOM 1132 O O . VAL A 1 141 ? -7.072 0.388 11.598 1.00 97.62 141 VAL A O 1
ATOM 1135 N N . LEU A 1 142 ? -7.873 -1.662 11.983 1.00 97.44 142 LEU A N 1
ATOM 1136 C CA . LEU A 1 142 ? -6.572 -2.325 11.934 1.00 97.44 142 LEU A CA 1
ATOM 1137 C C . LEU A 1 142 ? -5.885 -2.137 10.573 1.00 97.44 142 LEU A C 1
ATOM 1139 O O . LEU A 1 142 ? -4.704 -1.807 10.506 1.00 97.44 142 LEU A O 1
ATOM 1143 N N . GLN A 1 143 ? -6.627 -2.332 9.482 1.00 96.62 143 GLN A N 1
ATOM 1144 C CA . GLN A 1 143 ? -6.087 -2.164 8.132 1.00 96.62 143 GLN A CA 1
ATOM 1145 C C . GLN A 1 143 ? -5.898 -0.694 7.751 1.00 96.62 143 GLN A C 1
ATOM 1147 O O . GLN A 1 143 ? -4.984 -0.386 6.992 1.00 96.62 143 GLN A O 1
ATOM 1152 N N . HIS A 1 144 ? -6.686 0.221 8.318 1.00 98.00 144 HIS A N 1
ATOM 1153 C CA . HIS A 1 144 ? -6.431 1.657 8.203 1.00 98.00 144 HIS A CA 1
ATOM 1154 C C . HIS A 1 144 ? -5.071 2.024 8.814 1.00 98.00 144 HIS A C 1
ATOM 1156 O O . HIS A 1 144 ? -4.278 2.704 8.164 1.00 98.00 144 HIS A O 1
ATOM 1162 N N . GLU A 1 145 ? -4.733 1.486 9.993 1.00 98.69 145 GLU A N 1
ATOM 1163 C CA . GLU A 1 145 ? -3.398 1.665 10.580 1.00 98.69 145 GLU A CA 1
ATOM 1164 C C . GLU A 1 145 ? -2.297 1.118 9.651 1.00 98.69 145 GLU A C 1
ATOM 1166 O O . GLU A 1 145 ? -1.299 1.799 9.419 1.00 98.69 145 GLU A O 1
ATOM 1171 N N . TYR A 1 146 ? -2.497 -0.052 9.031 1.00 98.19 146 TYR A N 1
ATOM 1172 C CA . TYR A 1 146 ? -1.556 -0.597 8.041 1.00 98.19 146 TYR A CA 1
ATOM 1173 C C . TYR A 1 146 ? -1.373 0.304 6.808 1.00 98.19 146 TYR A C 1
ATOM 1175 O O . TYR A 1 146 ? -0.237 0.531 6.392 1.00 98.19 146 TYR A O 1
ATOM 1183 N N . GLN A 1 147 ? -2.457 0.851 6.250 1.00 98.31 147 GLN A N 1
ATOM 1184 C CA . GLN A 1 147 ? -2.409 1.781 5.111 1.00 98.31 147 GLN A CA 1
ATOM 1185 C C . GLN A 1 147 ? -1.641 3.060 5.463 1.00 98.31 147 GLN A C 1
ATOM 1187 O O . GLN A 1 147 ? -0.837 3.561 4.671 1.00 98.31 147 GLN A O 1
ATOM 1192 N N . HIS A 1 148 ? -1.840 3.580 6.675 1.00 98.50 148 HIS A N 1
ATOM 1193 C CA . HIS A 1 148 ? -1.111 4.756 7.132 1.00 98.50 148 HIS A CA 1
ATOM 1194 C C . HIS A 1 148 ? 0.354 4.468 7.463 1.00 98.50 148 HIS A C 1
ATOM 1196 O O . HIS A 1 148 ? 1.177 5.352 7.244 1.00 98.50 148 HIS A O 1
ATOM 1202 N N . CYS A 1 149 ? 0.722 3.254 7.889 1.00 98.25 149 CYS A N 1
ATOM 1203 C CA . CYS A 1 149 ? 2.131 2.855 7.971 1.00 98.25 149 CYS A CA 1
ATOM 1204 C C . CYS A 1 149 ? 2.816 2.899 6.598 1.00 98.25 149 CYS A C 1
ATOM 1206 O O . CYS A 1 149 ? 3.910 3.446 6.478 1.00 98.25 149 CYS A O 1
ATOM 1208 N N . GLU A 1 150 ? 2.168 2.370 5.558 1.00 98.69 150 GLU A N 1
ATOM 1209 C CA . GLU A 1 150 ? 2.699 2.452 4.195 1.00 98.69 150 GLU A CA 1
ATOM 1210 C C . GLU A 1 150 ? 2.775 3.908 3.713 1.00 98.69 150 GLU A C 1
ATOM 1212 O O . GLU A 1 150 ? 3.777 4.322 3.135 1.00 98.69 150 GLU A O 1
ATOM 1217 N N . THR A 1 151 ? 1.771 4.729 4.033 1.00 98.50 151 THR A N 1
ATOM 1218 C CA . THR A 1 151 ? 1.800 6.165 3.712 1.00 98.50 151 THR A CA 1
ATOM 1219 C C . THR A 1 151 ? 2.947 6.885 4.430 1.00 98.50 151 THR A C 1
ATOM 1221 O O . THR A 1 151 ? 3.622 7.706 3.818 1.00 98.50 151 THR A O 1
ATOM 1224 N N . VAL A 1 152 ? 3.233 6.556 5.695 1.00 98.62 152 VAL A N 1
ATOM 1225 C CA . VAL A 1 152 ? 4.414 7.070 6.416 1.00 98.62 152 VAL A CA 1
ATOM 1226 C C . VAL A 1 152 ? 5.705 6.672 5.700 1.00 98.62 152 VAL A C 1
ATOM 1228 O O . VAL A 1 152 ? 6.597 7.507 5.560 1.00 98.62 152 VAL A O 1
ATOM 1231 N N . ALA A 1 153 ? 5.796 5.444 5.183 1.00 98.62 153 ALA A N 1
ATOM 1232 C CA . ALA A 1 153 ? 6.939 5.017 4.381 1.00 98.62 153 ALA A CA 1
ATOM 1233 C C . ALA A 1 153 ? 7.067 5.813 3.073 1.00 98.62 153 ALA A C 1
ATOM 1235 O O . ALA A 1 153 ? 8.179 6.197 2.712 1.00 98.62 153 ALA A O 1
ATOM 1236 N N . VAL A 1 154 ? 5.954 6.121 2.395 1.00 98.69 154 VAL A N 1
ATOM 1237 C CA . VAL A 1 154 ? 5.942 7.003 1.213 1.00 98.69 154 VAL A CA 1
ATOM 1238 C C . VAL A 1 154 ? 6.435 8.404 1.575 1.00 98.69 154 VAL A C 1
ATOM 1240 O O . VAL A 1 154 ? 7.314 8.937 0.903 1.00 98.69 154 VAL A O 1
ATOM 1243 N N . VAL A 1 155 ? 5.932 8.998 2.660 1.00 98.56 155 VAL A N 1
ATOM 1244 C CA . VAL A 1 155 ? 6.354 10.337 3.105 1.00 98.56 155 VAL A CA 1
ATOM 1245 C C . VAL A 1 155 ? 7.839 10.353 3.464 1.00 98.56 155 VAL A C 1
ATOM 1247 O O . VAL A 1 155 ? 8.556 11.263 3.054 1.00 98.56 155 VAL A O 1
ATOM 1250 N N . ALA A 1 156 ? 8.330 9.327 4.157 1.00 98.44 156 ALA A N 1
ATOM 1251 C CA . ALA A 1 156 ? 9.743 9.205 4.486 1.00 98.44 156 ALA A CA 1
ATOM 1252 C C . ALA A 1 156 ? 10.628 9.010 3.246 1.00 98.44 156 ALA A C 1
ATOM 1254 O O . ALA A 1 156 ? 11.702 9.603 3.172 1.00 98.44 156 ALA A O 1
ATOM 1255 N N . TYR A 1 157 ? 10.171 8.236 2.256 1.00 98.44 157 TYR A N 1
ATOM 1256 C CA . TYR A 1 157 ? 10.803 8.124 0.938 1.00 98.44 157 TYR A CA 1
ATOM 1257 C C . TYR A 1 157 ? 10.904 9.497 0.256 1.00 98.44 157 TYR A C 1
ATOM 1259 O O . TYR A 1 157 ? 11.989 9.901 -0.157 1.00 98.44 157 TYR A O 1
ATOM 1267 N N . LEU A 1 158 ? 9.813 10.267 0.221 1.00 98.12 158 LEU A N 1
ATOM 1268 C CA . LEU A 1 158 ? 9.789 11.613 -0.364 1.00 98.12 158 LEU A CA 1
ATOM 1269 C C . LEU A 1 158 ? 10.657 12.621 0.405 1.00 98.12 158 LEU A C 1
ATOM 1271 O O . LEU A 1 158 ? 11.122 13.592 -0.185 1.00 98.12 158 LEU A O 1
ATOM 1275 N N . ALA A 1 159 ? 10.903 12.382 1.694 1.00 97.50 159 ALA A N 1
ATOM 1276 C CA . ALA A 1 159 ? 11.805 13.168 2.533 1.00 97.50 159 ALA A CA 1
ATOM 1277 C C . ALA A 1 159 ? 13.291 12.768 2.400 1.00 97.50 159 ALA A C 1
ATOM 1279 O O . ALA A 1 159 ? 14.119 13.262 3.162 1.00 97.50 159 ALA A O 1
ATOM 1280 N N . GLY A 1 160 ? 13.648 11.889 1.456 1.00 97.12 160 GLY A N 1
ATOM 1281 C CA . GLY A 1 160 ? 15.033 11.452 1.237 1.00 97.12 160 GLY A CA 1
ATOM 1282 C C . GLY A 1 160 ? 15.410 10.145 1.941 1.00 97.12 160 GLY A C 1
ATOM 1283 O O . GLY A 1 160 ? 16.588 9.801 1.995 1.00 97.12 160 GLY A O 1
ATOM 1284 N N . GLY A 1 161 ? 14.423 9.393 2.431 1.00 97.69 161 GLY A N 1
ATOM 1285 C CA . GLY A 1 161 ? 14.617 8.068 3.009 1.00 97.69 161 GLY A CA 1
ATOM 1286 C C . GLY A 1 161 ? 15.073 8.113 4.466 1.00 97.69 161 GLY A C 1
ATOM 1287 O O . GLY A 1 161 ? 16.190 7.720 4.790 1.00 97.69 161 GLY A O 1
ATOM 1288 N N . ILE A 1 162 ? 14.195 8.601 5.340 1.00 97.56 162 ILE A N 1
ATOM 1289 C CA . ILE A 1 162 ? 14.512 8.905 6.745 1.00 97.56 162 ILE A CA 1
ATOM 1290 C C . ILE A 1 162 ? 14.141 7.797 7.748 1.00 97.56 162 ILE A C 1
ATOM 1292 O O . ILE A 1 162 ? 14.334 7.976 8.948 1.00 97.56 162 ILE A O 1
ATOM 1296 N N . LEU A 1 163 ? 13.588 6.658 7.308 1.00 97.81 163 LEU A N 1
ATOM 1297 C CA . LEU A 1 163 ? 13.199 5.588 8.234 1.00 97.81 163 LEU A CA 1
ATOM 1298 C C . LEU A 1 163 ? 14.404 4.783 8.734 1.00 97.81 163 LEU A C 1
ATOM 1300 O O . LEU A 1 163 ? 15.196 4.266 7.944 1.00 97.81 163 LEU A O 1
ATOM 1304 N N . ALA A 1 164 ? 14.445 4.553 10.047 1.00 95.62 164 ALA A N 1
ATOM 1305 C CA . ALA A 1 164 ? 15.464 3.756 10.734 1.00 95.62 164 ALA A CA 1
ATOM 1306 C C . ALA A 1 164 ? 14.968 2.350 11.140 1.00 95.62 164 ALA A C 1
ATOM 1308 O O . ALA A 1 164 ? 15.379 1.804 12.167 1.00 95.62 164 ALA A O 1
ATOM 1309 N N . VAL A 1 165 ? 14.059 1.750 10.361 1.00 93.75 165 VAL A N 1
ATOM 1310 C CA . VAL A 1 165 ? 13.540 0.404 10.662 1.00 93.75 165 VAL A CA 1
ATOM 1311 C C . VAL A 1 165 ? 14.658 -0.648 10.593 1.00 93.75 165 VAL A C 1
ATOM 1313 O O . VAL A 1 165 ? 15.538 -0.549 9.733 1.00 93.75 165 VAL A O 1
ATOM 1316 N N . PRO A 1 166 ? 14.637 -1.680 11.459 1.00 90.38 166 PRO A N 1
ATOM 1317 C CA . PRO A 1 166 ? 15.578 -2.789 11.360 1.00 90.38 166 PRO A CA 1
ATOM 1318 C C . PRO A 1 166 ? 15.476 -3.472 9.993 1.00 90.38 166 PRO A C 1
ATOM 1320 O O . PRO A 1 166 ? 14.393 -3.909 9.605 1.00 90.38 166 PRO A O 1
ATOM 1323 N N . LYS A 1 167 ? 16.606 -3.573 9.289 1.00 91.44 167 LYS A N 1
ATOM 1324 C CA . LYS A 1 167 ? 16.704 -4.187 7.960 1.00 91.44 167 LYS A CA 1
ATOM 1325 C C . LYS A 1 167 ? 17.195 -5.625 8.095 1.00 91.44 167 LYS A C 1
ATOM 1327 O O . LYS A 1 167 ? 18.140 -5.890 8.841 1.00 91.44 167 LYS A O 1
ATOM 1332 N N . ARG A 1 168 ? 16.569 -6.553 7.378 1.00 92.00 168 ARG A N 1
ATOM 1333 C CA . ARG A 1 168 ? 17.115 -7.895 7.133 1.00 92.00 168 ARG A CA 1
ATOM 1334 C C . ARG A 1 168 ? 17.830 -7.916 5.785 1.00 92.00 168 ARG A C 1
ATOM 1336 O O . ARG A 1 168 ? 17.605 -7.044 4.952 1.00 92.00 168 ARG A O 1
ATOM 1343 N N . GLU A 1 169 ? 18.691 -8.902 5.580 1.00 91.69 169 GLU A N 1
ATOM 1344 C CA . GLU A 1 169 ? 19.278 -9.147 4.264 1.00 91.69 169 GLU A CA 1
ATOM 1345 C C . GLU A 1 169 ? 18.213 -9.758 3.347 1.00 91.69 169 GLU A C 1
ATOM 1347 O O . GLU A 1 169 ? 17.536 -10.716 3.734 1.00 91.69 169 GLU A O 1
ATOM 1352 N N . ALA A 1 170 ? 18.034 -9.175 2.160 1.00 91.25 170 ALA A N 1
ATOM 1353 C CA . ALA A 1 170 ? 17.115 -9.706 1.164 1.00 91.25 170 ALA A CA 1
ATOM 1354 C C . ALA A 1 170 ? 17.653 -11.036 0.608 1.00 91.25 170 ALA A C 1
ATOM 1356 O O . ALA A 1 170 ? 18.844 -11.122 0.293 1.00 91.25 170 ALA A O 1
ATOM 1357 N N . PRO A 1 171 ? 16.812 -12.079 0.467 1.00 92.06 171 PRO A N 1
ATOM 1358 C CA . PRO A 1 171 ? 17.198 -13.269 -0.271 1.00 92.06 171 PRO A CA 1
ATOM 1359 C C . PRO A 1 171 ? 17.574 -12.902 -1.706 1.00 92.06 171 PRO A C 1
ATOM 1361 O O . PRO A 1 171 ? 17.092 -11.916 -2.266 1.00 92.06 171 PRO A O 1
ATOM 1364 N N . ARG A 1 172 ? 18.413 -13.730 -2.330 1.00 93.62 172 ARG A N 1
ATOM 1365 C CA . ARG A 1 172 ? 18.686 -13.580 -3.759 1.00 93.62 172 ARG A CA 1
ATOM 1366 C C . ARG A 1 172 ? 17.417 -13.855 -4.556 1.00 93.62 172 ARG A C 1
ATOM 1368 O O . ARG A 1 172 ? 16.711 -14.826 -4.284 1.00 93.62 172 ARG A O 1
ATOM 1375 N N . GLY A 1 173 ? 17.182 -13.013 -5.553 1.00 92.94 173 GLY A N 1
ATOM 1376 C CA . GLY A 1 173 ? 16.146 -13.233 -6.546 1.00 92.94 173 GLY A CA 1
ATOM 1377 C C . GLY A 1 173 ? 16.462 -14.417 -7.453 1.00 92.94 173 GLY A C 1
ATOM 1378 O O . GLY A 1 173 ? 17.517 -15.057 -7.363 1.00 92.94 173 GLY A O 1
ATOM 1379 N N . ARG A 1 174 ? 15.542 -14.690 -8.372 1.00 94.38 174 ARG A N 1
ATOM 1380 C CA . ARG A 1 174 ? 15.744 -15.652 -9.460 1.00 94.38 174 ARG A CA 1
ATOM 1381 C C . ARG A 1 174 ? 15.278 -15.025 -10.763 1.00 94.38 174 ARG A C 1
ATOM 1383 O O . ARG A 1 174 ? 14.254 -14.349 -10.803 1.00 94.38 174 ARG A O 1
ATOM 1390 N N . ALA A 1 175 ? 16.016 -15.291 -11.833 1.00 89.00 175 ALA A N 1
ATOM 1391 C CA . ALA A 1 175 ? 15.649 -14.825 -13.158 1.00 89.00 175 ALA A CA 1
ATOM 1392 C C . ALA A 1 175 ? 14.332 -15.486 -13.592 1.00 89.00 175 ALA A C 1
ATOM 1394 O O . ALA A 1 175 ? 14.267 -16.698 -13.807 1.00 89.00 175 ALA A O 1
ATOM 1395 N N . LEU A 1 176 ? 13.283 -14.678 -13.705 1.00 93.00 176 LEU A N 1
ATOM 1396 C CA . LEU A 1 176 ? 11.967 -15.081 -14.176 1.00 93.00 176 LEU A CA 1
ATOM 1397 C C . LEU A 1 176 ? 11.648 -14.247 -15.407 1.00 93.00 176 LEU A C 1
ATOM 1399 O O . LEU A 1 176 ? 11.487 -13.037 -15.309 1.00 93.00 176 LEU A O 1
ATOM 1403 N N . SER A 1 177 ? 11.564 -14.894 -16.563 1.00 90.38 177 SER A N 1
ATOM 1404 C CA . SER A 1 177 ? 11.275 -14.224 -17.827 1.00 90.38 177 SER A CA 1
ATOM 1405 C C . SER A 1 177 ? 10.085 -14.859 -18.535 1.00 90.38 177 SER A C 1
ATOM 1407 O O . SER A 1 177 ? 9.703 -16.007 -18.287 1.00 90.38 177 SER A O 1
ATOM 1409 N N . GLY A 1 178 ? 9.490 -14.088 -19.440 1.00 96.19 178 GLY A N 1
ATOM 1410 C CA . GLY A 1 178 ? 8.356 -14.528 -20.238 1.00 96.19 178 GLY A CA 1
ATOM 1411 C C . GLY A 1 178 ? 7.047 -14.603 -19.454 1.00 96.19 178 GLY A C 1
ATOM 1412 O O . GLY A 1 178 ? 6.894 -14.043 -18.365 1.00 96.19 178 GLY A O 1
ATOM 1413 N N . PHE A 1 179 ? 6.084 -15.290 -20.059 1.00 98.44 179 PHE A N 1
ATOM 1414 C CA . PHE A 1 179 ? 4.705 -15.322 -19.599 1.00 98.44 179 PHE A CA 1
ATOM 1415 C C . PHE A 1 179 ? 4.279 -16.730 -19.162 1.00 98.44 179 PHE A C 1
ATOM 1417 O O . PHE A 1 179 ? 4.887 -17.741 -19.528 1.00 98.44 179 PHE A O 1
ATOM 1424 N N . VAL A 1 180 ? 3.231 -16.772 -18.345 1.00 97.75 180 VAL A N 1
ATOM 1425 C CA . VAL A 1 180 ? 2.452 -17.958 -17.993 1.00 97.75 180 VAL A CA 1
ATOM 1426 C C . VAL A 1 180 ? 1.099 -17.834 -18.673 1.00 97.75 180 VAL A C 1
ATOM 1428 O O . VAL A 1 180 ? 0.443 -16.801 -18.541 1.00 97.75 180 VAL A O 1
ATOM 1431 N N . SER A 1 181 ? 0.666 -18.882 -19.369 1.00 98.12 181 SER A N 1
ATOM 1432 C CA . SER A 1 181 ? -0.707 -18.971 -19.857 1.00 98.12 181 SER A CA 1
ATOM 1433 C C . SER A 1 181 ? -1.643 -19.225 -18.679 1.00 98.12 181 SER A C 1
ATOM 1435 O O . SER A 1 181 ? -1.503 -20.222 -17.971 1.00 98.12 181 SER A O 1
ATOM 1437 N N . ILE A 1 182 ? -2.592 -18.321 -18.470 1.00 97.81 182 ILE A N 1
ATOM 1438 C CA . ILE A 1 182 ? -3.638 -18.460 -17.465 1.00 97.81 182 ILE A CA 1
ATOM 1439 C C . ILE A 1 182 ? -4.896 -18.936 -18.178 1.00 97.81 182 ILE A C 1
ATOM 1441 O O . ILE A 1 182 ? -5.407 -18.276 -19.087 1.00 97.81 182 ILE A O 1
ATOM 1445 N N . GLU A 1 183 ? -5.396 -20.101 -17.771 1.00 96.38 183 GLU A N 1
ATOM 1446 C CA . GLU A 1 183 ? -6.652 -20.611 -18.303 1.00 96.38 183 GLU A CA 1
ATOM 1447 C C . GLU A 1 183 ? -7.795 -19.651 -17.961 1.00 96.38 183 GLU A C 1
ATOM 1449 O O . GLU A 1 183 ? -7.958 -19.213 -16.817 1.00 96.38 183 GLU A O 1
ATOM 1454 N N . GLY A 1 184 ? -8.593 -19.324 -18.975 1.00 95.25 184 GLY A N 1
ATOM 1455 C CA . GLY A 1 184 ? -9.832 -18.588 -18.784 1.00 95.25 184 GLY A CA 1
ATOM 1456 C C . GLY A 1 184 ? -10.881 -19.437 -18.073 1.00 95.25 184 GLY A C 1
ATOM 1457 O O . GLY A 1 184 ? -10.796 -20.663 -18.004 1.00 95.25 184 GLY A O 1
ATOM 1458 N N . GLY A 1 185 ? -11.918 -18.787 -17.566 1.00 95.25 185 GLY A N 1
ATOM 1459 C CA . GLY A 1 185 ? -13.026 -19.474 -16.927 1.00 95.25 185 GLY A CA 1
ATOM 1460 C C . GLY A 1 185 ? -13.973 -18.534 -16.203 1.00 95.25 185 GLY A C 1
ATOM 1461 O O . GLY A 1 185 ? -13.801 -17.315 -16.177 1.00 95.25 185 GLY A O 1
ATOM 1462 N N . ARG A 1 186 ? -14.988 -19.133 -15.578 1.00 96.31 186 ARG A N 1
ATOM 1463 C CA . ARG A 1 186 ? -15.954 -18.411 -14.753 1.00 96.31 186 ARG A CA 1
ATOM 1464 C C . ARG A 1 186 ? -15.366 -18.159 -13.364 1.00 96.31 186 ARG A C 1
ATOM 1466 O O . ARG A 1 186 ? -15.566 -18.943 -12.432 1.00 96.31 186 ARG A O 1
ATOM 1473 N N . ALA A 1 187 ? -14.613 -17.075 -13.250 1.00 95.12 187 ALA A N 1
ATOM 1474 C CA . ALA A 1 187 ? -13.897 -16.671 -12.055 1.00 95.12 187 ALA A CA 1
ATOM 1475 C C . ALA A 1 187 ? -14.847 -16.176 -10.958 1.00 95.12 187 ALA A C 1
ATOM 1477 O O . ALA A 1 187 ? -15.833 -15.485 -11.220 1.00 95.12 187 ALA A O 1
ATOM 1478 N N . ARG A 1 188 ? -14.523 -16.503 -9.704 1.00 95.81 188 ARG A N 1
ATOM 1479 C CA . ARG A 1 188 ? -15.189 -15.958 -8.517 1.00 95.81 188 ARG A CA 1
ATOM 1480 C C . ARG A 1 188 ? -14.272 -14.942 -7.842 1.00 95.81 188 ARG A C 1
ATOM 1482 O O . ARG A 1 188 ? -13.311 -15.340 -7.186 1.00 95.81 188 ARG A O 1
ATOM 1489 N N . LEU A 1 189 ? -14.565 -13.660 -8.050 1.00 97.00 189 LEU A N 1
ATOM 1490 C CA . LEU A 1 189 ? -13.709 -12.520 -7.703 1.00 97.00 189 LEU A CA 1
ATOM 1491 C C . LEU A 1 189 ? -14.356 -11.635 -6.635 1.00 97.00 189 LEU A C 1
ATOM 1493 O O . LEU A 1 189 ? -15.579 -11.543 -6.566 1.00 97.00 189 LEU A O 1
ATOM 1497 N N . GLY A 1 190 ? -13.551 -10.938 -5.844 1.00 96.69 190 GLY A N 1
ATOM 1498 C CA . GLY A 1 190 ? -13.977 -10.166 -4.683 1.00 96.69 190 GLY A CA 1
ATOM 1499 C C . GLY A 1 190 ? -14.074 -11.012 -3.410 1.00 96.69 190 GLY A C 1
ATOM 1500 O O . GLY A 1 190 ? -13.529 -12.111 -3.299 1.00 96.69 190 GLY A O 1
ATOM 1501 N N . SER A 1 191 ? -14.768 -10.472 -2.415 1.00 94.94 191 SER A N 1
ATOM 1502 C CA . SER A 1 191 ? -14.851 -11.014 -1.063 1.00 94.94 191 SER A CA 1
ATOM 1503 C C . SER A 1 191 ? -16.293 -11.299 -0.648 1.00 94.94 191 SER A C 1
ATOM 1505 O O . SER A 1 191 ? -17.189 -10.467 -0.805 1.00 94.94 191 SER A O 1
ATOM 1507 N N . ASP A 1 192 ? -16.507 -12.460 -0.029 1.00 89.88 192 ASP A N 1
ATOM 1508 C CA . ASP A 1 192 ? -17.787 -12.866 0.552 1.00 89.88 192 ASP A CA 1
ATOM 1509 C C . ASP A 1 192 ? -17.801 -12.728 2.093 1.00 89.88 192 ASP A C 1
ATOM 1511 O O . ASP A 1 192 ? -16.975 -12.050 2.716 1.00 89.88 192 ASP A O 1
ATOM 1515 N N . ALA A 1 193 ? -18.801 -13.318 2.751 1.00 83.75 193 ALA A N 1
ATOM 1516 C CA . ALA A 1 193 ? -18.940 -13.276 4.207 1.00 83.75 193 ALA A CA 1
ATOM 1517 C C . ALA A 1 193 ? -17.791 -13.973 4.966 1.00 83.75 193 ALA A C 1
ATOM 1519 O O . ALA A 1 193 ? -17.594 -13.682 6.144 1.00 83.75 193 ALA A O 1
ATOM 1520 N N . ARG A 1 194 ? -17.008 -14.846 4.315 1.00 84.44 194 ARG A N 1
ATOM 1521 C CA . ARG A 1 194 ? -15.897 -15.584 4.943 1.00 84.44 194 ARG A CA 1
ATOM 1522 C C . ARG A 1 194 ? -14.653 -14.720 5.153 1.00 84.44 194 ARG A C 1
ATOM 1524 O O . ARG A 1 194 ? -13.776 -15.125 5.905 1.00 84.44 194 ARG A O 1
ATOM 1531 N N . ALA A 1 195 ? -14.595 -13.535 4.539 1.00 88.12 195 ALA A N 1
ATOM 1532 C CA . ALA A 1 195 ? -13.512 -12.567 4.698 1.00 88.12 195 ALA A CA 1
ATOM 1533 C C . ALA A 1 195 ? -13.952 -11.370 5.570 1.00 88.12 195 ALA A C 1
ATOM 1535 O O . ALA A 1 195 ? -14.207 -10.285 5.036 1.00 88.12 195 ALA A O 1
ATOM 1536 N N . PRO A 1 196 ? -14.063 -11.506 6.909 1.00 87.31 196 PRO A N 1
ATOM 1537 C CA . PRO A 1 196 ? -14.480 -10.410 7.793 1.00 87.31 196 PRO A CA 1
ATOM 1538 C C . PRO A 1 196 ? -13.546 -9.191 7.743 1.00 87.31 196 PRO A C 1
ATOM 1540 O O . PRO A 1 196 ? -13.953 -8.103 8.134 1.00 87.31 196 PRO A O 1
ATOM 1543 N N . TRP A 1 197 ? -12.331 -9.349 7.212 1.00 89.44 197 TRP A N 1
ATOM 1544 C CA . TRP A 1 197 ? -11.383 -8.264 6.965 1.00 89.44 197 TRP A CA 1
ATOM 1545 C C . TRP A 1 197 ? -11.618 -7.505 5.643 1.00 89.44 197 TRP A C 1
ATOM 1547 O O . TRP A 1 197 ? -10.976 -6.492 5.405 1.00 89.44 197 TRP A O 1
ATOM 1557 N N . ALA A 1 198 ? -12.510 -7.943 4.747 1.00 93.75 198 ALA A N 1
ATOM 1558 C CA . ALA A 1 198 ? -12.772 -7.264 3.466 1.00 93.75 198 ALA A CA 1
ATOM 1559 C C . ALA A 1 198 ? -13.371 -5.863 3.607 1.00 93.75 198 ALA A C 1
ATOM 1561 O O . ALA A 1 198 ? -14.418 -5.702 4.248 1.00 93.75 198 ALA A O 1
ATOM 1562 N N . TYR A 1 199 ? -12.731 -4.892 2.943 1.00 95.69 199 TYR A N 1
ATOM 1563 C CA . TYR A 1 199 ? -13.299 -3.565 2.739 1.00 95.69 199 TYR A CA 1
ATOM 1564 C C . TYR A 1 199 ? -14.560 -3.646 1.877 1.00 95.69 199 TYR A C 1
ATOM 1566 O O . TYR A 1 199 ? -14.864 -4.664 1.250 1.00 95.69 199 TYR A O 1
ATOM 1574 N N . ASP A 1 200 ? -15.337 -2.568 1.884 1.00 96.56 200 ASP A N 1
ATOM 1575 C CA . ASP A 1 200 ? -16.581 -2.484 1.127 1.00 96.56 200 ASP A CA 1
ATOM 1576 C C . ASP A 1 200 ? -16.358 -2.636 -0.386 1.00 96.56 200 ASP A C 1
ATOM 1578 O O . ASP A 1 200 ? -17.110 -3.354 -1.036 1.00 96.56 200 ASP A O 1
ATOM 1582 N N . ASN A 1 201 ? -15.299 -2.038 -0.941 1.00 97.50 201 ASN A N 1
ATOM 1583 C CA . ASN A 1 201 ? -15.004 -2.069 -2.378 1.00 97.50 201 ASN A CA 1
ATOM 1584 C C . ASN A 1 201 ? -14.558 -3.437 -2.907 1.00 97.50 201 ASN A C 1
ATOM 1586 O O . ASN A 1 201 ? -14.534 -3.620 -4.122 1.00 97.50 201 ASN A O 1
ATOM 1590 N N . GLU A 1 202 ? -14.241 -4.381 -2.021 1.00 97.31 202 GLU A N 1
ATOM 1591 C CA . GLU A 1 202 ? -13.944 -5.773 -2.367 1.00 97.31 202 GLU A CA 1
ATOM 1592 C C . GLU A 1 202 ? -15.224 -6.620 -2.420 1.00 97.31 202 GLU A C 1
ATOM 1594 O O . GLU A 1 202 ? -15.179 -7.787 -2.798 1.00 97.31 202 GLU A O 1
ATOM 1599 N N . ARG A 1 203 ? -16.368 -6.069 -1.996 1.00 96.00 203 ARG A N 1
ATOM 1600 C CA . ARG A 1 203 ? -17.647 -6.770 -1.859 1.00 96.00 203 ARG A CA 1
ATOM 1601 C C . ARG A 1 203 ? -18.670 -6.265 -2.892 1.00 96.00 203 ARG A C 1
ATOM 1603 O O . ARG A 1 203 ? -18.637 -5.092 -3.269 1.00 96.00 203 ARG A O 1
ATOM 1610 N N . PRO A 1 204 ? -19.636 -7.109 -3.291 1.00 96.31 204 PRO A N 1
ATOM 1611 C CA . PRO A 1 204 ? -19.724 -8.543 -3.004 1.00 96.31 204 PRO A CA 1
ATOM 1612 C C . PRO A 1 204 ? -18.776 -9.374 -3.886 1.00 96.31 204 PRO A C 1
ATOM 1614 O O . PRO A 1 204 ? -18.226 -8.881 -4.873 1.00 96.31 204 PRO A O 1
ATOM 1617 N N . GLU A 1 205 ? -18.624 -10.659 -3.550 1.00 96.00 205 GLU A N 1
ATOM 1618 C CA . GLU A 1 205 ? -18.062 -11.634 -4.486 1.00 96.00 205 GLU A CA 1
ATOM 1619 C C . GLU A 1 205 ? -18.957 -11.741 -5.730 1.00 96.00 205 GLU A C 1
ATOM 1621 O O . GLU A 1 205 ? -20.186 -11.805 -5.631 1.00 96.00 205 GLU A O 1
ATOM 1626 N N . ARG A 1 206 ? -18.331 -11.778 -6.904 1.00 95.75 206 ARG A N 1
ATOM 1627 C CA . ARG A 1 206 ? -18.973 -11.782 -8.217 1.00 95.75 206 ARG A CA 1
ATOM 1628 C C . ARG A 1 206 ? -18.448 -12.920 -9.082 1.00 95.75 206 ARG A C 1
ATOM 1630 O O . ARG A 1 206 ? -17.283 -13.299 -8.991 1.00 95.75 206 ARG A O 1
ATOM 1637 N N . CYS A 1 207 ? -19.317 -13.442 -9.943 1.00 96.50 207 CYS A N 1
ATOM 1638 C CA . CYS A 1 207 ? -18.915 -14.340 -11.021 1.00 96.50 207 CYS A CA 1
ATOM 1639 C C . CYS A 1 207 ? -18.593 -13.507 -12.264 1.00 96.50 207 CYS A C 1
ATOM 1641 O O . CYS A 1 207 ? -19.456 -12.758 -12.720 1.00 96.50 207 CYS A O 1
ATOM 1643 N N . VAL A 1 208 ? -17.384 -13.645 -12.799 1.00 96.75 208 VAL A N 1
ATOM 1644 C CA . VAL A 1 208 ? -16.912 -12.938 -13.996 1.00 96.75 208 VAL A CA 1
ATOM 1645 C C . VAL A 1 208 ? -16.342 -13.962 -14.965 1.00 96.75 208 VAL A C 1
ATOM 1647 O O . VAL A 1 208 ? -15.567 -14.820 -14.555 1.00 96.75 208 VAL A O 1
ATOM 1650 N N . ASP A 1 209 ? -16.716 -13.882 -16.237 1.00 97.81 209 ASP A N 1
ATOM 1651 C CA . ASP A 1 209 ? -16.081 -14.687 -17.277 1.00 97.81 209 ASP A CA 1
ATOM 1652 C C . ASP A 1 209 ? -14.762 -14.019 -17.680 1.00 97.81 209 ASP A C 1
ATOM 1654 O O . ASP A 1 209 ? -14.750 -12.915 -18.225 1.00 97.81 209 ASP A O 1
ATOM 1658 N N . VAL A 1 210 ? -13.647 -14.674 -17.359 1.00 98.00 210 VAL A N 1
ATOM 1659 C CA . VAL A 1 210 ? -12.292 -14.225 -17.694 1.00 98.00 210 VAL A CA 1
ATOM 1660 C C . VAL A 1 210 ? -11.823 -15.044 -18.892 1.00 98.00 210 VAL A C 1
ATOM 1662 O O . VAL A 1 210 ? -11.809 -16.273 -18.832 1.00 98.00 210 VAL A O 1
ATOM 1665 N N . ALA A 1 211 ? -11.480 -14.384 -19.998 1.00 98.06 211 ALA A N 1
ATOM 1666 C CA . ALA A 1 211 ? -10.915 -15.060 -21.164 1.00 98.06 211 ALA A CA 1
ATOM 1667 C C . ALA A 1 211 ? -9.507 -15.603 -20.847 1.00 98.06 211 ALA A C 1
ATOM 1669 O O . ALA A 1 211 ? -8.856 -15.077 -19.947 1.00 98.06 211 ALA A O 1
ATOM 1670 N N . PRO A 1 212 ? -9.012 -16.630 -21.562 1.00 98.19 212 PRO A N 1
ATOM 1671 C CA . PRO A 1 212 ? -7.609 -17.016 -21.468 1.00 98.19 212 PRO A CA 1
ATOM 1672 C C . PRO A 1 212 ? -6.700 -15.842 -21.840 1.00 98.19 212 PRO A C 1
ATOM 1674 O O . PRO A 1 212 ? -6.990 -15.113 -22.789 1.00 98.19 212 PRO A O 1
ATOM 1677 N N . PHE A 1 213 ? -5.606 -15.681 -21.107 1.00 98.56 213 PHE A N 1
ATOM 1678 C CA . PHE A 1 213 ? -4.625 -14.618 -21.316 1.00 98.56 213 PHE A CA 1
ATOM 1679 C C . PHE A 1 213 ? -3.244 -15.102 -20.880 1.00 98.56 213 PHE A C 1
ATOM 1681 O O . PHE A 1 213 ? -3.109 -16.144 -20.232 1.00 98.56 213 PHE A O 1
ATOM 1688 N N . GLU A 1 214 ? -2.209 -14.344 -21.215 1.00 98.62 214 GLU A N 1
ATOM 1689 C CA . GLU A 1 214 ? -0.874 -14.586 -20.679 1.00 98.62 214 GLU A CA 1
ATOM 1690 C C . GLU A 1 214 ? -0.505 -13.508 -19.659 1.00 98.62 214 GLU A C 1
ATOM 1692 O O . GLU A 1 214 ? -0.748 -12.324 -19.886 1.00 98.62 214 GLU A O 1
ATOM 1697 N N . LEU A 1 215 ? 0.124 -13.895 -18.548 1.00 98.75 215 LEU A N 1
ATOM 1698 C CA . LEU A 1 215 ? 0.628 -12.969 -17.531 1.00 98.75 215 LEU A CA 1
ATOM 1699 C C . LEU A 1 215 ? 2.133 -13.152 -17.349 1.00 98.75 215 LEU A C 1
ATOM 1701 O O . LEU A 1 215 ? 2.614 -14.281 -17.270 1.00 98.75 215 LEU A O 1
ATOM 1705 N N . ALA A 1 216 ? 2.888 -12.059 -17.265 1.00 98.69 216 ALA A N 1
ATOM 1706 C CA . ALA A 1 216 ? 4.318 -12.124 -16.991 1.00 98.69 216 ALA A CA 1
ATOM 1707 C C . ALA A 1 216 ? 4.584 -12.858 -15.667 1.00 98.69 216 ALA A C 1
ATOM 1709 O O . ALA A 1 216 ? 3.906 -12.618 -14.660 1.00 98.69 216 ALA A O 1
ATOM 1710 N N . ARG A 1 217 ? 5.592 -13.744 -15.665 1.00 98.38 217 ARG A N 1
ATOM 1711 C CA . ARG A 1 217 ? 5.957 -14.565 -14.492 1.00 98.38 217 ARG A CA 1
ATOM 1712 C C . ARG A 1 217 ? 6.287 -13.730 -13.263 1.00 98.38 217 ARG A C 1
ATOM 1714 O O . ARG A 1 217 ? 6.050 -14.185 -12.150 1.00 98.38 217 ARG A O 1
ATOM 1721 N N . ALA A 1 218 ? 6.813 -12.529 -13.459 1.00 98.44 218 ALA A N 1
ATOM 1722 C CA . ALA A 1 218 ? 7.269 -11.641 -12.403 1.00 98.44 218 ALA A CA 1
ATOM 1723 C C . ALA A 1 218 ? 6.992 -10.170 -12.779 1.00 98.44 218 ALA A C 1
ATOM 1725 O O . ALA A 1 218 ? 6.654 -9.903 -13.941 1.00 98.44 218 ALA A O 1
ATOM 1726 N N . PRO A 1 219 ? 7.080 -9.223 -11.827 1.00 98.62 219 PRO A N 1
ATOM 1727 C CA . PRO A 1 219 ? 6.993 -7.806 -12.144 1.00 98.62 219 PRO A CA 1
ATOM 1728 C C . PRO A 1 219 ? 8.235 -7.363 -12.929 1.00 98.62 219 PRO A C 1
ATOM 1730 O O . PRO A 1 219 ? 9.294 -7.984 -12.848 1.00 98.62 219 PRO A O 1
ATOM 1733 N N . VAL A 1 220 ? 8.092 -6.271 -13.676 1.00 98.75 220 VAL A N 1
ATOM 1734 C CA . VAL A 1 220 ? 9.173 -5.684 -14.478 1.00 98.75 220 VAL A CA 1
ATOM 1735 C C . VAL A 1 220 ? 10.325 -5.258 -13.571 1.00 98.75 220 VAL A C 1
ATOM 1737 O O . VAL A 1 220 ? 10.112 -4.582 -12.558 1.00 98.75 220 VAL A O 1
ATOM 1740 N N . THR A 1 221 ? 11.551 -5.613 -13.944 1.00 98.81 221 THR A N 1
ATOM 1741 C CA . THR A 1 221 ? 12.742 -5.299 -13.149 1.00 98.81 221 THR A CA 1
ATOM 1742 C C . THR A 1 221 ? 13.295 -3.903 -13.449 1.00 98.81 221 THR A C 1
ATOM 1744 O O . THR A 1 221 ? 13.021 -3.285 -14.482 1.00 98.81 221 THR A O 1
AT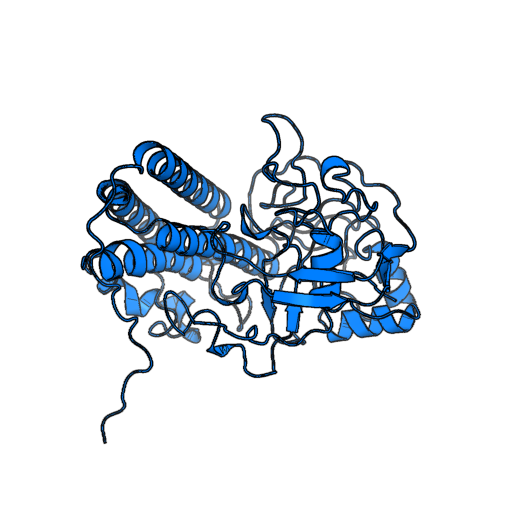OM 1747 N N . ALA A 1 222 ? 14.127 -3.382 -12.550 1.00 98.62 222 ALA A N 1
ATOM 1748 C CA . ALA A 1 222 ? 14.860 -2.140 -12.741 1.00 98.62 222 ALA A CA 1
ATOM 1749 C C . ALA A 1 222 ? 15.836 -2.242 -13.925 1.00 98.62 222 ALA A C 1
ATOM 1751 O O . ALA A 1 222 ? 16.035 -1.256 -14.636 1.00 98.62 222 ALA A O 1
ATOM 1752 N N . GLY A 1 223 ? 16.417 -3.422 -14.168 1.00 98.38 223 GLY A N 1
ATOM 1753 C CA . GLY A 1 223 ? 17.266 -3.695 -15.327 1.00 98.38 223 GLY A CA 1
ATOM 1754 C C . GLY A 1 223 ? 16.497 -3.631 -16.648 1.00 98.38 223 GLY A C 1
ATOM 1755 O O . GLY A 1 223 ? 16.932 -2.961 -17.584 1.00 98.38 223 GLY A O 1
ATOM 1756 N N . GLU A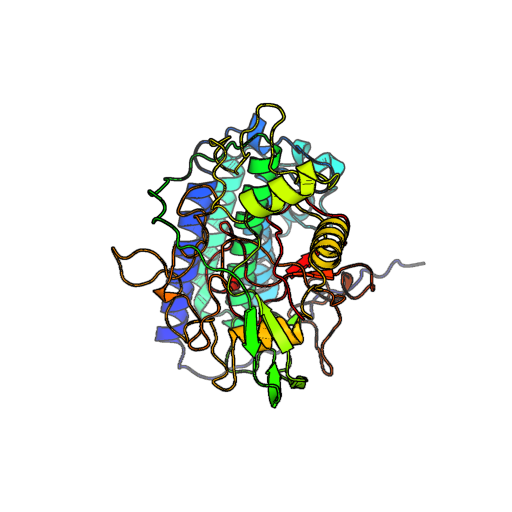 1 224 ? 15.316 -4.247 -16.710 1.00 98.62 224 GLU A N 1
ATOM 1757 C CA . GLU A 1 224 ? 14.439 -4.166 -17.883 1.00 98.62 224 GLU A CA 1
ATOM 1758 C C . GLU A 1 224 ? 13.958 -2.729 -18.128 1.00 98.62 224 GLU A C 1
ATOM 1760 O O . GLU A 1 224 ? 13.933 -2.252 -19.266 1.00 98.62 224 GLU A O 1
ATOM 1765 N N . TRP A 1 225 ? 13.630 -2.000 -17.057 1.00 98.75 225 TRP A N 1
ATOM 1766 C CA . TRP A 1 225 ? 13.256 -0.593 -17.159 1.00 98.75 225 TRP A CA 1
ATOM 1767 C C . TRP A 1 225 ? 14.423 0.295 -17.602 1.00 98.75 225 TRP A C 1
ATOM 1769 O O . TRP A 1 225 ? 14.217 1.262 -18.332 1.00 98.75 225 TRP A O 1
ATOM 1779 N N . ARG A 1 226 ? 15.664 -0.024 -17.211 1.00 98.62 226 ARG A N 1
ATOM 1780 C CA . ARG A 1 226 ? 16.858 0.700 -17.675 1.00 98.62 226 ARG A CA 1
ATOM 1781 C C . ARG A 1 226 ? 17.004 0.602 -19.182 1.00 98.62 226 ARG A C 1
ATOM 1783 O O . ARG A 1 226 ? 17.171 1.638 -19.816 1.00 98.62 226 ARG A O 1
ATOM 1790 N N . ALA A 1 227 ? 16.848 -0.593 -19.745 1.00 98.50 227 ALA A N 1
ATOM 1791 C CA . ALA A 1 227 ? 16.843 -0.779 -21.195 1.00 98.50 227 ALA A CA 1
ATOM 1792 C C . ALA A 1 227 ? 15.758 0.081 -21.875 1.00 98.50 227 ALA A C 1
ATOM 1794 O O . ALA A 1 227 ? 16.007 0.703 -22.906 1.00 98.50 227 ALA A O 1
ATOM 1795 N N . PHE A 1 228 ? 14.569 0.186 -21.271 1.00 98.56 228 PHE A N 1
ATOM 1796 C CA . PHE A 1 228 ? 13.516 1.074 -21.769 1.00 98.56 228 PHE A CA 1
ATOM 1797 C C . PHE A 1 228 ? 13.908 2.559 -21.711 1.00 98.56 228 PHE A C 1
ATOM 1799 O O . PHE A 1 228 ? 13.664 3.287 -22.670 1.00 98.56 228 PHE A O 1
ATOM 1806 N N . VAL A 1 229 ? 14.539 3.017 -20.626 1.00 98.44 229 VAL A N 1
ATOM 1807 C CA . VAL A 1 229 ? 15.034 4.401 -20.496 1.00 98.44 229 VAL A CA 1
ATOM 1808 C C . VAL A 1 229 ? 16.125 4.704 -21.524 1.00 98.44 229 VAL A C 1
ATOM 1810 O O . VAL A 1 229 ? 16.078 5.746 -22.174 1.00 98.44 229 VAL A O 1
ATOM 1813 N N . GLU A 1 230 ? 17.067 3.784 -21.726 1.00 98.19 230 GLU A N 1
ATOM 1814 C CA . GLU A 1 230 ? 18.125 3.895 -22.740 1.00 98.19 230 GLU A CA 1
ATOM 1815 C C . GLU A 1 230 ? 17.554 3.957 -24.167 1.00 98.19 230 GLU A C 1
ATOM 1817 O O . GLU A 1 230 ? 18.110 4.635 -25.029 1.00 98.19 230 GLU A O 1
ATOM 1822 N N . ALA A 1 231 ? 16.398 3.331 -24.400 1.00 98.19 231 ALA A N 1
ATOM 1823 C CA . ALA A 1 231 ? 15.645 3.406 -25.652 1.00 98.19 231 ALA A CA 1
ATOM 1824 C C . ALA A 1 231 ? 14.741 4.657 -25.781 1.00 98.19 231 ALA A C 1
ATOM 1826 O O . ALA A 1 231 ? 13.937 4.739 -26.710 1.00 98.19 231 ALA A O 1
ATOM 1827 N N . GLY A 1 232 ? 14.850 5.635 -24.873 1.00 97.75 232 GLY A N 1
ATOM 1828 C CA . GLY A 1 232 ? 14.079 6.888 -24.900 1.00 97.75 232 GLY A CA 1
ATOM 1829 C C . GLY A 1 232 ? 12.850 6.915 -23.984 1.00 97.75 232 GLY A C 1
ATOM 1830 O O . GLY A 1 232 ? 12.069 7.868 -24.022 1.00 97.75 232 GLY A O 1
ATOM 1831 N N . GLY A 1 233 ? 12.665 5.889 -23.152 1.00 97.50 233 GLY A N 1
ATOM 1832 C CA . GLY A 1 233 ? 11.674 5.863 -22.082 1.00 97.50 233 GLY A CA 1
ATOM 1833 C C . GLY A 1 233 ? 11.993 6.831 -20.934 1.00 97.50 233 GLY A C 1
ATOM 1834 O O . GLY A 1 233 ? 13.048 7.457 -20.870 1.00 97.50 233 GLY A O 1
ATOM 1835 N N . THR A 1 234 ? 11.067 6.967 -19.982 1.00 96.94 234 THR A N 1
ATOM 1836 C CA . THR A 1 234 ? 11.235 7.871 -18.829 1.00 96.94 234 THR A CA 1
ATOM 1837 C C . THR A 1 234 ? 11.704 7.118 -17.587 1.00 96.94 234 THR A C 1
ATOM 1839 O O . THR A 1 234 ? 11.124 6.093 -17.223 1.00 96.94 234 THR A O 1
ATOM 1842 N N . ALA A 1 235 ? 12.708 7.660 -16.893 1.00 97.69 235 ALA A N 1
ATOM 1843 C CA . ALA A 1 235 ? 13.169 7.118 -15.619 1.00 97.69 235 ALA A CA 1
ATOM 1844 C C . ALA A 1 235 ? 12.050 7.129 -14.550 1.00 97.69 235 ALA A C 1
ATOM 1846 O O . ALA A 1 235 ? 11.213 8.045 -14.529 1.00 97.69 235 ALA A O 1
ATOM 1847 N N . PRO A 1 236 ? 12.006 6.120 -13.665 1.00 98.06 236 PRO A N 1
ATOM 1848 C CA . PRO A 1 236 ? 11.067 6.095 -12.554 1.00 98.06 236 PRO A CA 1
ATOM 1849 C C . PRO A 1 236 ? 11.465 7.132 -11.495 1.00 98.06 236 PRO A C 1
ATOM 1851 O O . PRO A 1 236 ? 12.619 7.551 -11.408 1.00 98.06 236 PRO A O 1
ATOM 1854 N N . ARG A 1 237 ? 10.515 7.527 -10.641 1.00 97.94 237 ARG A N 1
ATOM 1855 C CA . ARG A 1 237 ? 10.756 8.496 -9.558 1.00 97.94 237 ARG A CA 1
ATOM 1856 C C . ARG A 1 237 ? 11.785 8.002 -8.537 1.00 97.94 237 ARG A C 1
ATOM 1858 O O . ARG A 1 237 ? 12.448 8.802 -7.884 1.00 97.94 237 ARG A O 1
ATOM 1865 N N . SER A 1 238 ? 11.894 6.690 -8.366 1.00 98.44 238 SER A N 1
ATOM 1866 C CA . SER A 1 238 ? 12.804 6.069 -7.405 1.00 98.44 238 SER A CA 1
ATOM 1867 C C . SER A 1 238 ? 14.282 6.262 -7.745 1.00 98.44 238 SER A C 1
ATOM 1869 O O . SER A 1 238 ? 15.113 6.098 -6.858 1.00 98.44 238 SER A O 1
ATOM 1871 N N . TRP A 1 239 ? 14.638 6.618 -8.983 1.00 98.38 239 TRP A N 1
ATOM 1872 C CA . TRP A 1 239 ? 16.038 6.749 -9.386 1.00 98.38 239 TRP A CA 1
ATOM 1873 C C . TRP A 1 239 ? 16.581 8.145 -9.101 1.00 98.38 239 TRP A C 1
ATOM 1875 O O . TRP A 1 239 ? 15.992 9.158 -9.482 1.00 98.38 239 TRP A O 1
ATOM 1885 N N . LEU A 1 240 ? 17.736 8.189 -8.444 1.00 98.12 240 LEU A N 1
ATOM 1886 C CA . LEU A 1 240 ? 18.471 9.415 -8.176 1.00 98.12 240 LEU A CA 1
ATOM 1887 C C . LEU A 1 240 ? 19.400 9.768 -9.349 1.00 98.12 240 LEU A C 1
ATOM 1889 O O . LEU A 1 240 ? 19.855 8.872 -10.064 1.00 98.12 240 LEU A O 1
ATOM 1893 N N . PRO A 1 241 ? 19.750 11.057 -9.529 1.00 96.62 241 PRO A N 1
ATOM 1894 C CA . PRO A 1 241 ? 20.665 11.485 -10.592 1.00 96.62 241 PRO A CA 1
ATOM 1895 C C . PRO A 1 241 ? 22.056 10.836 -10.542 1.00 96.62 241 PRO A C 1
ATOM 1897 O O . PRO A 1 241 ? 22.725 10.751 -11.564 1.00 96.62 241 PRO A O 1
ATOM 1900 N N . ASP A 1 242 ? 22.492 10.376 -9.367 1.00 96.06 242 ASP A N 1
ATOM 1901 C CA . ASP A 1 242 ? 23.774 9.688 -9.167 1.00 96.06 242 ASP A CA 1
ATOM 1902 C C . ASP A 1 242 ? 23.717 8.176 -9.459 1.00 96.06 242 ASP A C 1
ATOM 1904 O O . ASP A 1 242 ? 24.682 7.453 -9.211 1.00 96.06 242 ASP A O 1
ATOM 1908 N N . GLY A 1 243 ? 22.586 7.690 -9.977 1.00 94.12 243 GLY A N 1
ATOM 1909 C CA . GLY A 1 243 ? 22.376 6.299 -10.359 1.00 94.12 243 GLY A CA 1
ATOM 1910 C C . GLY A 1 243 ? 21.900 5.389 -9.229 1.00 94.12 243 GLY A C 1
ATOM 1911 O O . GLY A 1 243 ? 21.654 4.218 -9.492 1.00 94.12 243 GLY A O 1
ATOM 1912 N N . ARG A 1 244 ? 21.741 5.876 -7.993 1.00 98.31 244 ARG A N 1
ATOM 1913 C CA . ARG A 1 244 ? 21.186 5.086 -6.879 1.00 98.31 244 ARG A CA 1
ATOM 1914 C C . ARG A 1 244 ? 19.660 4.984 -6.935 1.00 98.31 244 ARG A C 1
ATOM 1916 O O . ARG A 1 244 ? 18.991 5.763 -7.611 1.00 98.31 244 ARG A O 1
ATOM 1923 N N . ILE A 1 245 ? 19.102 4.043 -6.172 1.00 98.56 245 ILE A N 1
ATOM 1924 C CA . ILE A 1 245 ? 17.654 3.897 -5.964 1.00 98.56 245 ILE A CA 1
ATOM 1925 C C . ILE A 1 245 ? 17.308 4.436 -4.574 1.00 98.56 245 ILE A C 1
ATOM 1927 O O . ILE A 1 245 ? 17.894 4.023 -3.577 1.00 98.56 245 ILE A O 1
ATOM 1931 N N . LEU A 1 246 ? 16.362 5.368 -4.486 1.00 98.69 246 LEU A N 1
ATOM 1932 C CA . LEU A 1 246 ? 15.874 5.921 -3.227 1.00 98.69 246 LEU A CA 1
ATOM 1933 C C . LEU A 1 246 ? 14.787 5.022 -2.622 1.00 98.69 246 LEU A C 1
ATOM 1935 O O . LEU A 1 246 ? 13.777 4.748 -3.264 1.00 98.69 246 LEU A O 1
ATOM 1939 N N . THR A 1 247 ? 14.967 4.616 -1.364 1.00 98.44 247 THR A N 1
ATOM 1940 C CA . THR A 1 247 ? 13.994 3.833 -0.578 1.00 98.44 247 THR A CA 1
ATOM 1941 C C . THR A 1 247 ? 13.505 4.635 0.637 1.00 98.44 247 THR A C 1
ATOM 1943 O O . THR A 1 247 ? 14.107 5.663 0.968 1.00 98.44 247 THR A O 1
ATOM 1946 N N . PRO A 1 248 ? 12.466 4.182 1.367 1.00 98.25 248 PRO A N 1
ATOM 1947 C CA . PRO A 1 248 ? 12.066 4.806 2.632 1.00 98.25 248 PRO A CA 1
ATOM 1948 C C . PRO A 1 248 ? 13.173 4.856 3.692 1.00 98.25 248 PRO A C 1
ATOM 1950 O O . PRO A 1 248 ? 13.108 5.687 4.594 1.00 98.25 248 PRO A O 1
ATOM 1953 N N . CYS A 1 249 ? 14.188 3.996 3.581 1.00 97.69 249 CYS A N 1
ATOM 1954 C CA . CYS A 1 249 ? 15.299 3.888 4.526 1.00 97.69 249 CYS A CA 1
ATOM 1955 C C . CYS A 1 249 ? 16.639 4.380 3.959 1.00 97.69 249 CYS A C 1
ATOM 1957 O O . CYS A 1 249 ? 17.702 3.941 4.422 1.00 97.69 249 CYS A O 1
ATOM 1959 N N . GLY A 1 250 ? 16.577 5.223 2.927 1.00 97.56 250 GLY A N 1
ATOM 1960 C CA . 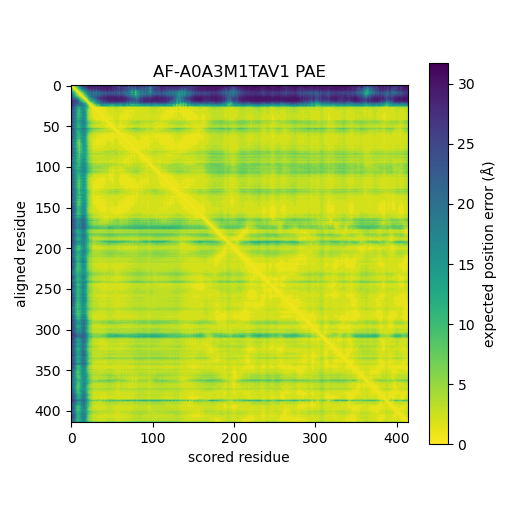GLY A 1 250 ? 17.719 5.885 2.310 1.00 97.56 250 GLY A CA 1
ATOM 1961 C C . GLY A 1 250 ? 18.061 5.350 0.916 1.00 97.56 250 GLY A C 1
ATOM 1962 O O . GLY A 1 250 ? 17.455 4.386 0.435 1.00 97.56 250 GLY A O 1
ATOM 1963 N N . PRO A 1 251 ? 19.021 5.986 0.232 1.00 98.12 251 PRO A N 1
ATOM 1964 C CA . PRO A 1 251 ? 19.495 5.538 -1.069 1.00 98.12 251 PRO A CA 1
ATOM 1965 C C . PRO A 1 251 ? 20.304 4.238 -0.971 1.00 98.12 251 PRO A C 1
ATOM 1967 O O . PRO A 1 251 ? 21.153 4.089 -0.092 1.00 98.12 251 PRO A O 1
ATOM 1970 N N . ILE A 1 252 ? 20.088 3.334 -1.921 1.00 97.56 252 ILE A N 1
ATOM 1971 C CA . ILE A 1 252 ? 20.820 2.073 -2.092 1.00 97.56 252 ILE A CA 1
ATOM 1972 C C . ILE A 1 252 ? 21.511 2.041 -3.466 1.00 97.56 252 ILE A C 1
ATOM 1974 O O . ILE A 1 252 ? 21.087 2.766 -4.374 1.00 97.56 252 ILE A O 1
ATOM 1978 N N . PRO A 1 253 ? 22.575 1.236 -3.654 1.00 98.00 253 PRO A N 1
ATOM 1979 C CA . PRO A 1 253 ? 23.138 0.996 -4.979 1.00 98.00 253 PRO A CA 1
ATOM 1980 C C . PRO A 1 253 ? 22.068 0.518 -5.963 1.00 98.00 253 PRO A C 1
ATOM 1982 O O . PRO A 1 253 ? 21.101 -0.132 -5.567 1.00 98.00 253 PRO A O 1
ATOM 1985 N N . PHE A 1 254 ? 22.242 0.833 -7.244 1.00 98.31 254 PHE A N 1
ATOM 1986 C CA . PHE A 1 254 ? 21.381 0.259 -8.268 1.00 98.31 254 PHE A CA 1
ATOM 1987 C C . PHE A 1 254 ? 21.544 -1.257 -8.306 1.00 98.31 254 PHE A C 1
ATOM 1989 O O . PHE A 1 254 ? 22.664 -1.754 -8.433 1.00 98.31 254 PHE A O 1
ATOM 1996 N N . ASP A 1 255 ? 20.421 -1.956 -8.295 1.00 97.69 255 ASP A N 1
ATOM 1997 C CA . ASP A 1 255 ? 20.350 -3.396 -8.475 1.00 97.69 255 ASP A CA 1
ATOM 1998 C C . ASP A 1 255 ? 19.351 -3.679 -9.614 1.00 97.69 255 ASP A C 1
ATOM 2000 O O . ASP A 1 255 ? 18.186 -3.276 -9.509 1.00 97.69 255 ASP A O 1
ATOM 2004 N N . PRO A 1 256 ? 19.797 -4.291 -10.733 1.00 98.00 256 PRO A N 1
ATOM 2005 C CA . PRO A 1 256 ? 18.934 -4.576 -11.875 1.00 98.00 256 PRO A CA 1
ATOM 2006 C C . PRO A 1 256 ? 17.835 -5.595 -11.564 1.00 98.00 256 PRO A C 1
ATOM 2008 O O . PRO A 1 256 ? 16.850 -5.621 -12.300 1.00 98.00 256 PRO A O 1
ATOM 2011 N N . ASP A 1 257 ? 17.987 -6.399 -10.510 1.00 98.12 257 ASP A N 1
ATOM 2012 C CA . ASP A 1 257 ? 17.066 -7.482 -10.171 1.00 98.12 257 ASP A CA 1
ATOM 2013 C C . ASP A 1 257 ? 15.912 -7.010 -9.276 1.00 98.12 257 ASP A C 1
ATOM 2015 O O . ASP A 1 257 ? 14.955 -7.753 -9.065 1.00 98.12 257 ASP A O 1
ATOM 2019 N N . LEU A 1 258 ? 15.952 -5.776 -8.760 1.00 98.50 258 LEU A N 1
ATOM 2020 C CA . LEU A 1 258 ? 14.826 -5.190 -8.026 1.00 98.50 258 LEU A CA 1
ATOM 2021 C C . LEU A 1 258 ? 13.637 -4.929 -8.958 1.00 98.50 258 LEU A C 1
ATOM 2023 O O . LEU A 1 258 ? 13.849 -4.555 -10.112 1.00 98.50 258 LEU A O 1
ATOM 2027 N N . PRO A 1 259 ? 12.384 -5.032 -8.484 1.00 98.62 259 PRO A N 1
ATOM 2028 C CA . PRO A 1 259 ? 11.243 -4.548 -9.247 1.00 98.62 259 PRO A CA 1
ATOM 2029 C C . PRO A 1 259 ? 11.358 -3.034 -9.464 1.00 98.62 259 PRO A C 1
ATOM 2031 O O . PRO A 1 259 ? 11.747 -2.282 -8.563 1.00 98.62 259 PRO A O 1
ATOM 2034 N N . VAL A 1 260 ? 10.988 -2.556 -10.654 1.00 98.75 260 VAL A N 1
ATOM 2035 C CA . VAL A 1 260 ? 10.858 -1.113 -10.876 1.00 98.75 260 VAL A CA 1
ATOM 2036 C C . VAL A 1 260 ? 9.700 -0.566 -10.037 1.00 98.75 260 VAL A C 1
ATOM 2038 O O . VAL A 1 260 ? 8.617 -1.150 -9.996 1.00 98.75 260 VAL A O 1
ATOM 2041 N N . PHE A 1 261 ? 9.902 0.581 -9.385 1.00 98.75 261 PHE A N 1
ATOM 2042 C CA . PHE A 1 261 ? 8.838 1.266 -8.651 1.00 98.75 261 PHE A CA 1
ATOM 2043 C C . PHE A 1 261 ? 8.928 2.787 -8.754 1.00 98.75 261 PHE A C 1
ATOM 2045 O O . PHE A 1 261 ? 9.980 3.346 -9.070 1.00 98.75 261 PHE A O 1
ATOM 2052 N N . GLY A 1 262 ? 7.824 3.463 -8.444 1.00 98.50 262 GLY A N 1
ATOM 2053 C CA . GLY A 1 262 ? 7.690 4.910 -8.586 1.00 98.50 262 GLY A CA 1
ATOM 2054 C C . GLY A 1 262 ? 7.385 5.310 -10.029 1.00 98.50 262 GLY A C 1
ATOM 2055 O O . GLY A 1 262 ? 7.966 6.271 -10.541 1.00 98.50 262 GLY A O 1
ATOM 2056 N N . VAL A 1 263 ? 6.521 4.545 -10.704 1.00 98.69 263 VAL A N 1
ATOM 2057 C CA . VAL A 1 263 ? 6.067 4.814 -12.076 1.00 98.69 263 VAL A CA 1
ATOM 2058 C C . VAL A 1 263 ? 4.574 5.123 -12.103 1.00 98.69 263 VAL A C 1
ATOM 2060 O O . VAL A 1 263 ? 3.791 4.517 -11.379 1.00 98.69 263 VAL A O 1
ATOM 2063 N N . SER A 1 264 ? 4.160 6.062 -12.948 1.00 98.69 264 SER A N 1
ATOM 2064 C CA . SER A 1 264 ? 2.740 6.346 -13.170 1.00 98.69 264 SER A CA 1
ATOM 2065 C C . SER A 1 264 ? 2.092 5.274 -14.051 1.00 98.69 264 SER A C 1
ATOM 2067 O O . SER A 1 264 ? 2.787 4.543 -14.763 1.00 98.69 264 SER A O 1
ATOM 2069 N N . GLN A 1 265 ? 0.758 5.211 -14.081 1.00 98.56 265 GLN A N 1
ATOM 2070 C CA . GLN A 1 265 ? 0.050 4.283 -14.970 1.00 98.56 265 GLN A CA 1
ATOM 2071 C C . GLN A 1 265 ? 0.403 4.555 -16.441 1.00 98.56 265 GLN A C 1
ATOM 2073 O O . GLN A 1 265 ? 0.665 3.629 -17.200 1.00 98.56 265 GLN A O 1
ATOM 2078 N N . ALA A 1 266 ? 0.506 5.828 -16.836 1.00 97.75 266 ALA A N 1
ATOM 2079 C CA . ALA A 1 266 ? 0.883 6.199 -18.200 1.00 97.75 266 ALA A CA 1
ATOM 2080 C C . ALA A 1 266 ? 2.302 5.723 -18.572 1.00 97.75 266 ALA A C 1
ATOM 2082 O O . ALA A 1 266 ? 2.536 5.300 -19.705 1.00 97.75 266 ALA A O 1
ATOM 2083 N N . GLN A 1 267 ? 3.247 5.763 -17.622 1.00 98.56 267 GLN A N 1
ATOM 2084 C CA . GLN A 1 267 ? 4.586 5.197 -17.812 1.00 98.56 267 GLN A CA 1
ATOM 2085 C C . GLN A 1 267 ? 4.521 3.668 -17.936 1.00 98.56 267 GLN A C 1
ATOM 2087 O O . GLN A 1 267 ? 5.146 3.108 -18.835 1.00 98.56 267 GLN A O 1
ATOM 2092 N N . ALA A 1 268 ? 3.738 3.006 -17.081 1.00 98.75 268 ALA A N 1
ATOM 2093 C CA . ALA A 1 268 ? 3.539 1.559 -17.113 1.00 98.75 268 ALA A CA 1
ATOM 2094 C C . ALA A 1 268 ? 2.938 1.082 -18.447 1.00 98.75 268 ALA A C 1
ATOM 2096 O O . ALA A 1 268 ? 3.430 0.130 -19.050 1.00 98.75 268 ALA A O 1
ATOM 2097 N N . GLU A 1 269 ? 1.925 1.780 -18.958 1.00 98.50 269 GLU A N 1
ATOM 2098 C CA . GLU A 1 269 ? 1.329 1.497 -20.264 1.00 98.50 269 GLU A CA 1
ATOM 2099 C C . GLU A 1 269 ? 2.295 1.754 -21.426 1.00 98.50 269 GLU A C 1
ATOM 2101 O O . GLU A 1 269 ? 2.295 1.009 -22.405 1.00 98.50 269 GLU A O 1
ATOM 2106 N N . ALA A 1 270 ? 3.112 2.811 -21.351 1.00 98.38 270 ALA A N 1
ATOM 2107 C CA . ALA A 1 270 ? 4.117 3.095 -22.373 1.00 98.38 270 ALA A CA 1
ATOM 2108 C C . ALA A 1 270 ? 5.162 1.976 -22.451 1.00 98.38 270 ALA A C 1
ATOM 2110 O O . ALA A 1 270 ? 5.472 1.517 -23.551 1.00 98.38 270 ALA A O 1
ATOM 2111 N N . TYR A 1 271 ? 5.631 1.500 -21.296 1.00 98.81 271 TYR A N 1
ATOM 2112 C CA . TYR A 1 271 ? 6.510 0.339 -21.211 1.00 98.81 271 TYR A CA 1
ATOM 2113 C C . TYR A 1 271 ? 5.828 -0.918 -21.772 1.00 98.81 271 TYR A C 1
ATOM 2115 O O . TYR A 1 271 ? 6.379 -1.583 -22.646 1.00 98.81 271 TYR A O 1
ATOM 2123 N N . ALA A 1 272 ? 4.586 -1.201 -21.361 1.00 98.69 272 ALA A N 1
ATOM 2124 C CA . ALA A 1 272 ? 3.843 -2.359 -21.856 1.00 98.69 272 ALA A CA 1
ATOM 2125 C C . ALA A 1 272 ? 3.696 -2.350 -23.388 1.00 98.69 272 ALA A C 1
ATOM 2127 O O . ALA A 1 272 ? 3.974 -3.362 -24.034 1.00 98.69 272 ALA A O 1
ATOM 2128 N N . ARG A 1 273 ? 3.360 -1.198 -23.987 1.00 98.38 273 ARG A N 1
ATOM 2129 C CA . ARG A 1 273 ? 3.295 -1.037 -25.450 1.00 98.38 273 ARG A CA 1
ATOM 2130 C C . ARG A 1 273 ? 4.647 -1.263 -26.124 1.00 98.38 273 ARG A C 1
ATOM 2132 O O . ARG A 1 273 ? 4.687 -1.919 -27.161 1.00 98.38 273 ARG A O 1
ATOM 2139 N N . ALA A 1 274 ? 5.738 -0.760 -25.543 1.00 98.25 274 ALA A N 1
ATOM 2140 C CA . ALA A 1 274 ? 7.088 -0.976 -26.070 1.00 98.25 274 ALA A CA 1
ATOM 2141 C C . ALA A 1 274 ? 7.473 -2.469 -26.092 1.00 98.25 274 ALA A C 1
ATOM 2143 O O . ALA A 1 274 ? 8.181 -2.909 -26.993 1.00 98.25 274 ALA A O 1
ATOM 2144 N N . CYS A 1 275 ? 6.942 -3.263 -25.160 1.00 98.06 275 CYS A N 1
ATOM 2145 C CA . CYS A 1 275 ? 7.118 -4.718 -25.105 1.00 98.06 275 CYS A CA 1
ATOM 2146 C C . CYS A 1 275 ? 6.109 -5.517 -25.957 1.00 98.06 275 CYS A C 1
ATOM 2148 O O . CYS A 1 275 ? 6.082 -6.752 -25.877 1.00 98.06 275 CYS A O 1
ATOM 2150 N N . GLY A 1 276 ? 5.243 -4.850 -26.732 1.00 98.12 276 GLY A N 1
ATOM 2151 C CA . GLY A 1 276 ? 4.153 -5.510 -27.460 1.00 98.12 276 GLY A CA 1
ATOM 2152 C C . GLY A 1 276 ? 3.179 -6.236 -26.524 1.00 98.12 276 GLY A C 1
ATOM 2153 O O . GLY A 1 276 ? 2.755 -7.356 -26.805 1.00 98.12 276 GLY A O 1
ATOM 2154 N N . ALA A 1 277 ? 2.902 -5.642 -25.366 1.00 98.56 277 ALA A N 1
ATOM 2155 C CA . ALA A 1 277 ? 2.042 -6.166 -24.314 1.00 98.56 277 ALA A CA 1
ATOM 2156 C C . ALA A 1 277 ? 1.067 -5.076 -23.825 1.00 98.56 277 ALA A C 1
ATO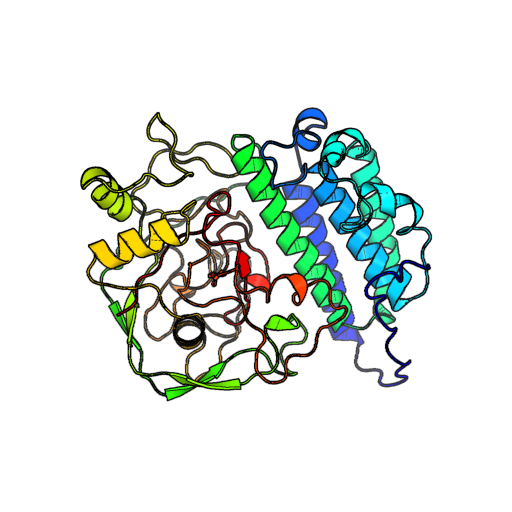M 2158 O O . ALA A 1 277 ? 0.976 -3.983 -24.390 1.00 98.56 277 ALA A O 1
ATOM 2159 N N . ARG A 1 278 ? 0.327 -5.375 -22.758 1.00 98.75 278 ARG A N 1
ATOM 2160 C CA . ARG A 1 278 ? -0.598 -4.459 -22.076 1.00 98.75 278 ARG A CA 1
ATOM 2161 C C . ARG A 1 278 ? -0.489 -4.619 -20.560 1.00 98.75 278 ARG A C 1
ATOM 2163 O O . ARG A 1 278 ? 0.197 -5.516 -20.073 1.00 98.75 278 ARG A O 1
ATOM 2170 N N . LEU A 1 279 ? -1.182 -3.763 -19.814 1.00 98.88 279 LEU A N 1
ATOM 2171 C CA . LEU A 1 279 ? -1.441 -4.009 -18.395 1.00 98.88 279 LEU A CA 1
ATOM 2172 C C . LEU A 1 279 ? -2.590 -5.028 -18.248 1.00 98.88 279 LEU A C 1
ATOM 2174 O O . LEU A 1 279 ? -3.500 -5.040 -19.087 1.00 98.88 279 LEU A O 1
ATOM 2178 N N . PRO A 1 280 ? -2.594 -5.875 -17.204 1.00 98.81 280 PRO A N 1
ATOM 2179 C CA . PRO A 1 280 ? -3.747 -6.713 -16.892 1.00 98.81 280 PRO A CA 1
ATOM 2180 C C . PRO A 1 280 ? -4.936 -5.850 -16.448 1.00 98.81 280 PRO A C 1
ATOM 2182 O O . PRO A 1 280 ? -4.770 -4.753 -15.911 1.00 98.81 280 PRO A O 1
ATOM 2185 N N . THR A 1 281 ? -6.154 -6.345 -16.642 1.00 98.88 281 THR A N 1
ATOM 2186 C CA . THR A 1 281 ? -7.326 -5.869 -15.887 1.00 98.88 281 THR A CA 1
ATOM 2187 C C . THR A 1 281 ? -7.211 -6.285 -14.416 1.00 98.88 281 THR A C 1
ATOM 2189 O O . THR A 1 281 ? -6.488 -7.225 -14.082 1.00 98.88 281 THR A O 1
ATOM 2192 N N . GLU A 1 282 ? -7.933 -5.615 -13.511 1.00 98.69 282 GLU A N 1
ATOM 2193 C CA . GLU A 1 282 ? -7.998 -6.053 -12.108 1.00 98.69 282 GLU A CA 1
ATOM 2194 C C . GLU A 1 282 ? -8.602 -7.460 -11.963 1.00 98.69 282 GLU A C 1
ATOM 2196 O O . GLU A 1 282 ? -8.207 -8.201 -11.064 1.00 98.69 282 GLU A O 1
ATOM 2201 N N . GLU A 1 283 ? -9.509 -7.848 -12.864 1.00 98.62 283 GLU A N 1
ATOM 2202 C CA . GLU A 1 283 ? -10.106 -9.180 -12.922 1.00 98.62 283 GLU A CA 1
ATOM 2203 C C . GLU A 1 283 ? -9.102 -10.267 -13.325 1.00 98.62 283 GLU A C 1
ATOM 2205 O O . GLU A 1 283 ? -9.022 -11.294 -12.653 1.00 98.62 283 GLU A O 1
ATOM 2210 N N . GLU A 1 284 ? -8.324 -10.044 -14.389 1.00 98.75 284 GLU A N 1
ATOM 2211 C CA . GLU A 1 284 ? -7.252 -10.955 -14.821 1.00 98.75 284 GLU A CA 1
ATOM 2212 C C . GLU A 1 284 ? -6.197 -11.113 -13.726 1.00 98.75 284 GLU A C 1
ATOM 2214 O O . GLU A 1 284 ? -5.806 -12.230 -13.389 1.00 98.75 284 GLU A O 1
ATOM 2219 N N . TRP A 1 285 ? -5.778 -9.996 -13.127 1.00 98.81 285 TRP A N 1
ATOM 2220 C CA . TRP A 1 285 ? -4.799 -10.000 -12.048 1.00 98.81 285 TRP A CA 1
ATOM 2221 C C . TRP A 1 285 ? -5.295 -10.809 -10.844 1.00 98.81 285 TRP A C 1
ATOM 2223 O O . TRP A 1 285 ? -4.592 -11.680 -10.328 1.00 98.81 285 TRP A O 1
ATOM 2233 N N . GLU A 1 286 ? -6.535 -10.563 -10.407 1.00 98.69 286 GLU A N 1
ATOM 2234 C CA . GLU A 1 286 ? -7.115 -11.282 -9.275 1.00 98.69 286 GLU A CA 1
ATOM 2235 C C . GLU A 1 286 ? -7.315 -12.764 -9.586 1.00 98.69 286 GLU A C 1
ATOM 2237 O O . GLU A 1 286 ? -7.068 -13.611 -8.725 1.00 98.69 286 GLU A O 1
ATOM 2242 N N . TRP A 1 287 ? -7.729 -13.094 -10.810 1.00 98.38 287 TRP A N 1
ATOM 2243 C CA . TRP A 1 287 ? -7.864 -14.478 -11.240 1.00 98.38 287 TRP A CA 1
ATOM 2244 C C . TRP A 1 287 ? -6.525 -15.214 -11.212 1.00 98.38 287 TRP A C 1
ATOM 2246 O O . TRP A 1 287 ? -6.466 -16.306 -10.653 1.00 98.38 287 TRP A O 1
ATOM 2256 N N . ALA A 1 288 ? -5.445 -14.601 -11.704 1.00 98.31 288 ALA A N 1
ATOM 2257 C CA . ALA A 1 288 ? -4.107 -15.183 -11.623 1.00 98.31 288 ALA A CA 1
ATOM 2258 C C . ALA A 1 288 ? -3.652 -15.396 -10.168 1.00 98.31 288 ALA A C 1
ATOM 2260 O O . ALA A 1 288 ? -3.079 -16.432 -9.843 1.00 98.31 288 ALA A O 1
ATOM 2261 N N . ALA A 1 289 ? -3.953 -14.454 -9.269 1.00 98.12 289 ALA A N 1
ATOM 2262 C CA . ALA A 1 289 ? -3.577 -14.559 -7.861 1.00 98.12 289 ALA A CA 1
ATOM 2263 C C . ALA A 1 289 ? -4.397 -15.614 -7.094 1.00 98.12 289 ALA A C 1
ATOM 2265 O O . ALA A 1 289 ? -3.864 -16.336 -6.254 1.00 98.12 289 ALA A O 1
ATOM 2266 N N . ARG A 1 290 ? -5.707 -15.719 -7.345 1.00 95.19 290 ARG A N 1
ATOM 2267 C CA . ARG A 1 290 ? -6.610 -16.597 -6.573 1.00 95.19 290 ARG A CA 1
ATOM 2268 C C . ARG A 1 290 ? -6.789 -17.979 -7.190 1.00 95.19 290 ARG A C 1
ATOM 2270 O O . ARG A 1 290 ? -6.968 -18.958 -6.455 1.00 95.19 290 ARG A O 1
ATOM 2277 N N . GLY A 1 291 ? -6.793 -18.050 -8.518 1.00 94.50 291 GLY A N 1
ATOM 2278 C CA . GLY A 1 291 ? -7.196 -19.191 -9.340 1.00 94.50 291 GLY A CA 1
ATOM 2279 C C . GLY A 1 291 ? -8.560 -19.787 -8.977 1.00 94.50 291 GLY A C 1
ATOM 2280 O O . GLY A 1 291 ? -9.307 -19.282 -8.130 1.00 94.50 291 GLY A O 1
ATOM 2281 N N . ALA A 1 292 ? -8.866 -20.942 -9.571 1.00 92.50 292 ALA A N 1
ATOM 2282 C CA . ALA A 1 292 ? -10.110 -21.677 -9.315 1.00 92.50 292 ALA A CA 1
ATOM 2283 C C . ALA A 1 292 ? -10.279 -22.091 -7.841 1.00 92.50 292 ALA A C 1
ATOM 2285 O O . ALA A 1 292 ? -11.400 -22.213 -7.342 1.00 92.50 292 ALA A O 1
ATOM 2286 N N . ALA A 1 293 ? -9.162 -22.244 -7.123 1.00 92.94 293 ALA A N 1
ATOM 2287 C CA . ALA A 1 293 ? -9.125 -22.561 -5.699 1.00 92.94 293 ALA A CA 1
ATOM 2288 C C . ALA A 1 293 ? -9.597 -21.409 -4.787 1.00 92.94 293 ALA A C 1
ATOM 2290 O O . ALA A 1 293 ? -9.808 -21.636 -3.597 1.00 92.94 293 ALA A O 1
ATOM 2291 N N . ARG A 1 294 ? -9.805 -20.190 -5.318 1.00 93.81 294 ARG A N 1
ATOM 2292 C CA . ARG A 1 294 ? -10.260 -19.001 -4.565 1.00 93.81 294 ARG A CA 1
ATOM 2293 C C . ARG A 1 294 ? -9.356 -18.656 -3.379 1.00 93.81 294 ARG A C 1
ATOM 2295 O O . ARG A 1 294 ? -9.863 -18.198 -2.352 1.00 93.81 294 ARG A O 1
ATOM 2302 N N . ARG A 1 295 ? -8.045 -18.843 -3.538 1.00 95.00 295 ARG A N 1
ATOM 2303 C CA . ARG A 1 295 ? -7.041 -18.607 -2.491 1.00 95.00 295 ARG A CA 1
ATOM 2304 C C . ARG A 1 295 ? -7.121 -17.175 -1.952 1.00 95.00 295 ARG A C 1
ATOM 2306 O O . ARG A 1 295 ? -7.357 -16.242 -2.720 1.00 95.00 295 ARG A O 1
ATOM 2313 N N . THR A 1 296 ? -6.928 -16.983 -0.650 1.00 95.50 296 THR A N 1
ATOM 2314 C CA . THR A 1 296 ? -6.832 -15.639 -0.051 1.00 95.50 296 THR A CA 1
ATOM 2315 C C . THR A 1 296 ? -5.557 -14.918 -0.491 1.00 95.50 296 THR A C 1
ATOM 2317 O O . THR A 1 296 ? -5.613 -13.733 -0.831 1.00 95.50 296 THR A O 1
ATOM 2320 N N . TYR A 1 297 ? -4.433 -15.634 -0.524 1.00 97.44 297 TYR A N 1
ATOM 2321 C CA . TYR A 1 297 ? -3.129 -15.174 -1.006 1.00 97.44 297 TYR A CA 1
ATOM 2322 C C . TYR A 1 297 ? -2.682 -15.997 -2.222 1.00 97.44 297 TYR A C 1
ATOM 2324 O O . TYR A 1 297 ? -3.168 -17.115 -2.392 1.00 97.44 297 TYR A O 1
ATOM 2332 N N . PRO A 1 298 ? -1.717 -15.522 -3.031 1.00 97.81 298 PRO A N 1
ATOM 2333 C CA . PRO A 1 298 ? -1.212 -16.271 -4.185 1.00 97.81 298 PRO A CA 1
ATOM 2334 C C . PRO A 1 298 ? -0.797 -17.717 -3.876 1.00 97.81 298 PRO A C 1
ATOM 2336 O O . PRO A 1 298 ? -1.073 -18.624 -4.651 1.00 97.81 298 PRO A O 1
ATOM 2339 N N . TRP A 1 299 ? -0.235 -17.976 -2.697 1.00 96.62 299 TRP A N 1
ATOM 2340 C CA . TRP A 1 299 ? 0.200 -19.310 -2.262 1.00 96.62 299 TRP A CA 1
ATOM 2341 C C . TRP A 1 299 ? -0.861 -20.121 -1.491 1.00 96.62 299 TRP A C 1
ATOM 2343 O O . TRP A 1 299 ? -0.588 -21.249 -1.082 1.00 96.62 299 TRP A O 1
ATOM 2353 N N . GLY A 1 300 ? -2.051 -19.570 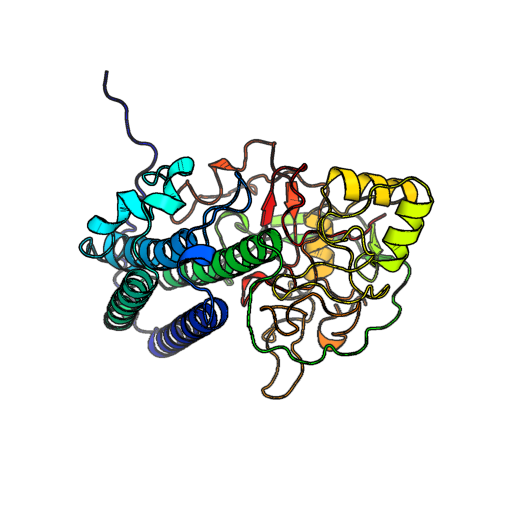-1.217 1.00 95.94 300 GLY A N 1
ATOM 2354 C CA . GLY A 1 300 ? -3.089 -20.218 -0.400 1.00 95.94 300 GLY A CA 1
ATOM 2355 C C . GLY A 1 300 ? -3.523 -19.405 0.822 1.00 95.94 300 GLY A C 1
ATOM 2356 O O . GLY A 1 300 ? -3.696 -18.194 0.742 1.00 95.94 300 GLY A O 1
ATOM 2357 N N . GLU A 1 301 ? -3.729 -20.080 1.957 1.00 93.75 301 GLU A N 1
ATOM 2358 C CA . GLU A 1 301 ? -4.300 -19.485 3.185 1.00 93.75 301 GLU A CA 1
ATOM 2359 C C . GLU A 1 301 ? -3.264 -19.212 4.290 1.00 93.75 301 GLU A C 1
ATOM 2361 O O . GLU A 1 301 ? -3.597 -18.658 5.335 1.00 93.75 301 GLU A O 1
ATOM 2366 N N . ALA A 1 302 ? -2.010 -19.630 4.092 1.00 93.31 302 ALA A N 1
ATOM 2367 C CA . ALA A 1 302 ? -0.959 -19.449 5.089 1.00 93.31 302 ALA A CA 1
ATOM 2368 C C . ALA A 1 302 ? -0.619 -17.962 5.287 1.00 93.31 302 ALA A C 1
ATOM 2370 O O . ALA A 1 302 ? -0.591 -17.202 4.319 1.00 93.31 302 ALA A O 1
ATOM 2371 N N . ASP A 1 303 ? -0.309 -17.570 6.526 1.00 92.25 303 ASP A N 1
ATOM 2372 C CA . ASP A 1 303 ? 0.017 -16.182 6.876 1.00 92.25 303 ASP A CA 1
ATOM 2373 C C . ASP A 1 303 ? 1.245 -15.665 6.085 1.00 92.25 303 ASP A C 1
ATOM 2375 O O . ASP A 1 303 ? 2.240 -16.400 5.976 1.00 92.25 303 ASP A O 1
ATOM 2379 N N . PRO A 1 304 ? 1.207 -14.425 5.547 1.00 94.19 304 PRO A N 1
ATOM 2380 C CA . PRO A 1 304 ? 2.335 -13.810 4.843 1.00 94.19 304 PRO A CA 1
ATOM 2381 C C . PRO A 1 304 ? 3.645 -13.786 5.636 1.00 94.19 304 PRO A C 1
ATOM 2383 O O . PRO A 1 304 ? 4.718 -13.896 5.043 1.00 94.19 304 PRO A O 1
ATOM 2386 N N . ALA A 1 305 ? 3.580 -13.694 6.968 1.00 91.50 305 ALA A N 1
ATOM 2387 C CA . ALA A 1 305 ? 4.762 -13.674 7.824 1.00 91.50 305 ALA A CA 1
ATOM 2388 C C . ALA A 1 305 ? 5.568 -14.979 7.789 1.00 91.50 305 ALA A C 1
ATOM 2390 O O . ALA A 1 305 ? 6.758 -14.963 8.094 1.00 91.50 305 ALA A O 1
ATOM 2391 N N . GLY A 1 306 ? 4.942 -16.097 7.410 1.00 87.81 306 GLY A N 1
ATOM 2392 C CA . GLY A 1 306 ? 5.568 -17.413 7.471 1.00 87.81 306 GLY A CA 1
ATOM 2393 C C . GLY A 1 306 ? 5.781 -17.915 8.905 1.00 87.81 306 GLY A C 1
ATOM 2394 O O . GLY A 1 306 ? 5.253 -17.372 9.876 1.00 87.81 306 GLY A O 1
ATOM 2395 N N . ALA A 1 307 ? 6.527 -19.012 9.038 1.00 86.25 307 ALA A N 1
ATOM 2396 C CA . ALA A 1 307 ? 6.887 -19.547 10.346 1.00 86.25 307 ALA A CA 1
ATOM 2397 C C . ALA A 1 307 ? 7.972 -18.674 11.008 1.00 86.25 307 ALA A C 1
ATOM 2399 O O . ALA A 1 307 ? 8.843 -18.157 10.302 1.00 86.25 307 ALA A O 1
ATOM 2400 N N . PRO A 1 308 ? 7.988 -18.545 12.349 1.00 83.94 308 PRO A N 1
ATOM 2401 C CA . PRO A 1 308 ? 9.058 -17.844 13.053 1.00 83.94 308 PRO A CA 1
ATOM 2402 C C . PRO A 1 308 ? 10.449 -18.315 12.605 1.00 83.94 308 PRO A C 1
ATOM 2404 O O . PRO A 1 308 ? 10.723 -19.513 12.563 1.00 83.94 308 PRO A O 1
ATOM 2407 N N . GLY A 1 309 ? 11.326 -17.369 12.263 1.00 82.56 309 GLY A N 1
ATOM 2408 C CA . GLY A 1 309 ? 12.694 -17.649 11.807 1.00 82.56 309 GLY A CA 1
ATOM 2409 C C . GLY A 1 309 ? 12.835 -18.006 10.322 1.00 82.56 309 GLY A C 1
ATOM 2410 O O . GLY A 1 309 ? 13.961 -18.115 9.848 1.00 82.56 309 GLY A O 1
ATOM 2411 N N . SER A 1 310 ? 11.734 -18.149 9.579 1.00 85.69 310 SER A N 1
ATOM 2412 C CA . SER A 1 310 ? 11.763 -18.268 8.116 1.00 85.69 310 SER A CA 1
ATOM 2413 C C . SER A 1 310 ? 11.604 -16.894 7.452 1.00 85.69 310 SER A C 1
ATOM 2415 O O . SER A 1 310 ? 10.974 -16.012 8.042 1.00 85.69 310 SER A O 1
ATOM 2417 N N . PRO A 1 311 ? 12.130 -16.692 6.229 1.00 87.12 311 PRO A N 1
ATOM 2418 C CA . PRO A 1 311 ? 11.759 -15.541 5.415 1.00 87.12 311 PRO A CA 1
ATOM 2419 C C . PRO A 1 311 ? 10.236 -15.477 5.222 1.00 87.12 311 PRO A C 1
ATOM 2421 O O . PRO A 1 311 ? 9.584 -16.529 5.173 1.00 87.12 311 PRO A O 1
ATOM 2424 N N . PRO A 1 312 ? 9.659 -14.271 5.091 1.00 94.19 312 PRO A N 1
ATOM 2425 C CA . PRO A 1 312 ? 8.241 -14.140 4.807 1.00 94.19 312 PRO A CA 1
ATOM 2426 C C . PRO A 1 312 ? 7.902 -14.718 3.429 1.00 94.19 312 PRO A C 1
ATOM 2428 O O . PRO A 1 312 ? 8.773 -14.933 2.584 1.00 94.19 312 PRO A O 1
ATOM 2431 N N . ARG A 1 313 ? 6.616 -14.978 3.190 1.00 96.06 313 ARG A N 1
ATOM 2432 C CA . ARG A 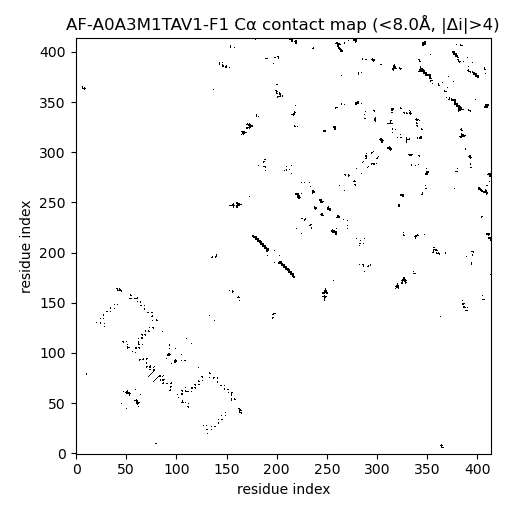1 313 ? 6.138 -15.524 1.909 1.00 96.06 313 ARG A CA 1
ATOM 2433 C C . ARG A 1 313 ? 6.087 -14.491 0.792 1.00 96.06 313 ARG A C 1
ATOM 2435 O O . ARG A 1 313 ? 5.961 -14.870 -0.360 1.00 96.06 313 ARG A O 1
ATOM 2442 N N . CYS A 1 314 ? 6.195 -13.216 1.133 1.00 97.12 314 CYS A N 1
ATOM 2443 C CA . CYS A 1 314 ? 6.276 -12.103 0.204 1.00 97.12 314 CYS A CA 1
ATOM 2444 C C . CYS A 1 314 ? 7.148 -10.994 0.789 1.00 97.12 314 CYS A C 1
ATOM 2446 O O . CYS A 1 314 ? 7.347 -10.931 2.005 1.00 97.12 314 CYS A O 1
ATOM 2448 N N . ASP A 1 315 ? 7.597 -10.085 -0.067 1.00 96.56 315 ASP A N 1
ATOM 2449 C CA . ASP A 1 315 ? 8.278 -8.863 0.345 1.00 96.56 315 ASP A CA 1
ATOM 2450 C C . ASP A 1 315 ? 7.258 -7.824 0.844 1.00 96.56 315 ASP A C 1
ATOM 2452 O O . ASP A 1 315 ? 6.472 -7.293 0.063 1.00 96.56 315 ASP A O 1
ATOM 2456 N N . TYR A 1 316 ? 7.209 -7.583 2.156 1.00 95.88 316 TYR A N 1
ATOM 2457 C CA . TYR A 1 316 ? 6.181 -6.762 2.809 1.00 95.88 316 TYR A CA 1
ATOM 2458 C C . TYR A 1 316 ? 6.677 -6.192 4.158 1.00 95.88 316 TYR A C 1
ATOM 2460 O O . TYR A 1 316 ? 7.713 -6.606 4.679 1.00 95.88 316 TYR A O 1
ATOM 2468 N N . ASP A 1 317 ? 5.929 -5.258 4.756 1.00 95.94 317 ASP A N 1
ATOM 2469 C CA . ASP A 1 317 ? 6.184 -4.647 6.079 1.00 95.94 317 ASP A CA 1
ATOM 2470 C C . ASP A 1 317 ? 7.606 -4.083 6.272 1.00 95.94 317 ASP A C 1
ATOM 2472 O O . ASP A 1 317 ? 8.189 -4.158 7.358 1.00 95.94 317 ASP A O 1
ATOM 2476 N N . LEU A 1 318 ? 8.186 -3.511 5.211 1.00 96.81 318 LEU A N 1
ATOM 2477 C CA . LEU A 1 318 ? 9.532 -2.931 5.193 1.00 96.81 318 LEU A CA 1
ATOM 2478 C C . LEU A 1 318 ? 10.601 -3.904 5.714 1.00 96.81 318 LEU A C 1
ATOM 2480 O O . LEU A 1 318 ? 11.577 -3.474 6.332 1.00 96.81 318 LEU A O 1
ATOM 2484 N N . HIS A 1 319 ? 10.421 -5.211 5.503 1.00 94.94 319 HIS A N 1
ATOM 2485 C CA . HIS A 1 319 ? 11.279 -6.243 6.089 1.00 94.94 319 HIS A CA 1
ATOM 2486 C C . HIS A 1 319 ? 12.764 -6.061 5.720 1.00 94.94 319 HIS A C 1
ATOM 2488 O O . HIS A 1 319 ? 13.654 -6.294 6.543 1.00 94.94 319 HIS A O 1
ATOM 2494 N N . TYR A 1 320 ? 13.024 -5.568 4.506 1.00 96.00 320 TYR A N 1
ATOM 2495 C CA . TYR A 1 320 ? 14.362 -5.284 3.977 1.00 96.00 320 TYR A CA 1
ATOM 2496 C C . TYR A 1 320 ? 14.697 -3.778 3.935 1.00 96.00 320 TYR A C 1
ATOM 2498 O O . TYR A 1 320 ? 15.793 -3.387 3.541 1.00 96.00 320 TYR A O 1
ATOM 2506 N N . GLY A 1 321 ? 13.773 -2.906 4.361 1.00 95.19 321 GLY A N 1
ATOM 2507 C CA . GLY A 1 321 ? 13.895 -1.441 4.269 1.00 95.19 321 GLY A CA 1
ATOM 2508 C C . GLY A 1 321 ? 13.707 -0.851 2.858 1.00 95.19 321 GLY A C 1
ATOM 2509 O O . GLY A 1 321 ? 13.732 0.367 2.691 1.00 95.19 321 GLY A O 1
ATOM 2510 N N . GLY A 1 322 ? 13.492 -1.703 1.860 1.00 96.44 322 GLY A N 1
ATOM 2511 C CA . GLY A 1 322 ? 13.225 -1.408 0.453 1.00 96.44 322 GLY A CA 1
ATOM 2512 C C . GLY A 1 322 ? 12.730 -2.686 -0.236 1.00 96.44 322 GLY A C 1
ATOM 2513 O O . GLY A 1 322 ? 12.509 -3.673 0.471 1.00 96.44 322 GLY A O 1
ATOM 2514 N N . PRO A 1 323 ? 12.556 -2.688 -1.568 1.00 97.31 323 PRO A N 1
ATOM 2515 C CA . PRO A 1 323 ? 12.141 -3.893 -2.275 1.00 97.31 323 PRO A CA 1
ATOM 2516 C C . PRO A 1 323 ? 13.223 -4.981 -2.221 1.00 97.31 323 PRO A C 1
ATOM 2518 O O . PRO A 1 323 ? 14.419 -4.679 -2.236 1.00 97.31 323 PRO A O 1
ATOM 2521 N N . ALA A 1 324 ? 12.802 -6.240 -2.197 1.00 97.62 324 ALA A N 1
ATOM 2522 C CA . ALA A 1 324 ? 13.644 -7.402 -2.449 1.00 97.62 324 ALA A CA 1
ATOM 2523 C C . ALA A 1 324 ? 13.811 -7.644 -3.962 1.00 97.62 324 ALA A C 1
ATOM 2525 O O . ALA A 1 324 ? 12.955 -7.228 -4.751 1.00 97.62 324 ALA A O 1
ATOM 2526 N N . PRO A 1 325 ? 14.880 -8.340 -4.392 1.00 98.31 325 PRO A N 1
ATOM 2527 C CA . PRO A 1 325 ? 15.015 -8.781 -5.775 1.00 98.31 325 PRO A CA 1
ATOM 2528 C C . PRO A 1 325 ? 13.839 -9.656 -6.223 1.00 98.31 325 PRO A C 1
ATOM 2530 O O . PRO A 1 325 ? 13.298 -10.452 -5.450 1.00 98.31 325 PRO A O 1
ATOM 2533 N N . VAL A 1 326 ? 13.476 -9.548 -7.496 1.00 98.50 326 VAL A N 1
ATOM 2534 C CA . VAL A 1 326 ? 12.390 -10.314 -8.105 1.00 98.50 326 VAL A CA 1
ATOM 2535 C C . VAL A 1 326 ? 12.619 -11.821 -7.943 1.00 98.50 326 VAL A C 1
ATOM 2537 O O . VAL A 1 326 ? 13.706 -12.357 -8.176 1.00 98.50 326 VAL A O 1
ATOM 2540 N N . GLY A 1 327 ? 11.576 -12.528 -7.514 1.00 97.56 327 GLY A N 1
ATOM 2541 C CA . GLY A 1 327 ? 11.583 -13.962 -7.270 1.00 97.56 327 GLY A CA 1
ATOM 2542 C C . GLY A 1 327 ? 12.268 -14.394 -5.970 1.00 97.56 327 GLY A C 1
ATOM 2543 O O . GLY A 1 327 ? 12.479 -15.594 -5.791 1.00 97.56 327 GLY A O 1
ATOM 2544 N N . ALA A 1 328 ? 12.595 -13.472 -5.056 1.00 97.06 328 ALA A N 1
ATOM 2545 C CA . ALA A 1 328 ? 13.218 -13.787 -3.763 1.00 97.06 328 ALA A CA 1
ATOM 2546 C C . ALA A 1 328 ? 12.340 -14.657 -2.836 1.00 97.06 328 ALA A C 1
ATOM 2548 O O . ALA A 1 328 ? 12.850 -15.266 -1.892 1.00 97.06 328 ALA A O 1
ATOM 2549 N N . HIS A 1 329 ? 11.033 -14.752 -3.109 1.00 96.44 329 HIS A N 1
ATOM 2550 C CA . HIS A 1 329 ? 10.056 -15.454 -2.273 1.00 96.44 329 HIS A CA 1
ATOM 2551 C C . HIS A 1 329 ? 9.337 -16.597 -3.018 1.00 96.44 329 HIS A C 1
ATOM 2553 O O . HIS A 1 329 ? 8.121 -16.556 -3.186 1.00 96.44 329 HIS A O 1
ATOM 2559 N N . PRO A 1 330 ? 10.033 -17.680 -3.414 1.00 96.31 330 PRO A N 1
ATOM 2560 C CA . PRO A 1 330 ? 9.433 -18.765 -4.203 1.00 96.31 330 PRO A CA 1
ATOM 2561 C C . PRO A 1 330 ? 8.287 -19.496 -3.482 1.00 96.31 330 PRO A C 1
ATOM 2563 O O . PRO A 1 330 ? 7.396 -20.056 -4.108 1.00 96.31 330 PRO A O 1
ATOM 2566 N N . VAL A 1 331 ? 8.273 -19.482 -2.145 1.00 95.38 331 VAL A N 1
ATOM 2567 C CA . VAL A 1 331 ? 7.174 -20.046 -1.336 1.00 95.38 331 VAL A CA 1
ATOM 2568 C C . VAL A 1 331 ? 5.884 -19.214 -1.396 1.00 95.38 331 VAL A C 1
ATOM 2570 O O . VAL A 1 331 ? 4.870 -19.630 -0.825 1.00 95.38 331 VAL A O 1
ATOM 2573 N N . GLY A 1 332 ? 5.954 -18.032 -2.010 1.00 96.50 332 GLY A N 1
ATOM 2574 C CA . GLY A 1 332 ? 4.847 -17.126 -2.287 1.00 96.50 332 GLY A CA 1
ATOM 2575 C C . GLY A 1 332 ? 4.298 -17.225 -3.708 1.00 96.50 332 GLY A C 1
ATOM 2576 O O . GLY A 1 332 ? 3.381 -16.484 -4.059 1.00 96.50 332 GLY A O 1
ATOM 2577 N N . ASP A 1 333 ? 4.834 -18.122 -4.533 1.00 97.56 333 ASP A N 1
ATOM 2578 C CA . ASP A 1 333 ? 4.339 -18.302 -5.891 1.00 97.56 333 ASP A CA 1
ATOM 2579 C C . ASP A 1 333 ? 2.925 -18.878 -5.908 1.00 97.56 333 ASP A C 1
ATOM 2581 O O . ASP A 1 333 ? 2.492 -19.631 -5.030 1.00 97.56 333 ASP A O 1
ATOM 2585 N N . THR A 1 334 ? 2.228 -18.578 -6.992 1.00 98.00 334 THR A N 1
ATOM 2586 C CA . THR A 1 334 ? 1.054 -19.346 -7.401 1.00 98.00 334 THR A CA 1
ATOM 2587 C C . THR A 1 334 ? 1.469 -20.748 -7.891 1.00 98.00 334 THR A C 1
ATOM 2589 O O . THR A 1 334 ? 2.556 -20.888 -8.457 1.00 98.00 334 THR A O 1
ATOM 2592 N N . PRO A 1 335 ? 0.632 -21.801 -7.760 1.00 95.38 335 PRO A N 1
ATOM 2593 C CA . PRO A 1 335 ? 0.880 -23.099 -8.393 1.00 95.38 335 PRO A CA 1
ATOM 2594 C C . PRO A 1 335 ? 1.017 -23.020 -9.917 1.00 95.38 335 PRO A C 1
ATOM 2596 O O . PRO A 1 335 ? 1.673 -23.867 -10.514 1.00 95.38 335 PRO A O 1
ATOM 2599 N N . GLU A 1 336 ? 0.431 -21.996 -10.539 1.00 94.12 336 GLU A N 1
ATOM 2600 C CA . GLU A 1 336 ? 0.572 -21.689 -11.962 1.00 94.12 336 GLU A CA 1
ATOM 2601 C C . GLU A 1 336 ? 1.969 -21.128 -12.322 1.00 94.12 336 GLU A C 1
ATOM 2603 O O . GLU A 1 336 ? 2.324 -21.037 -13.495 1.00 94.12 336 GLU A O 1
ATOM 2608 N N . GLY A 1 337 ? 2.806 -20.795 -11.333 1.00 94.88 337 GLY A N 1
ATOM 2609 C CA . GLY A 1 337 ? 4.187 -20.352 -11.540 1.00 94.88 337 GLY A CA 1
ATOM 2610 C C . GLY A 1 337 ? 4.340 -18.851 -11.796 1.00 94.88 337 GLY A C 1
ATOM 2611 O O . GLY A 1 337 ? 5.329 -18.429 -12.399 1.00 94.88 337 GLY A O 1
ATOM 2612 N N . VAL A 1 338 ? 3.366 -18.052 -11.355 1.00 98.12 338 VAL A N 1
ATOM 2613 C CA . VAL A 1 338 ? 3.468 -16.590 -11.257 1.00 98.12 338 VAL A CA 1
ATOM 2614 C C . VAL A 1 338 ? 3.994 -16.216 -9.871 1.00 98.12 338 VAL A C 1
ATOM 2616 O O . VAL A 1 338 ? 3.383 -16.583 -8.861 1.00 98.12 338 VAL A O 1
ATOM 2619 N N . ALA A 1 339 ? 5.105 -15.487 -9.845 1.00 98.25 339 ALA A N 1
ATOM 2620 C CA . ALA A 1 339 ? 5.796 -15.016 -8.652 1.00 98.25 339 ALA A CA 1
ATOM 2621 C C . ALA A 1 339 ? 5.396 -13.585 -8.279 1.00 98.25 339 ALA A C 1
ATOM 2623 O O . ALA A 1 339 ? 4.971 -12.806 -9.138 1.00 98.25 339 ALA A O 1
ATOM 2624 N N . ASP A 1 340 ? 5.597 -13.238 -7.007 1.00 98.00 340 ASP A N 1
ATOM 2625 C CA . ASP A 1 340 ? 5.520 -11.874 -6.465 1.00 98.00 340 ASP A CA 1
ATOM 2626 C C . ASP A 1 340 ? 4.196 -11.138 -6.754 1.00 98.00 340 ASP A C 1
ATOM 2628 O O . ASP A 1 340 ? 4.174 -9.926 -6.924 1.00 98.00 340 ASP A O 1
ATOM 2632 N N . LEU A 1 341 ? 3.068 -11.859 -6.818 1.00 98.44 341 LEU A N 1
ATOM 2633 C CA . LEU A 1 341 ? 1.736 -11.234 -6.905 1.00 98.44 341 LEU A CA 1
ATOM 2634 C C . LEU A 1 341 ? 1.280 -10.624 -5.571 1.00 98.44 341 LEU A C 1
ATOM 2636 O O . LEU A 1 341 ? 0.278 -9.926 -5.520 1.00 98.44 341 LEU A O 1
ATOM 2640 N N . ALA A 1 342 ? 1.956 -10.911 -4.465 1.00 98.19 342 ALA A N 1
ATOM 2641 C CA . ALA A 1 342 ? 1.695 -10.265 -3.187 1.00 98.19 342 ALA A CA 1
ATOM 2642 C C . ALA A 1 342 ? 2.993 -9.631 -2.698 1.00 98.19 342 ALA A C 1
ATOM 2644 O O . ALA A 1 342 ? 4.036 -10.282 -2.738 1.00 98.19 342 ALA A O 1
ATOM 2645 N N . GLY A 1 343 ? 2.915 -8.388 -2.221 1.00 97.81 343 GLY A N 1
ATOM 2646 C CA . GLY A 1 343 ? 4.091 -7.619 -1.823 1.00 97.81 343 GLY A CA 1
ATOM 2647 C C . GLY A 1 343 ? 4.937 -7.133 -3.007 1.00 97.81 343 GLY A C 1
ATOM 2648 O O . GLY A 1 343 ? 4.478 -7.098 -4.144 1.00 97.81 343 GLY A O 1
ATOM 2649 N N . GLY A 1 344 ? 6.178 -6.729 -2.735 1.00 97.44 344 GLY A N 1
ATOM 2650 C CA . GLY A 1 344 ? 7.086 -6.178 -3.743 1.00 97.44 344 GLY A CA 1
ATOM 2651 C C . GLY A 1 344 ? 6.658 -4.776 -4.177 1.00 97.44 344 GLY A C 1
ATOM 2652 O O . GLY A 1 344 ? 7.053 -3.787 -3.563 1.00 97.44 344 GLY A O 1
ATOM 2653 N N . VAL A 1 345 ? 5.822 -4.650 -5.204 1.00 98.69 345 VAL A N 1
ATOM 2654 C CA . VAL A 1 345 ? 5.334 -3.352 -5.704 1.00 98.69 345 VAL A CA 1
ATOM 2655 C C . VAL A 1 345 ? 3.849 -3.421 -6.020 1.00 98.69 345 VAL A C 1
ATOM 2657 O O . VAL A 1 345 ? 3.365 -4.423 -6.533 1.00 98.69 345 VAL A O 1
ATOM 2660 N N . TRP A 1 346 ? 3.127 -2.323 -5.789 1.00 98.88 346 TRP A N 1
ATOM 2661 C CA . TRP A 1 346 ? 1.757 -2.214 -6.281 1.00 98.88 346 TRP A CA 1
ATOM 2662 C C . TRP A 1 346 ? 1.752 -2.286 -7.806 1.00 98.88 346 TRP A C 1
ATOM 2664 O O . TRP A 1 346 ? 2.411 -1.482 -8.459 1.00 98.88 346 TRP A O 1
ATOM 2674 N N . GLU A 1 347 ? 0.980 -3.191 -8.390 1.00 98.88 347 GLU A N 1
ATOM 2675 C CA . GLU A 1 347 ? 0.964 -3.377 -9.841 1.00 98.88 347 GLU A CA 1
ATOM 2676 C C . GLU A 1 347 ? -0.199 -2.605 -10.466 1.00 98.88 347 GLU A C 1
ATOM 2678 O O . GLU A 1 347 ? -1.363 -2.853 -10.135 1.00 98.88 347 GLU A O 1
ATOM 2683 N N . TRP A 1 348 ? 0.106 -1.660 -11.363 1.00 98.88 348 TRP A N 1
ATOM 2684 C CA . TRP A 1 348 ? -0.918 -0.949 -12.130 1.00 98.88 348 TRP A CA 1
ATOM 2685 C C . TRP A 1 348 ? -1.719 -1.912 -13.010 1.00 98.88 348 TRP A C 1
ATOM 2687 O O . TRP A 1 348 ? -1.157 -2.699 -13.770 1.00 98.88 348 TRP A O 1
ATOM 2697 N N . THR A 1 349 ? -3.044 -1.783 -12.961 1.00 98.94 349 THR A N 1
ATOM 2698 C CA . THR A 1 349 ? -3.966 -2.435 -13.900 1.00 98.94 349 THR A CA 1
ATOM 2699 C C . THR A 1 349 ? -4.473 -1.423 -14.926 1.00 98.94 349 THR A C 1
ATOM 2701 O O . THR A 1 349 ? -4.346 -0.215 -14.728 1.00 98.94 349 THR A O 1
ATOM 2704 N N . GLN A 1 350 ? -5.103 -1.885 -16.005 1.00 98.25 350 GLN A N 1
ATOM 2705 C CA . GLN A 1 350 ? -5.857 -1.015 -16.924 1.00 98.25 350 GLN A CA 1
ATOM 2706 C C . GLN A 1 350 ? -7.294 -0.714 -16.441 1.00 98.25 350 GLN A C 1
ATOM 2708 O O . GLN A 1 350 ? -8.053 -0.031 -17.128 1.00 98.25 350 GLN A O 1
ATOM 2713 N N . SER A 1 351 ? -7.698 -1.216 -15.267 1.00 98.62 351 SER A N 1
ATOM 2714 C CA . SER A 1 351 ? -9.062 -1.059 -14.753 1.00 98.62 351 SER A CA 1
ATOM 2715 C C . SER A 1 351 ? -9.255 0.273 -14.024 1.00 98.62 351 SER A C 1
ATOM 2717 O O . SER A 1 351 ? -8.485 0.655 -13.143 1.00 98.62 351 SER A O 1
ATOM 2719 N N . THR A 1 352 ? -10.342 0.975 -14.350 1.00 98.50 352 THR A N 1
ATOM 2720 C CA . THR A 1 352 ? -10.829 2.123 -13.570 1.00 98.50 352 THR A CA 1
ATOM 2721 C C . THR A 1 352 ? -11.454 1.647 -12.258 1.00 98.50 352 THR A C 1
ATOM 2723 O O . THR A 1 352 ? -12.245 0.704 -12.263 1.00 98.50 352 THR A O 1
ATOM 2726 N N . PHE A 1 353 ? -11.192 2.339 -11.148 1.00 98.62 353 PHE A N 1
ATOM 2727 C CA . PHE A 1 353 ? -11.782 2.012 -9.852 1.00 98.62 353 PHE A CA 1
ATOM 2728 C C . PHE A 1 353 ? -13.291 2.280 -9.855 1.00 98.62 353 PHE A C 1
ATOM 2730 O O . PHE A 1 353 ? -13.760 3.420 -9.836 1.00 98.62 353 PHE A O 1
ATOM 2737 N N . ARG A 1 354 ? -14.066 1.196 -9.921 1.00 98.00 354 ARG A N 1
ATOM 2738 C CA . ARG A 1 354 ? -15.534 1.205 -9.961 1.00 98.00 354 ARG A CA 1
ATOM 2739 C C . ARG A 1 354 ? -16.130 0.322 -8.861 1.00 98.00 354 ARG A C 1
ATOM 2741 O O . ARG A 1 354 ? -15.474 -0.638 -8.433 1.00 98.00 354 ARG A O 1
ATOM 2748 N N . PRO A 1 355 ? -17.368 0.604 -8.412 1.00 97.69 355 PRO A N 1
ATOM 2749 C CA . PRO A 1 355 ? -18.069 -0.290 -7.502 1.00 97.69 355 PRO A CA 1
ATOM 2750 C C . PRO A 1 355 ? -18.357 -1.619 -8.203 1.00 97.69 355 PRO A C 1
ATOM 2752 O O . PRO A 1 355 ? -18.674 -1.649 -9.393 1.00 97.69 355 PRO A O 1
ATOM 2755 N N . HIS A 1 356 ? -18.288 -2.722 -7.463 1.00 96.12 356 HIS A N 1
ATOM 2756 C CA . HIS A 1 356 ? -18.815 -3.990 -7.957 1.00 96.12 356 HIS A CA 1
ATOM 2757 C C . HIS A 1 356 ? -20.350 -3.926 -8.059 1.00 96.12 356 HIS A C 1
ATOM 2759 O O . HIS A 1 356 ? -20.987 -3.186 -7.301 1.00 96.12 356 HIS A O 1
ATOM 2765 N N . PRO A 1 357 ? -20.979 -4.695 -8.966 1.00 95.38 357 PRO A N 1
ATOM 2766 C CA . PRO A 1 357 ? -22.429 -4.858 -8.955 1.00 95.38 357 PRO A CA 1
ATOM 2767 C C . PRO A 1 357 ? -22.909 -5.332 -7.576 1.00 95.38 357 PRO A C 1
ATOM 2769 O O . PRO A 1 357 ? -22.413 -6.328 -7.056 1.00 95.38 357 PRO A O 1
ATOM 2772 N N . GLY A 1 358 ? -23.852 -4.603 -6.974 1.00 95.38 358 GLY A N 1
ATOM 2773 C CA . GLY A 1 358 ? -24.328 -4.874 -5.611 1.00 95.38 358 GLY A CA 1
ATOM 2774 C C . GLY A 1 358 ? -23.440 -4.322 -4.486 1.00 95.38 358 GLY A C 1
ATOM 2775 O O . GLY A 1 358 ? -23.633 -4.705 -3.337 1.00 95.38 358 GLY A O 1
ATOM 2776 N N . PHE A 1 359 ? -22.471 -3.451 -4.789 1.00 97.38 359 PHE A N 1
ATOM 2777 C CA . PHE A 1 359 ? -21.667 -2.751 -3.783 1.00 97.38 359 PHE A CA 1
ATOM 2778 C C . PHE A 1 359 ? -22.543 -1.978 -2.785 1.00 97.38 359 PHE A C 1
ATOM 2780 O O . P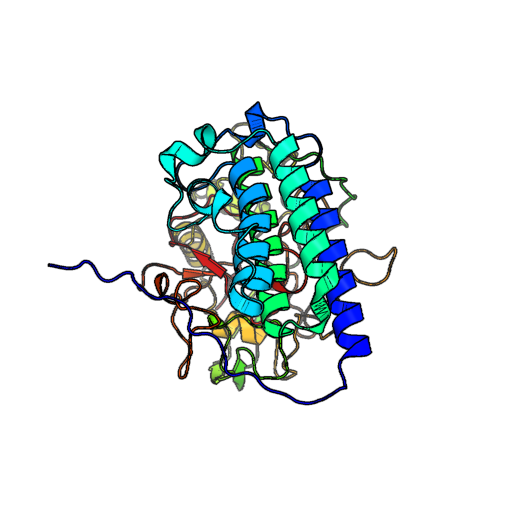HE A 1 359 ? -23.441 -1.226 -3.173 1.00 97.38 359 PHE A O 1
ATOM 2787 N N . GLU A 1 360 ? -22.188 -2.078 -1.504 1.00 95.94 360 GLU A N 1
ATOM 2788 C CA . GLU A 1 360 ? -22.766 -1.285 -0.423 1.00 95.94 360 GLU A CA 1
ATOM 2789 C C . GLU A 1 360 ? -21.649 -0.659 0.424 1.00 95.94 360 GLU A C 1
ATOM 2791 O O . GLU A 1 360 ? -20.779 -1.388 0.909 1.00 95.94 360 GLU A O 1
ATOM 2796 N N . PRO A 1 361 ? -21.657 0.672 0.634 1.00 95.88 361 PRO A N 1
ATOM 2797 C CA . PRO A 1 361 ? -20.614 1.341 1.401 1.00 95.88 361 PRO A CA 1
ATOM 2798 C C . PRO A 1 361 ? -20.666 0.949 2.877 1.00 95.88 361 PRO A C 1
ATOM 2800 O O . PRO A 1 361 ? -21.742 0.922 3.480 1.00 95.88 361 PRO A O 1
ATOM 2803 N N . TRP A 1 362 ? -19.503 0.705 3.481 1.00 93.69 362 TRP A N 1
ATOM 2804 C CA . TRP A 1 362 ? -19.416 0.309 4.887 1.00 93.69 362 TRP A CA 1
ATOM 2805 C C . TRP A 1 362 ? -18.027 0.590 5.497 1.00 93.69 362 TRP A C 1
ATOM 2807 O O . TRP A 1 362 ? -17.023 0.326 4.840 1.00 93.69 362 TRP A O 1
ATOM 2817 N N . PRO A 1 363 ? -17.929 1.061 6.761 1.00 91.00 363 PRO A N 1
ATOM 2818 C CA . PRO A 1 363 ? -19.029 1.423 7.666 1.00 91.00 363 PRO A CA 1
ATOM 2819 C C . PRO A 1 363 ? -19.648 2.791 7.338 1.00 91.00 363 PRO A C 1
ATOM 2821 O O . PRO A 1 363 ? -20.638 3.198 7.941 1.00 91.00 363 PRO A O 1
ATOM 2824 N N . TYR A 1 364 ? -19.076 3.506 6.371 1.00 89.50 364 TYR A N 1
ATOM 2825 C CA . TYR A 1 364 ? -19.503 4.828 5.939 1.00 89.50 364 TYR A CA 1
ATOM 2826 C C . TYR A 1 364 ? -19.178 5.030 4.463 1.00 89.50 364 TYR A C 1
ATOM 2828 O O . TYR A 1 364 ? -18.460 4.247 3.848 1.00 89.50 364 TYR A O 1
ATOM 2836 N N . ARG A 1 365 ? -19.710 6.105 3.879 1.00 92.75 365 ARG A N 1
ATOM 2837 C CA . ARG A 1 365 ? -19.546 6.378 2.447 1.00 92.75 365 ARG A CA 1
ATOM 2838 C C . ARG A 1 365 ? -18.158 6.881 2.072 1.00 92.75 365 ARG A C 1
ATOM 2840 O O . ARG A 1 365 ? -17.762 6.685 0.935 1.00 92.75 365 ARG A O 1
ATOM 2847 N N . GLY A 1 366 ? -17.442 7.533 2.982 1.00 91.19 366 GLY A N 1
ATOM 2848 C CA . GLY A 1 366 ? -16.233 8.286 2.646 1.00 91.19 366 GLY A CA 1
ATOM 2849 C C . GLY A 1 366 ? -14.993 7.446 2.338 1.00 91.19 366 GLY A C 1
ATOM 2850 O O . GLY A 1 366 ? -14.020 8.024 1.874 1.00 91.19 366 GLY A O 1
ATOM 2851 N N . TYR A 1 367 ? -15.006 6.126 2.565 1.00 94.00 367 TYR A N 1
ATOM 2852 C CA . TYR A 1 367 ? -13.841 5.283 2.279 1.00 94.00 367 TYR A CA 1
ATOM 2853 C C . TYR A 1 367 ? -13.664 5.031 0.773 1.00 94.00 367 TYR A C 1
ATOM 2855 O O . TYR A 1 367 ? -12.645 5.410 0.210 1.00 94.00 367 TYR A O 1
ATOM 2863 N N . SER A 1 368 ? -14.672 4.456 0.105 1.00 96.88 368 SER A N 1
ATOM 2864 C CA . SER A 1 368 ? -14.566 4.062 -1.313 1.00 96.88 368 SER A CA 1
ATOM 2865 C C . SER A 1 368 ? -15.352 4.961 -2.269 1.00 96.88 368 SER A C 1
ATOM 2867 O O . SER A 1 368 ? -14.878 5.285 -3.355 1.00 96.88 368 SER A O 1
ATOM 2869 N N . VAL A 1 369 ? -16.555 5.398 -1.873 1.00 97.75 369 VAL A N 1
ATOM 2870 C CA . VAL A 1 369 ? -17.505 6.082 -2.774 1.00 97.75 369 VAL A CA 1
ATOM 2871 C C . VAL A 1 369 ? -16.938 7.341 -3.442 1.00 97.75 369 VAL A C 1
ATOM 2873 O O . VAL A 1 369 ? -17.194 7.506 -4.634 1.00 97.75 369 VAL A O 1
ATOM 2876 N N . PRO A 1 370 ? -16.178 8.221 -2.753 1.00 96.88 370 PRO A N 1
ATOM 2877 C CA . PRO A 1 370 ? -15.637 9.430 -3.375 1.00 96.88 370 PRO A CA 1
ATOM 2878 C C . PRO A 1 370 ? -14.713 9.159 -4.566 1.00 96.88 370 PRO A C 1
ATOM 2880 O O . PRO A 1 370 ? -14.534 10.041 -5.398 1.00 96.88 370 PRO A O 1
ATOM 2883 N N . TYR A 1 371 ? -14.147 7.954 -4.650 1.00 97.69 371 TYR A N 1
ATOM 2884 C CA . TYR A 1 371 ? -13.137 7.586 -5.638 1.00 97.69 371 TYR A CA 1
ATOM 2885 C C . TYR A 1 371 ? -13.702 6.778 -6.814 1.00 97.69 371 TYR A C 1
ATOM 2887 O O . TYR A 1 371 ? -12.978 6.473 -7.758 1.00 97.69 371 TYR A O 1
ATOM 2895 N N . PHE A 1 372 ? -15.010 6.492 -6.822 1.00 97.88 372 PHE A N 1
ATOM 2896 C CA . PHE A 1 372 ? -15.730 5.960 -7.988 1.00 97.88 372 PHE A CA 1
ATOM 2897 C C . PHE A 1 372 ? -16.068 7.056 -9.014 1.00 97.88 372 PHE A C 1
ATOM 2899 O O . PHE A 1 372 ? -17.147 7.076 -9.605 1.00 97.88 372 PHE A O 1
ATOM 2906 N N . ASP A 1 373 ? -15.152 8.001 -9.205 1.00 97.44 373 ASP A N 1
ATOM 2907 C CA . ASP A 1 373 ? -15.326 9.221 -9.997 1.00 97.44 373 ASP A CA 1
ATOM 2908 C C . ASP A 1 373 ? -14.845 9.083 -11.451 1.00 97.44 373 ASP A C 1
ATOM 2910 O O . ASP A 1 373 ? -14.911 10.035 -12.229 1.00 97.44 373 ASP A O 1
ATOM 2914 N N . GLY A 1 374 ? -14.343 7.900 -11.818 1.00 97.56 374 GLY A N 1
ATOM 2915 C CA . GLY A 1 374 ? -13.766 7.627 -13.131 1.00 97.56 374 GLY A CA 1
ATOM 2916 C C . GLY A 1 374 ? -12.356 8.189 -13.335 1.00 97.56 374 GLY A C 1
ATOM 2917 O O . GLY A 1 374 ? -11.850 8.121 -14.450 1.00 97.56 374 GLY A O 1
ATOM 2918 N N . LYS A 1 375 ? -11.721 8.737 -12.290 1.00 97.88 375 LYS A N 1
ATOM 2919 C CA . LYS A 1 375 ? -10.390 9.367 -12.350 1.00 97.88 375 LYS A CA 1
ATOM 2920 C C . LYS A 1 375 ? -9.305 8.577 -11.626 1.00 97.88 375 LYS A C 1
ATOM 2922 O O . LYS A 1 375 ? -8.159 9.012 -11.611 1.00 97.88 375 LYS A O 1
ATOM 2927 N N . HIS A 1 376 ? -9.659 7.441 -11.034 1.00 98.50 376 HIS A N 1
ATOM 2928 C CA . HIS A 1 376 ? -8.743 6.572 -10.309 1.00 98.50 376 HIS A CA 1
ATOM 2929 C C . HIS A 1 376 ? -8.602 5.239 -11.038 1.00 98.50 376 HIS A C 1
ATOM 2931 O O . HIS A 1 376 ? -9.597 4.647 -11.464 1.00 98.50 376 HIS A O 1
ATOM 2937 N N . ALA A 1 377 ? -7.368 4.770 -11.170 1.00 98.56 377 ALA A N 1
ATOM 2938 C CA . ALA A 1 377 ? -7.051 3.449 -11.688 1.00 98.56 377 ALA A CA 1
ATOM 2939 C C . ALA A 1 377 ? -6.673 2.512 -10.544 1.00 98.56 377 ALA A C 1
ATOM 2941 O O . ALA A 1 377 ? -6.179 2.947 -9.501 1.00 98.56 377 ALA A O 1
ATOM 2942 N N . VAL A 1 378 ? -6.946 1.226 -10.739 1.00 98.88 378 VAL A N 1
ATOM 2943 C CA . VAL A 1 378 ? -6.738 0.198 -9.724 1.00 98.88 378 VAL A CA 1
ATOM 2944 C C . VAL A 1 378 ? -5.296 -0.304 -9.748 1.00 98.88 378 VAL A C 1
ATOM 2946 O O . VAL A 1 378 ? -4.747 -0.580 -10.818 1.00 98.88 378 VAL A O 1
ATOM 2949 N N . LEU A 1 379 ? -4.722 -0.482 -8.556 1.00 98.81 379 LEU A N 1
ATOM 2950 C CA . LEU A 1 379 ? -3.493 -1.239 -8.331 1.00 98.81 379 LEU A CA 1
ATOM 2951 C C . LEU A 1 379 ? -3.763 -2.452 -7.438 1.00 98.81 379 LEU A C 1
ATOM 2953 O O . LEU A 1 379 ? -4.671 -2.432 -6.598 1.00 98.81 379 LEU A O 1
ATOM 2957 N N . ARG A 1 380 ? -2.958 -3.505 -7.597 1.00 98.88 380 ARG A N 1
ATOM 2958 C CA . ARG A 1 380 ? -3.112 -4.775 -6.868 1.00 98.88 380 ARG A CA 1
ATOM 2959 C C . ARG A 1 380 ? -1.787 -5.267 -6.264 1.00 98.88 380 ARG A C 1
ATOM 2961 O O . ARG A 1 380 ? -0.731 -4.732 -6.581 1.00 98.88 380 ARG A O 1
ATOM 2968 N N . GLY A 1 381 ? -1.871 -6.237 -5.352 1.00 98.31 381 GLY A N 1
ATOM 2969 C CA . GLY A 1 381 ? -0.724 -6.976 -4.792 1.00 98.31 381 GLY A CA 1
ATOM 2970 C C . GLY A 1 381 ? -0.144 -6.467 -3.473 1.00 98.31 381 GLY A C 1
ATOM 2971 O O . GLY A 1 381 ? 0.219 -7.268 -2.610 1.00 98.31 381 GLY A O 1
ATOM 2972 N N . GLY A 1 382 ? -0.126 -5.157 -3.252 1.00 98.38 382 GLY A N 1
ATOM 2973 C CA . GLY A 1 382 ? 0.655 -4.573 -2.162 1.00 98.38 382 GLY A CA 1
ATOM 2974 C C . GLY A 1 382 ? 2.084 -4.268 -2.588 1.00 98.38 382 GLY A C 1
ATOM 2975 O O . GLY A 1 382 ? 2.539 -4.713 -3.629 1.00 98.38 382 GLY A O 1
ATOM 2976 N N . SER A 1 383 ? 2.796 -3.501 -1.776 1.00 98.69 383 SER A N 1
ATOM 2977 C CA . SER A 1 383 ? 4.216 -3.207 -1.935 1.00 98.69 383 SER A CA 1
ATOM 2978 C C . SER A 1 383 ? 5.049 -3.825 -0.810 1.00 98.69 383 SER A C 1
ATOM 2980 O O . SER A 1 383 ? 4.514 -4.325 0.183 1.00 98.69 383 SER A O 1
ATOM 2982 N N . PHE A 1 384 ? 6.369 -3.680 -0.909 1.00 98.25 384 PHE A N 1
ATOM 2983 C CA . PHE A 1 384 ? 7.341 -3.993 0.135 1.00 98.25 384 PHE A CA 1
ATOM 2984 C C . PHE A 1 384 ? 7.069 -3.252 1.455 1.00 98.25 384 PHE A C 1
ATOM 2986 O O . PHE A 1 384 ? 7.565 -3.653 2.504 1.00 98.25 384 PHE A O 1
ATOM 2993 N N . ALA A 1 385 ? 6.270 -2.178 1.443 1.00 98.19 385 ALA A N 1
ATOM 2994 C CA . ALA A 1 385 ? 5.856 -1.437 2.635 1.00 98.19 385 ALA A CA 1
ATOM 2995 C C . ALA A 1 385 ? 4.444 -1.802 3.137 1.00 98.19 385 ALA A C 1
ATOM 2997 O O . ALA A 1 385 ? 4.080 -1.439 4.259 1.00 98.19 385 ALA A O 1
ATOM 2998 N N . THR A 1 386 ? 3.646 -2.518 2.340 1.00 98.00 386 THR A N 1
ATOM 2999 C CA . THR A 1 386 ? 2.290 -2.949 2.705 1.00 98.00 386 THR A CA 1
ATOM 3000 C C . THR A 1 386 ? 2.327 -4.014 3.802 1.00 98.00 386 THR A C 1
ATOM 3002 O O . THR A 1 386 ? 3.260 -4.807 3.884 1.00 98.00 386 THR A O 1
ATOM 3005 N N . ARG A 1 387 ? 1.310 -4.058 4.675 1.00 92.19 387 ARG A N 1
ATOM 3006 C CA . ARG A 1 387 ? 1.306 -4.923 5.867 1.00 92.19 387 ARG A CA 1
ATOM 3007 C C . ARG A 1 387 ? 0.117 -5.878 5.931 1.00 92.19 387 ARG A C 1
ATOM 3009 O O . ARG A 1 387 ? -0.997 -5.560 5.513 1.00 92.19 387 ARG A O 1
ATOM 3016 N N . GLY A 1 388 ? 0.355 -7.023 6.570 1.00 87.25 388 GLY A N 1
ATOM 3017 C CA . GLY A 1 388 ? -0.680 -7.916 7.090 1.00 87.25 388 GLY A CA 1
ATOM 3018 C C . GLY A 1 388 ? -1.689 -8.383 6.042 1.00 87.25 388 GLY A C 1
ATOM 3019 O O . GLY A 1 388 ? -1.330 -8.857 4.971 1.00 87.25 388 GLY A O 1
ATOM 3020 N N . THR A 1 389 ? -2.979 -8.261 6.349 1.00 86.94 389 THR A N 1
ATOM 3021 C CA . THR A 1 389 ? -4.062 -8.766 5.489 1.00 86.94 389 THR A CA 1
ATOM 3022 C C . THR A 1 389 ? -4.299 -7.944 4.219 1.00 86.94 389 THR A C 1
ATOM 3024 O O . THR A 1 389 ? -5.175 -8.313 3.442 1.00 86.94 389 THR A O 1
ATOM 3027 N N . ILE A 1 390 ? -3.544 -6.864 3.979 1.00 95.19 390 ILE A N 1
ATOM 3028 C CA . ILE A 1 390 ? -3.699 -6.027 2.779 1.00 95.19 390 ILE A CA 1
ATOM 3029 C C . ILE A 1 390 ? -3.109 -6.698 1.533 1.00 95.19 390 ILE A C 1
ATOM 3031 O O . ILE A 1 390 ? -3.689 -6.561 0.464 1.00 95.19 390 ILE A O 1
ATOM 3035 N N . VAL A 1 391 ? -2.045 -7.503 1.650 1.00 95.50 391 VAL A N 1
ATOM 3036 C CA . VAL A 1 391 ? -1.411 -8.195 0.498 1.00 95.50 391 VAL A CA 1
ATOM 3037 C C . VAL A 1 391 ? -2.242 -9.366 -0.058 1.00 95.50 391 VAL A C 1
ATOM 3039 O O . VAL A 1 391 ? -1.752 -10.231 -0.780 1.00 95.50 391 VAL A O 1
ATOM 3042 N N . ARG A 1 392 ? -3.518 -9.452 0.319 1.00 95.50 392 ARG A N 1
ATOM 3043 C CA . ARG A 1 392 ? -4.439 -10.481 -0.161 1.00 95.50 392 ARG A CA 1
ATOM 3044 C C . ARG A 1 392 ? -4.871 -10.205 -1.592 1.00 95.50 392 ARG A C 1
ATOM 3046 O O . ARG A 1 392 ? -5.032 -9.064 -2.024 1.00 95.50 392 ARG A O 1
ATOM 3053 N N . ALA A 1 393 ? -5.222 -11.279 -2.277 1.00 97.38 393 ALA A N 1
ATOM 3054 C CA . ALA A 1 393 ? -5.530 -11.236 -3.688 1.00 97.38 393 ALA A CA 1
ATOM 3055 C C . ALA A 1 393 ? -6.753 -10.377 -4.036 1.00 97.38 393 ALA A C 1
ATOM 3057 O O . ALA A 1 393 ? -6.787 -9.862 -5.136 1.00 97.38 393 ALA A O 1
ATOM 3058 N N . ALA A 1 394 ? -7.733 -10.167 -3.147 1.00 97.31 394 ALA A N 1
ATOM 3059 C CA . ALA A 1 394 ? -8.922 -9.342 -3.436 1.00 97.31 394 ALA A CA 1
ATOM 3060 C C . ALA A 1 394 ? -8.756 -7.839 -3.129 1.00 97.31 394 ALA A C 1
ATOM 3062 O O . ALA A 1 394 ? -9.615 -7.053 -3.515 1.00 97.31 394 ALA A O 1
ATOM 3063 N N . PHE A 1 395 ? -7.681 -7.420 -2.449 1.00 98.19 395 PHE A N 1
ATOM 3064 C CA . PHE A 1 395 ? -7.553 -6.038 -1.981 1.00 98.19 395 PHE A CA 1
ATOM 3065 C C . PHE A 1 395 ? -7.319 -5.053 -3.132 1.00 98.19 395 PHE A C 1
ATOM 3067 O O . PHE A 1 395 ? -6.375 -5.200 -3.911 1.00 98.19 395 PHE A O 1
ATOM 3074 N N . ARG A 1 396 ? -8.128 -3.997 -3.207 1.00 98.44 396 ARG A N 1
ATOM 3075 C CA . ARG A 1 396 ? -8.062 -2.997 -4.277 1.00 98.44 396 ARG A CA 1
ATOM 3076 C C . ARG A 1 396 ? -7.439 -1.720 -3.730 1.00 98.44 396 ARG A C 1
ATOM 3078 O O . ARG A 1 396 ? -8.014 -1.103 -2.839 1.00 98.44 396 ARG A O 1
ATOM 3085 N N . ASN A 1 397 ? -6.288 -1.322 -4.263 1.00 98.56 397 ASN A N 1
ATOM 3086 C CA . ASN A 1 397 ? -5.757 0.027 -4.073 1.00 98.56 397 ASN A CA 1
ATOM 3087 C C . ASN A 1 397 ? -6.125 0.887 -5.288 1.00 98.56 397 ASN A C 1
ATOM 3089 O O . ASN A 1 397 ? -6.406 0.352 -6.364 1.00 98.56 397 ASN A O 1
ATOM 3093 N N . TRP A 1 398 ? -6.142 2.207 -5.138 1.00 98.38 398 TRP A N 1
ATOM 3094 C CA . TRP A 1 398 ? -6.507 3.108 -6.224 1.00 98.38 398 TRP A CA 1
ATOM 3095 C C . TRP A 1 398 ? -5.828 4.466 -6.090 1.00 98.38 398 TRP A C 1
ATOM 3097 O O . TRP A 1 398 ? -5.768 5.049 -5.011 1.00 98.38 398 TRP A O 1
ATOM 3107 N N . TYR A 1 399 ? -5.360 4.996 -7.216 1.00 98.38 399 TYR A N 1
ATOM 3108 C CA . TYR A 1 399 ? -4.770 6.331 -7.296 1.00 98.38 399 TYR A CA 1
ATOM 3109 C C . TYR A 1 399 ? -5.101 6.988 -8.639 1.00 98.38 399 TYR A C 1
ATOM 3111 O O . TYR A 1 399 ? -5.411 6.287 -9.610 1.00 98.38 399 TYR A O 1
ATOM 3119 N N . PRO A 1 400 ? -5.034 8.329 -8.733 1.00 98.06 400 PRO A N 1
ATOM 3120 C CA . PRO A 1 400 ? -5.021 8.996 -10.024 1.00 98.06 400 PRO A CA 1
ATOM 3121 C C . PRO A 1 400 ? -3.879 8.451 -10.902 1.00 98.06 400 PRO A C 1
ATOM 3123 O O . PRO A 1 400 ? -2.758 8.325 -10.403 1.00 98.06 400 PRO A O 1
ATOM 3126 N N . PRO A 1 401 ? -4.108 8.189 -12.202 1.00 97.38 401 PRO A N 1
ATOM 3127 C CA . PRO A 1 401 ? -3.121 7.597 -13.114 1.00 97.38 401 PRO A CA 1
ATOM 3128 C C . PRO A 1 401 ? -1.755 8.287 -13.172 1.00 97.38 401 PRO A C 1
ATOM 3130 O O . PRO A 1 401 ? -0.764 7.663 -13.541 1.00 97.38 401 PRO A O 1
ATOM 3133 N N . ALA A 1 402 ? -1.701 9.583 -12.852 1.00 96.88 402 ALA A N 1
ATOM 3134 C CA . ALA A 1 402 ? -0.482 10.386 -12.883 1.00 96.88 402 ALA A CA 1
ATOM 3135 C C . ALA A 1 402 ? 0.416 10.203 -11.645 1.00 96.88 402 ALA A C 1
ATOM 3137 O O . ALA A 1 402 ? 1.591 10.565 -11.708 1.00 96.88 402 ALA A O 1
ATOM 3138 N N . VAL A 1 403 ? -0.116 9.662 -10.543 1.00 97.50 403 VAL A N 1
ATOM 3139 C CA . VAL A 1 403 ? 0.637 9.475 -9.295 1.00 97.50 403 VAL A CA 1
ATOM 3140 C C . VAL A 1 403 ? 1.772 8.485 -9.516 1.00 97.50 403 VAL A C 1
ATOM 3142 O O . VAL A 1 403 ? 1.578 7.415 -10.085 1.00 97.50 403 VAL A O 1
ATOM 3145 N N . ARG A 1 404 ? 2.958 8.848 -9.031 1.00 97.25 404 ARG A N 1
ATOM 3146 C CA . ARG A 1 404 ? 4.171 8.012 -9.077 1.00 97.25 404 ARG A CA 1
ATOM 3147 C C . ARG A 1 404 ? 5.035 8.140 -7.822 1.00 97.25 404 ARG A C 1
ATOM 3149 O O . ARG A 1 404 ? 6.168 7.675 -7.781 1.00 97.25 404 ARG A O 1
ATOM 3156 N N . GLU A 1 405 ? 4.511 8.815 -6.807 1.00 98.00 405 GLU A N 1
ATOM 3157 C CA . GLU A 1 405 ? 5.120 9.022 -5.495 1.00 98.00 405 GLU A CA 1
ATOM 3158 C C . GLU A 1 405 ? 5.017 7.771 -4.615 1.00 98.00 405 GLU A C 1
ATOM 3160 O O . GLU A 1 405 ? 5.778 7.627 -3.663 1.00 98.00 405 GLU A O 1
ATOM 3165 N N . ILE A 1 406 ? 4.086 6.873 -4.942 1.00 98.25 406 ILE A N 1
ATOM 3166 C CA . ILE A 1 406 ? 3.855 5.600 -4.255 1.00 98.25 406 ILE A CA 1
ATOM 3167 C C . ILE A 1 406 ? 4.744 4.483 -4.819 1.00 98.25 406 ILE A C 1
ATOM 3169 O O . ILE A 1 406 ? 5.282 4.588 -5.924 1.00 98.25 406 ILE A O 1
ATOM 3173 N N . PHE A 1 407 ? 4.820 3.360 -4.105 1.00 98.69 407 PHE A N 1
ATOM 3174 C CA . PHE A 1 407 ? 5.585 2.166 -4.490 1.00 98.69 407 PHE A CA 1
ATOM 3175 C C . PHE A 1 407 ? 4.876 1.335 -5.572 1.00 98.69 407 PHE A C 1
ATOM 3177 O O . PHE A 1 407 ? 4.559 0.164 -5.377 1.00 98.69 407 PHE A O 1
ATOM 3184 N N . SER A 1 408 ? 4.576 1.981 -6.698 1.00 98.69 408 SER A N 1
ATOM 3185 C CA . SER A 1 408 ? 3.873 1.402 -7.846 1.00 98.69 408 SER A CA 1
ATOM 3186 C C . SER A 1 408 ? 4.843 0.983 -8.943 1.00 98.69 408 SER A C 1
ATOM 3188 O O . SER A 1 408 ? 5.739 1.751 -9.295 1.00 98.69 408 SER A O 1
ATOM 3190 N N . GLY A 1 409 ? 4.655 -0.228 -9.457 1.00 98.75 409 GLY A N 1
ATOM 3191 C CA . GLY A 1 409 ? 5.421 -0.875 -10.515 1.00 98.75 409 GLY A CA 1
ATOM 3192 C C . GLY A 1 409 ? 4.510 -1.447 -11.602 1.00 98.75 409 GLY A C 1
ATOM 3193 O O . GLY A 1 409 ? 3.387 -0.977 -11.811 1.00 98.75 409 GLY A O 1
ATOM 3194 N N . VAL A 1 410 ? 5.011 -2.447 -12.332 1.00 98.69 410 VAL A N 1
ATOM 3195 C CA . VAL A 1 410 ? 4.377 -2.945 -13.562 1.00 98.69 410 VAL A CA 1
ATOM 3196 C C . VAL A 1 410 ? 4.467 -4.461 -13.652 1.00 98.69 410 VAL A C 1
ATOM 3198 O O . VAL A 1 410 ? 5.526 -5.035 -13.415 1.00 98.69 410 VAL A O 1
ATOM 3201 N N . ARG A 1 411 ? 3.381 -5.094 -14.099 1.00 98.81 411 ARG A N 1
ATOM 3202 C CA . ARG A 1 411 ? 3.369 -6.464 -14.615 1.00 98.81 411 ARG A CA 1
ATOM 3203 C C . ARG A 1 411 ? 2.654 -6.484 -15.956 1.00 98.81 411 ARG A C 1
ATOM 3205 O O . ARG A 1 411 ? 1.641 -5.808 -16.130 1.00 98.81 411 ARG A O 1
ATOM 3212 N N . LEU A 1 412 ? 3.193 -7.240 -16.906 1.00 98.88 412 LEU A N 1
ATOM 3213 C CA . LEU A 1 412 ? 2.658 -7.310 -18.263 1.00 98.88 412 LEU A CA 1
ATOM 3214 C C . LEU A 1 412 ? 1.635 -8.434 -18.412 1.00 98.88 412 LEU A C 1
ATOM 3216 O O . LEU A 1 412 ? 1.792 -9.503 -17.824 1.00 98.88 412 LEU A O 1
ATOM 3220 N N . ALA A 1 413 ? 0.648 -8.210 -19.273 1.00 98.81 413 ALA A N 1
ATOM 3221 C CA . ALA A 1 413 ? -0.286 -9.214 -19.765 1.00 98.81 413 ALA A CA 1
ATOM 3222 C C . ALA A 1 413 ? -0.365 -9.189 -21.302 1.00 98.81 413 ALA A C 1
ATOM 3224 O O . ALA A 1 413 ? 0.010 -8.187 -21.925 1.00 98.81 413 ALA A O 1
ATOM 3225 N N . ARG A 1 414 ? -0.862 -10.271 -21.907 1.00 97.06 414 ARG A N 1
ATOM 3226 C CA . ARG A 1 414 ? -1.212 -10.359 -23.334 1.00 97.06 414 ARG A CA 1
ATOM 3227 C C . ARG A 1 414 ? -2.620 -10.898 -23.494 1.00 97.06 414 ARG A C 1
ATOM 3229 O O . ARG A 1 414 ? -2.936 -11.927 -22.859 1.00 97.06 414 ARG A O 1
#